Protein AF-A0A3N5UVP4-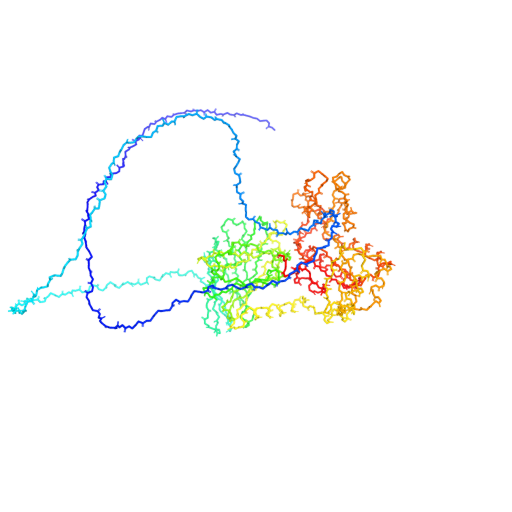F1 (afdb_monomer_lite)

Foldseek 3Di:
DDYDDDDDDDDDDDDDDDDDDDDDDDDDDDDDDDDDDDDDDDDDDDDDDDDDDDDDDDDDDDDDDDDDDDDDDDDDDDDDDDDDDDDDDDDDDDDDDDDDDDDDDDDDDDDDDDDDDDDDDDDDDDDDDDDDDDDDDDDDDDPPPPPPDPPPQADWAWDDAQAKIWTARQQQRKIWMQGPVARDIWTFDRPFRWGWAPWDQDPFWIWTWIGGDPFPWGKIWIWGDPHRAQKIKIKIDTFWFGQFKDWDDGWTDDDQLKWKWAQQQVTDTGGFQPPVDAWDKFAQFFNNGRQAQKMWMDSQFWIKMKGWPPRLQKIKIFHDDPNTTIITMIGHDWLRTSPDITMMMMHIGRTRPPNVVVVVSVVVCVVVVLDDDLVNLCVQFVCLVLVVLADEDDDDDDCLLVVLVVCVVVPRQRYEDADDDFLVSLVSQVVSHSYQFEYEAEQWFEADVVCQVPWAPHDDPRGPHVPPPVFFFADSVRHFDFADWDQTPVRDTDTTGTGQLQCSQVSCVVPVVVPCVRHVHQAYEYERLRHPGQDFGPRPVDTDTSVRSLVSSLVNLQCVCNVVNHAYEYERHHSSNSVRHSYYPQSVPD

Radius of gyration: 37.49 Å; chains: 1; bounding box: 88×103×117 Å

Sequence (590 aa):
TTTITSAPTMLFDVFISVLLSEFQNVHTLCAERFMVPHVVSQAGFAACFVLQCAAENNSYTNCIGKHTQVQERSQVFFVHYRYGLVHLHFGGDFCCLGLEMRLTLCCPMTYCLRWSRVAIKGGPDPMQITSRGCRPITLVAILICLTAVPCVRGDSLVRENSAISVSLDAADGTMTILDKRTGERWVQKAVVRGTMAETTIGAHGITGLWRVSGFSVDTSMQIELDGDKPEFTVTLSAQRDMTSPLRYPLPFVTQAGTCLVIPMNEGISYPVDDASVGTQRLIAYGGHGICMPFWGATDGQRGYMAILETPDDAAILIARHDGKLCIMPEWDPQKGQFGYARKVRYVFLDKGGHVAMCKRYRSYARQTGLLKTLTDKRAVNPNVDLLIGAVNVWYRGKEPLGMVRDMKSRGIDRILWSNRASPEIIQAMNDLGGVLTSRYDIYQDLMDPNVVKEQLRSVHPDWTQAAWPADIMLDQRGDRRKGWEVRGKDGKMYPCAVLCDKQAVKYAAERVPAELKTHPYRCRFIDTTTAAPWRECYHPDHPMTRGESRRWKMELLRYMSQDVRLVTGSETGHDAAVPFVHYFEGMLSL

Secondary structure (DSSP, 8-state):
----------------------------------------------------------------------------------PPP-------------------------------------------------PPP-------------------EEEE-SSEEEEE-TTT--EEEEETTT--EEEB---S-EEEEEEEE-SSEEEEEEEETT----EEEEEEE-TTSSEEEEEEE-SSB--S-B--SPPBPP-TT-EEEE-BTT-EEEETT-TT---EEEESSSTTSBSSSEEEEESSSSEEEEEESSGGGEEEEEEEETTEEEEEEEE--BTTB--SPEEEEEEEESSSHHHHHHHHHHHHHHHTT----HHHHHHH-GGGGGGTTPEEE---SS-HHHHHHHHHHTT---EEE-S---HHHHHHHHHTSSEEE--EE-SSEE--HHHHHHT-S---TTS-GGGTTTTBPB-TTSPBPEEEEEE-TTS-EEEEEEBPHHHHHHHHHHHHHHHTTT---SEEEETTTTTSPP--B--TTS-B-HHHHHHHHHHHHHIIIIIS--EEEEES--GGGTTT-SEEESTT--

pLDDT: mean 77.85, std 31.28, range [20.02, 98.94]

Structure (mmCIF, N/CA/C/O backbone):
data_AF-A0A3N5UVP4-F1
#
_entry.id   AF-A0A3N5UVP4-F1
#
loop_
_atom_site.group_PDB
_atom_site.id
_atom_site.type_symbol
_atom_site.label_atom_id
_atom_site.label_alt_id
_atom_site.label_comp_id
_atom_site.label_asym_id
_atom_site.label_entity_id
_atom_site.label_seq_id
_atom_site.pdbx_PDB_ins_code
_atom_site.Cartn_x
_atom_site.Cartn_y
_atom_site.Cartn_z
_atom_site.occupancy
_atom_site.B_iso_or_equiv
_atom_site.auth_seq_id
_atom_site.auth_comp_id
_atom_site.auth_asym_id
_atom_site.auth_atom_id
_atom_site.pdbx_PDB_model_num
ATOM 1 N N . THR A 1 1 ? 7.541 55.954 15.272 1.00 35.09 1 THR A N 1
ATOM 2 C CA . THR A 1 1 ? 7.548 56.906 16.401 1.00 35.09 1 THR A CA 1
ATOM 3 C C . THR A 1 1 ? 8.307 56.298 17.567 1.00 35.09 1 THR A C 1
ATOM 5 O O . THR A 1 1 ? 7.804 55.459 18.294 1.00 35.09 1 THR A O 1
ATOM 8 N N . THR A 1 2 ? 9.580 56.669 17.602 1.00 28.00 2 THR A N 1
ATOM 9 C CA . THR A 1 2 ? 10.616 56.627 18.649 1.00 28.00 2 THR A CA 1
ATOM 10 C C . THR A 1 2 ? 10.193 56.463 20.136 1.00 28.00 2 THR A C 1
ATOM 12 O O . THR A 1 2 ? 9.480 57.320 20.635 1.00 28.00 2 THR A O 1
ATOM 15 N N . THR A 1 3 ? 10.772 55.448 20.824 1.00 27.89 3 THR A N 1
ATOM 16 C CA . THR A 1 3 ? 11.601 55.511 22.084 1.00 27.89 3 THR A CA 1
ATOM 17 C C . THR A 1 3 ? 11.038 56.106 23.409 1.00 27.89 3 THR A C 1
ATOM 19 O O . THR A 1 3 ? 10.125 56.909 23.345 1.00 27.89 3 THR A O 1
ATOM 22 N N . ILE A 1 4 ? 11.552 55.907 24.650 1.00 28.61 4 ILE A N 1
ATOM 23 C CA . ILE A 1 4 ? 12.473 54.982 25.402 1.00 28.61 4 ILE A CA 1
ATOM 24 C C . ILE A 1 4 ? 12.294 55.302 26.933 1.00 28.61 4 ILE A C 1
ATOM 26 O O . ILE A 1 4 ? 11.810 56.387 27.245 1.00 28.61 4 ILE A O 1
ATOM 30 N N . THR A 1 5 ? 12.758 54.444 27.874 1.00 27.39 5 THR A N 1
ATOM 31 C CA . THR A 1 5 ? 12.926 54.688 29.357 1.00 27.39 5 THR A CA 1
ATOM 32 C C . THR A 1 5 ? 11.659 54.930 30.215 1.00 27.39 5 THR A C 1
ATOM 34 O O . THR A 1 5 ? 10.607 55.228 29.670 1.00 27.39 5 THR A O 1
ATOM 37 N N . SER A 1 6 ? 11.644 54.796 31.560 1.00 25.98 6 SER A N 1
ATOM 38 C CA . SER A 1 6 ? 12.614 54.300 32.585 1.00 25.98 6 SER A CA 1
ATOM 39 C C . SER A 1 6 ? 11.882 53.852 33.875 1.00 25.98 6 SER A C 1
ATOM 41 O O . SER A 1 6 ? 10.721 54.194 34.072 1.00 25.98 6 SER A O 1
ATOM 43 N N . ALA A 1 7 ? 12.571 53.133 34.774 1.00 25.50 7 ALA A N 1
ATOM 44 C CA . ALA A 1 7 ? 12.097 52.790 36.129 1.00 25.50 7 ALA A CA 1
ATOM 45 C C . ALA A 1 7 ? 12.212 53.961 37.141 1.00 25.50 7 ALA A C 1
ATOM 47 O O . ALA A 1 7 ? 12.836 54.980 36.834 1.00 25.50 7 ALA A O 1
ATOM 48 N N . PRO A 1 8 ? 11.646 53.806 38.357 1.00 34.56 8 PRO A N 1
ATOM 49 C CA . PRO A 1 8 ? 12.492 53.878 39.563 1.00 34.56 8 PRO A CA 1
ATOM 50 C C . PRO A 1 8 ? 12.261 52.709 40.561 1.00 34.56 8 PRO A C 1
ATOM 52 O O . PRO A 1 8 ? 11.706 51.674 40.196 1.00 34.56 8 PRO A O 1
ATOM 55 N N . THR A 1 9 ? 12.760 52.842 41.798 1.00 26.48 9 THR A N 1
ATOM 56 C CA . THR A 1 9 ? 13.225 51.728 42.662 1.00 26.48 9 THR A CA 1
ATOM 57 C C . THR A 1 9 ? 12.833 51.908 44.148 1.00 26.48 9 THR A C 1
ATOM 59 O O . THR A 1 9 ? 12.462 53.013 44.530 1.00 26.48 9 THR A O 1
ATOM 62 N N . MET A 1 10 ? 13.073 50.874 44.985 1.00 25.39 10 MET A N 1
ATOM 63 C CA . MET A 1 10 ? 13.116 50.878 46.476 1.00 25.39 10 MET A CA 1
ATOM 64 C C . MET A 1 10 ? 11.766 50.972 47.229 1.00 25.39 10 MET A C 1
ATOM 66 O O . MET A 1 10 ? 10.812 51.526 46.700 1.00 25.39 10 MET A O 1
ATOM 70 N N . LEU A 1 11 ? 11.609 50.524 48.490 1.00 24.52 11 LEU A N 1
ATOM 71 C CA . LEU A 1 11 ? 12.211 49.451 49.334 1.00 24.52 11 LEU A CA 1
ATOM 72 C C . LEU A 1 11 ? 11.350 49.336 50.618 1.00 24.52 11 LEU A C 1
ATOM 74 O O . LEU A 1 11 ? 10.845 50.367 51.051 1.00 24.52 11 LEU A O 1
ATOM 78 N N . PHE A 1 12 ? 11.253 48.157 51.255 1.00 23.33 12 PHE A N 1
ATOM 79 C CA . PHE A 1 12 ? 11.336 47.963 52.726 1.00 23.33 12 PHE A CA 1
ATOM 80 C C . PHE A 1 12 ? 11.231 46.468 53.113 1.00 23.33 12 PHE A C 1
ATOM 82 O O . PHE A 1 12 ? 10.523 45.703 52.461 1.00 23.33 12 PHE A O 1
ATOM 89 N N . ASP A 1 13 ? 11.939 46.066 54.173 1.00 24.56 13 ASP A N 1
ATOM 90 C CA . ASP A 1 13 ? 12.097 44.679 54.652 1.00 24.56 13 ASP A CA 1
ATOM 91 C C . ASP A 1 13 ? 11.188 44.308 55.847 1.00 24.56 13 ASP A C 1
ATOM 93 O O . ASP A 1 13 ? 10.622 45.195 56.485 1.00 24.56 13 ASP A O 1
ATOM 97 N N . VAL A 1 14 ? 11.133 43.007 56.207 1.00 24.94 14 VAL A N 1
ATOM 98 C CA . VAL A 1 14 ? 11.577 42.439 57.519 1.00 24.94 14 VAL A CA 1
ATOM 99 C C . VAL A 1 14 ? 11.057 40.991 57.745 1.00 24.94 14 VAL A C 1
ATOM 101 O O . VAL A 1 14 ? 9.860 40.761 57.669 1.00 24.94 14 VAL A O 1
ATOM 104 N N . PHE A 1 15 ? 11.990 40.059 58.040 1.00 23.97 15 PHE A N 1
ATOM 105 C CA . PHE A 1 15 ? 11.958 38.790 58.838 1.00 23.97 15 PHE A CA 1
ATOM 106 C C . PHE A 1 15 ? 10.626 38.013 59.082 1.00 23.97 15 PHE A C 1
ATOM 108 O O . PHE A 1 15 ? 9.582 38.590 59.341 1.00 23.97 15 PHE A O 1
ATOM 115 N N . ILE A 1 16 ? 10.592 36.666 59.123 1.00 23.70 16 ILE A N 1
ATOM 116 C CA . ILE A 1 16 ? 11.279 35.735 60.067 1.00 23.70 16 ILE A CA 1
ATOM 117 C C . ILE A 1 16 ? 11.520 34.336 59.427 1.00 23.70 16 ILE A C 1
ATOM 119 O O . ILE A 1 16 ? 10.891 33.993 58.428 1.00 23.70 16 ILE A O 1
ATOM 123 N N . SER A 1 17 ? 12.403 33.512 60.022 1.00 23.55 17 SER A N 1
ATOM 124 C CA . SER A 1 17 ? 12.876 32.215 59.492 1.00 23.55 17 SER A CA 1
ATOM 125 C C . SER A 1 17 ? 12.822 31.023 60.479 1.00 23.55 17 SER A C 1
ATOM 127 O O . SER A 1 17 ? 13.172 31.189 61.643 1.00 23.55 17 SER A O 1
ATOM 129 N N . VAL A 1 18 ? 12.609 29.809 59.930 1.00 23.69 18 VAL A N 1
ATOM 130 C CA . VAL A 1 18 ? 13.159 28.488 60.373 1.00 23.69 18 VAL A CA 1
ATOM 131 C C . VAL A 1 18 ? 12.552 27.787 61.622 1.00 23.69 18 VAL A C 1
ATOM 133 O O . VAL A 1 18 ? 11.864 28.396 62.431 1.00 23.69 18 VAL A O 1
ATOM 136 N N . LEU A 1 19 ? 12.862 26.475 61.740 1.00 23.09 19 LEU A N 1
ATOM 137 C CA . LEU A 1 19 ? 12.476 25.437 62.731 1.00 23.09 19 LEU A CA 1
ATOM 138 C C . LEU A 1 19 ? 11.149 24.697 62.412 1.00 23.09 19 LEU A C 1
ATOM 140 O O . LEU A 1 19 ? 10.175 25.327 62.025 1.00 23.09 19 LEU A O 1
ATOM 144 N N . LEU A 1 20 ? 11.029 23.364 62.551 1.00 24.80 20 LEU A N 1
ATOM 145 C CA . LEU A 1 20 ? 12.025 22.309 62.843 1.00 24.80 20 LEU A CA 1
ATOM 146 C C . LEU A 1 20 ? 11.573 20.937 62.278 1.00 24.80 20 LEU A C 1
ATOM 148 O O . LEU A 1 20 ? 10.443 20.788 61.818 1.00 24.80 20 LEU A O 1
ATOM 152 N N . SER A 1 21 ? 12.454 19.936 62.334 1.00 23.97 21 SER A N 1
ATOM 153 C CA . SER A 1 21 ? 12.251 18.556 61.870 1.00 23.97 21 SER A CA 1
ATOM 154 C C . SER A 1 21 ? 12.404 17.524 62.997 1.00 23.97 21 SER A C 1
ATOM 156 O O . SER A 1 21 ? 13.079 17.798 63.982 1.00 23.97 21 SER A O 1
ATOM 158 N N . GLU A 1 22 ? 11.873 16.319 62.754 1.00 25.70 22 GLU A N 1
ATOM 159 C CA . GLU A 1 22 ? 12.069 15.061 63.508 1.00 25.70 22 GLU A CA 1
ATOM 160 C C . GLU A 1 22 ? 11.538 14.958 64.953 1.00 25.70 22 GLU A C 1
ATOM 162 O O . GLU A 1 22 ? 11.803 15.794 65.806 1.00 25.70 22 GLU A O 1
ATOM 167 N N . PHE A 1 23 ? 10.912 13.812 65.264 1.00 25.25 23 PHE A N 1
ATOM 168 C CA . PHE A 1 23 ? 11.401 12.944 66.345 1.00 25.25 23 PHE A CA 1
ATOM 169 C C . PHE A 1 23 ? 11.012 11.470 66.114 1.00 25.25 23 PHE A C 1
ATOM 171 O O . PHE A 1 23 ? 10.071 11.166 65.381 1.00 25.25 23 PHE A O 1
ATOM 178 N N . GLN A 1 24 ? 11.786 10.564 66.715 1.00 26.09 24 GLN A N 1
ATOM 179 C CA . GLN A 1 24 ? 11.780 9.102 66.525 1.00 26.09 24 GLN A CA 1
ATOM 180 C C . GLN A 1 24 ? 11.908 8.403 67.919 1.00 26.09 24 GLN A C 1
ATOM 182 O O . GLN A 1 24 ? 11.982 9.112 68.918 1.00 26.09 24 GLN A O 1
ATOM 187 N N . ASN A 1 25 ? 11.976 7.080 68.146 1.00 27.64 25 ASN A N 1
ATOM 188 C CA . ASN A 1 25 ? 11.996 5.849 67.329 1.00 27.64 25 ASN A CA 1
ATOM 189 C C . ASN A 1 25 ? 11.666 4.627 68.255 1.00 27.64 25 ASN A C 1
ATOM 191 O O . ASN A 1 25 ? 11.569 4.823 69.463 1.00 27.64 25 ASN A O 1
ATOM 195 N N . VAL A 1 26 ? 11.709 3.382 67.730 1.00 27.17 26 VAL A N 1
ATOM 196 C CA . VAL A 1 26 ? 12.180 2.147 68.441 1.00 27.17 26 VAL A CA 1
ATOM 197 C C . VAL A 1 26 ? 11.234 1.539 69.522 1.00 27.17 26 VAL A C 1
ATOM 199 O O . VAL A 1 26 ? 10.505 2.262 70.184 1.00 27.17 26 VAL A O 1
ATOM 202 N N . HIS A 1 27 ? 11.109 0.216 69.765 1.00 26.45 27 HIS A N 1
ATOM 203 C CA . HIS A 1 27 ? 11.820 -1.040 69.381 1.00 26.45 27 HIS A CA 1
ATOM 204 C C . HIS A 1 27 ? 10.774 -2.196 69.143 1.00 26.45 27 HIS A C 1
ATOM 206 O O . HIS A 1 27 ? 9.591 -1.878 69.100 1.00 26.45 27 HIS A O 1
ATOM 212 N N . THR A 1 28 ? 10.997 -3.517 68.944 1.00 23.97 28 THR A N 1
ATOM 213 C CA . THR A 1 28 ? 12.131 -4.493 68.992 1.00 23.97 28 THR A CA 1
ATOM 214 C C . THR A 1 28 ? 11.868 -5.652 67.979 1.00 23.97 28 THR A C 1
ATOM 216 O O . THR A 1 28 ? 10.891 -5.604 67.236 1.00 23.97 28 THR A O 1
ATOM 219 N N . LEU A 1 29 ? 12.681 -6.727 67.962 1.00 22.91 29 LEU A N 1
ATOM 220 C CA . LEU A 1 29 ? 12.394 -8.032 67.314 1.00 22.91 29 LEU A CA 1
ATOM 221 C C . LEU A 1 29 ? 12.183 -9.157 68.356 1.00 22.91 29 LEU A C 1
ATOM 223 O O . LEU A 1 29 ? 12.720 -9.039 69.456 1.00 22.91 29 LEU A O 1
ATOM 227 N N . CYS A 1 30 ? 11.522 -10.273 67.985 1.00 22.06 30 CYS A N 1
ATOM 228 C CA . CYS A 1 30 ? 12.132 -11.632 67.919 1.00 22.06 30 CYS A CA 1
ATOM 229 C C . CYS A 1 30 ? 11.129 -12.797 67.709 1.00 22.06 30 CYS A C 1
ATOM 231 O O . CYS A 1 30 ? 10.035 -12.759 68.256 1.00 22.06 30 CYS A O 1
ATOM 233 N N . ALA A 1 31 ? 11.608 -13.864 67.036 1.00 23.06 31 ALA A N 1
ATOM 234 C CA . ALA A 1 31 ? 11.102 -15.260 67.035 1.00 23.06 31 ALA A CA 1
ATOM 235 C C . ALA A 1 31 ? 9.658 -15.514 66.488 1.00 23.06 31 ALA A C 1
ATOM 237 O O . ALA A 1 31 ? 8.848 -14.602 66.407 1.00 23.06 31 ALA A O 1
ATOM 238 N N . GLU A 1 32 ? 9.246 -16.706 66.022 1.00 22.75 32 GLU A N 1
ATOM 239 C CA . GLU A 1 32 ? 9.946 -17.979 65.742 1.00 22.75 32 GLU A CA 1
ATOM 240 C C . GLU A 1 32 ? 9.224 -18.772 64.616 1.00 22.75 32 GLU A C 1
ATOM 242 O O . GLU A 1 32 ? 8.130 -18.403 64.190 1.00 22.75 32 GLU A O 1
ATOM 247 N N . ARG A 1 33 ? 9.808 -19.877 64.118 1.00 23.52 33 ARG A N 1
ATOM 248 C CA . ARG A 1 33 ? 9.148 -20.836 63.196 1.00 23.52 33 ARG A CA 1
ATOM 249 C C . ARG A 1 33 ? 8.767 -22.117 63.942 1.00 23.52 33 ARG A C 1
ATOM 251 O O . ARG A 1 33 ? 9.638 -22.647 64.613 1.00 23.52 33 ARG A O 1
ATOM 258 N N . PHE A 1 34 ? 7.601 -22.710 63.654 1.00 21.30 34 PHE A N 1
ATOM 259 C CA . PHE A 1 34 ? 7.458 -24.157 63.367 1.00 21.30 34 PHE A CA 1
ATOM 260 C C . PHE A 1 34 ? 6.105 -24.478 62.683 1.00 21.30 34 PHE A C 1
ATOM 262 O O . PHE A 1 34 ? 5.346 -23.565 62.370 1.00 21.30 34 PHE A O 1
ATOM 269 N N . MET A 1 35 ? 5.863 -25.747 62.321 1.00 22.75 35 MET A N 1
ATOM 270 C CA . MET A 1 35 ? 4.802 -26.207 61.399 1.00 22.75 35 MET A CA 1
ATOM 271 C C . MET A 1 35 ? 4.449 -27.699 61.654 1.00 22.75 35 MET A C 1
ATOM 273 O O . MET A 1 35 ? 5.072 -28.300 62.526 1.00 22.75 35 MET A O 1
ATOM 277 N N . VAL A 1 36 ? 3.552 -28.295 60.837 1.00 24.75 36 VAL A N 1
ATOM 278 C CA . VAL A 1 36 ? 3.113 -29.727 60.799 1.00 24.75 36 VAL A CA 1
ATOM 279 C C . VAL A 1 36 ? 2.451 -30.269 62.092 1.00 24.75 36 VAL A C 1
ATOM 281 O O . VAL A 1 36 ? 2.473 -29.560 63.097 1.00 24.75 36 VAL A O 1
ATOM 284 N N . PRO A 1 37 ? 1.814 -31.474 62.123 1.00 42.62 37 PRO A N 1
ATOM 285 C CA . PRO A 1 37 ? 1.616 -32.531 61.099 1.00 42.62 37 PRO A CA 1
ATOM 286 C C . PRO A 1 37 ? 0.121 -32.759 60.728 1.00 42.62 37 PRO A C 1
ATOM 288 O O . PRO A 1 37 ? -0.742 -32.040 61.215 1.00 42.62 37 PRO A O 1
ATOM 291 N N . HIS A 1 38 ? -0.320 -33.678 59.854 1.00 25.77 38 HIS A N 1
ATOM 292 C CA . HIS A 1 38 ? 0.232 -34.896 59.206 1.00 25.77 38 HIS A CA 1
ATOM 293 C C . HIS A 1 38 ? 0.110 -34.781 57.643 1.00 25.77 38 HIS A C 1
ATOM 295 O O . HIS A 1 38 ? 0.022 -33.655 57.168 1.00 25.77 38 HIS A O 1
ATOM 301 N N . VAL A 1 39 ? 0.172 -35.781 56.735 1.00 24.41 39 VAL A N 1
ATOM 302 C CA . VAL A 1 39 ? 0.023 -37.259 56.779 1.00 24.41 39 VAL A CA 1
ATOM 303 C C . VAL A 1 39 ? 0.893 -37.982 55.719 1.00 24.41 39 VAL A C 1
ATOM 305 O O . VAL A 1 39 ? 1.377 -37.393 54.760 1.00 24.41 39 VAL A O 1
ATOM 308 N N . VAL A 1 40 ? 1.072 -39.286 55.944 1.00 24.75 40 VAL A N 1
ATOM 309 C CA . VAL A 1 40 ? 1.587 -40.380 55.081 1.00 24.75 40 VAL A CA 1
ATOM 310 C C . VAL A 1 40 ? 0.697 -40.550 53.815 1.00 24.75 40 VAL A C 1
ATOM 312 O O . VAL A 1 40 ? -0.479 -40.215 53.885 1.00 24.75 40 VAL A O 1
ATOM 315 N N . SER A 1 41 ? 1.097 -41.078 52.643 1.00 25.33 41 SER A N 1
ATOM 316 C CA . SER A 1 41 ? 2.189 -41.994 52.226 1.00 25.33 41 SER A CA 1
ATOM 317 C C . SER A 1 41 ? 2.439 -41.889 50.687 1.00 25.33 41 SER A C 1
ATOM 319 O O . SER A 1 41 ? 1.724 -41.133 50.039 1.00 25.33 41 SER A O 1
ATOM 321 N N . GLN A 1 42 ? 3.372 -42.575 49.998 1.00 25.77 42 GLN A N 1
ATOM 322 C CA . GLN A 1 42 ? 4.390 -43.575 50.386 1.00 25.77 42 GLN A CA 1
ATOM 323 C C . GLN A 1 42 ? 5.712 -43.379 49.578 1.00 25.77 42 GLN A C 1
ATOM 325 O O . GLN A 1 42 ? 6.305 -42.312 49.697 1.00 25.77 42 GLN A O 1
ATOM 330 N N . ALA A 1 43 ? 6.211 -44.362 48.798 1.00 25.61 43 ALA A N 1
ATOM 331 C CA . ALA A 1 43 ? 7.454 -44.264 48.005 1.00 25.61 43 ALA A CA 1
ATOM 332 C C . ALA A 1 43 ? 7.514 -45.234 46.796 1.00 25.61 43 ALA A C 1
ATOM 334 O O . ALA A 1 43 ? 6.908 -46.302 46.829 1.00 25.61 43 ALA A O 1
ATOM 335 N N . GLY A 1 44 ? 8.316 -44.895 45.775 1.00 23.27 44 GLY A N 1
ATOM 336 C CA . GLY A 1 44 ? 8.674 -45.763 44.640 1.00 23.27 44 GLY A CA 1
ATOM 337 C C . GLY A 1 44 ? 9.810 -45.154 43.801 1.00 23.27 44 GLY A C 1
ATOM 338 O O . GLY A 1 44 ? 9.705 -44.010 43.371 1.00 23.27 44 GLY A O 1
ATOM 339 N N . PHE A 1 45 ? 10.914 -45.885 43.610 1.00 22.91 45 PHE A N 1
ATOM 340 C CA . PHE A 1 45 ? 12.153 -45.393 42.978 1.00 22.91 45 PHE A CA 1
ATOM 341 C C . PHE A 1 45 ? 12.290 -45.860 41.520 1.00 22.91 45 PHE A C 1
ATOM 343 O O . PHE A 1 45 ? 12.207 -47.058 41.262 1.00 22.91 45 PHE A O 1
ATOM 350 N N . ALA A 1 46 ? 12.640 -44.948 40.608 1.00 22.69 46 ALA A N 1
ATOM 351 C CA . ALA A 1 46 ? 13.415 -45.238 39.395 1.00 22.69 46 ALA A CA 1
ATOM 352 C C . ALA A 1 46 ? 14.017 -43.936 38.836 1.00 22.69 46 ALA A C 1
ATOM 354 O O . ALA A 1 46 ? 13.350 -42.904 38.824 1.00 22.69 46 ALA A O 1
ATOM 355 N N . ALA A 1 47 ? 15.261 -43.979 38.356 1.00 23.20 47 ALA A N 1
ATOM 356 C CA . ALA A 1 47 ? 15.910 -42.861 37.674 1.00 23.20 47 ALA A CA 1
ATOM 357 C C . ALA A 1 47 ? 16.741 -43.381 36.495 1.00 23.20 47 ALA A C 1
ATOM 359 O O . ALA A 1 47 ? 17.491 -44.344 36.650 1.00 23.20 47 ALA A O 1
ATOM 360 N N . CYS A 1 48 ? 16.643 -42.719 35.340 1.00 20.62 48 CYS A N 1
ATOM 361 C CA . CYS A 1 48 ? 17.464 -43.001 34.165 1.00 20.62 48 CYS A CA 1
ATOM 362 C C . CYS A 1 48 ? 18.121 -41.715 33.658 1.00 20.62 48 CYS A C 1
ATOM 364 O O . CYS A 1 48 ? 17.446 -40.816 33.164 1.00 20.62 48 CYS A O 1
ATOM 366 N N . PHE A 1 49 ? 19.450 -41.667 33.737 1.00 21.03 49 PHE A N 1
ATOM 367 C CA . PHE A 1 49 ? 20.264 -40.832 32.858 1.00 21.03 49 PHE A CA 1
ATOM 368 C C . PHE A 1 49 ? 20.526 -41.602 31.560 1.00 21.03 49 PHE A C 1
ATOM 370 O O . PHE A 1 49 ? 20.838 -42.791 31.610 1.00 21.03 49 PHE A O 1
ATOM 377 N N . VAL A 1 50 ? 20.490 -40.914 30.419 1.00 21.88 50 VAL A N 1
ATOM 378 C CA . VAL A 1 50 ? 21.142 -41.367 29.184 1.00 21.88 50 VAL A CA 1
ATOM 379 C C . VAL A 1 50 ? 21.929 -40.190 28.624 1.00 21.88 50 VAL A C 1
ATOM 381 O O . VAL A 1 50 ? 21.380 -39.117 28.393 1.00 21.88 50 VAL A O 1
ATOM 384 N N . LEU A 1 51 ? 23.231 -40.393 28.444 1.00 20.83 51 LEU A N 1
ATOM 385 C CA . LEU A 1 51 ? 24.160 -39.426 27.871 1.00 20.83 51 LEU A CA 1
ATOM 386 C C . LEU A 1 51 ? 25.234 -40.252 27.162 1.00 20.83 51 LEU A C 1
ATOM 388 O O . LEU A 1 51 ? 25.982 -40.972 27.822 1.00 20.83 51 LEU A O 1
ATOM 392 N N . GLN A 1 52 ? 25.278 -40.213 25.830 1.00 21.22 52 GLN A N 1
ATOM 393 C CA . GLN A 1 52 ? 26.229 -41.018 25.069 1.00 21.22 52 GLN A CA 1
ATOM 394 C C . GLN A 1 52 ? 26.691 -40.289 23.809 1.00 21.22 52 GLN A C 1
ATOM 396 O O . GLN A 1 52 ? 25.911 -40.035 22.895 1.00 21.22 52 GLN A O 1
ATOM 401 N N . CYS A 1 53 ? 27.988 -39.993 23.766 1.00 21.36 53 CYS A N 1
ATOM 402 C CA . CYS A 1 53 ? 28.695 -39.670 22.535 1.00 21.36 53 CYS A CA 1
ATOM 403 C C . CYS A 1 53 ? 29.299 -40.955 21.961 1.00 21.36 53 CYS A C 1
ATOM 405 O O . CYS A 1 53 ? 29.853 -41.764 22.705 1.00 21.36 53 CYS A O 1
ATOM 407 N N . ALA A 1 54 ? 29.274 -41.089 20.641 1.00 22.53 54 ALA A N 1
ATOM 408 C CA . ALA A 1 54 ? 30.180 -41.950 19.894 1.00 22.53 54 ALA A CA 1
ATOM 409 C C . ALA A 1 54 ? 30.469 -41.270 18.551 1.00 22.53 54 ALA A C 1
ATOM 411 O O . ALA A 1 54 ? 29.577 -40.664 17.958 1.00 22.53 54 ALA A O 1
ATOM 412 N N . ALA A 1 55 ? 31.714 -41.346 18.097 1.00 23.45 55 ALA A N 1
ATOM 413 C CA . ALA A 1 55 ? 32.135 -40.868 16.790 1.00 23.45 55 ALA A CA 1
ATOM 414 C C . ALA A 1 55 ? 32.997 -41.954 16.152 1.00 23.45 55 ALA A C 1
ATOM 416 O O . ALA A 1 55 ? 33.903 -42.473 16.804 1.00 23.45 55 ALA A O 1
ATOM 417 N N . GLU A 1 56 ? 32.737 -42.269 14.887 1.00 23.16 56 GLU A N 1
ATOM 418 C CA . GLU A 1 56 ? 33.574 -43.170 14.100 1.00 23.16 56 GLU A CA 1
ATOM 419 C C . GLU A 1 56 ? 34.005 -42.482 12.808 1.00 23.16 56 GLU A C 1
ATOM 421 O O . GLU A 1 56 ? 33.245 -41.746 12.177 1.00 23.16 56 GLU A O 1
ATOM 426 N N . ASN A 1 57 ? 35.265 -42.704 12.439 1.00 24.94 57 ASN A N 1
ATOM 427 C CA . ASN A 1 57 ? 35.837 -42.199 11.201 1.00 24.94 57 ASN A CA 1
ATOM 428 C C . ASN A 1 57 ? 35.526 -43.160 10.054 1.00 24.94 57 ASN A C 1
ATOM 430 O O . ASN A 1 57 ? 35.560 -44.375 10.233 1.00 24.94 57 ASN A O 1
ATOM 434 N N . ASN A 1 58 ? 35.423 -42.625 8.841 1.00 24.66 58 ASN A N 1
ATOM 435 C CA . ASN A 1 58 ? 35.916 -43.352 7.679 1.00 24.66 58 ASN A CA 1
ATOM 436 C C . ASN A 1 58 ? 36.580 -42.377 6.704 1.00 24.66 58 ASN A C 1
ATOM 438 O O . ASN A 1 58 ? 36.100 -41.265 6.490 1.00 24.66 58 ASN A O 1
ATOM 442 N N . SER A 1 59 ? 37.725 -42.776 6.165 1.00 24.88 59 SER A N 1
ATOM 443 C CA . SER A 1 59 ? 38.592 -41.956 5.318 1.00 24.88 59 SER A CA 1
ATOM 444 C C . SER A 1 59 ? 38.781 -42.633 3.965 1.00 24.88 59 SER A C 1
ATOM 446 O O . SER A 1 59 ? 38.723 -43.852 3.907 1.00 24.88 59 SER A O 1
ATOM 448 N N . TYR A 1 60 ? 39.050 -41.872 2.895 1.00 23.03 60 TYR A N 1
ATOM 449 C CA . TYR A 1 60 ? 39.988 -42.299 1.844 1.00 23.03 60 TYR A CA 1
ATOM 450 C C . TYR A 1 60 ? 40.413 -41.147 0.906 1.00 23.03 60 TYR A C 1
ATOM 452 O O . TYR A 1 60 ? 39.597 -40.511 0.252 1.00 23.03 60 TYR A O 1
ATOM 460 N N . THR A 1 61 ? 41.733 -40.938 0.847 1.00 25.05 61 THR A N 1
ATOM 461 C CA . THR A 1 61 ? 42.560 -40.397 -0.261 1.00 25.05 61 THR A CA 1
ATOM 462 C C . THR A 1 61 ? 42.183 -39.128 -1.050 1.00 25.05 61 THR A C 1
ATOM 464 O O . THR A 1 61 ? 41.311 -39.109 -1.911 1.00 25.05 61 THR A O 1
ATOM 467 N N . ASN A 1 62 ? 43.073 -38.143 -0.886 1.00 24.70 62 ASN A N 1
ATOM 468 C CA . ASN A 1 62 ? 43.486 -37.084 -1.819 1.00 24.70 62 ASN A CA 1
ATOM 469 C C . ASN A 1 62 ? 43.396 -37.378 -3.334 1.00 24.70 62 ASN A C 1
ATOM 471 O O . ASN A 1 62 ? 43.782 -38.450 -3.796 1.00 24.70 62 ASN A O 1
ATOM 475 N N . CYS A 1 63 ? 43.210 -36.300 -4.105 1.00 22.91 63 CYS A N 1
ATOM 476 C CA . CYS A 1 63 ? 44.005 -36.015 -5.309 1.00 22.91 63 CYS A CA 1
ATOM 477 C C . CYS A 1 63 ? 44.378 -34.520 -5.333 1.00 22.91 63 CYS A C 1
ATOM 479 O O . CYS A 1 63 ? 43.539 -33.674 -5.036 1.00 22.91 63 CYS A O 1
ATOM 481 N N . ILE A 1 64 ? 45.632 -34.185 -5.662 1.00 25.22 64 ILE A N 1
ATOM 482 C CA . ILE A 1 64 ? 46.146 -32.801 -5.668 1.00 25.22 64 ILE A CA 1
ATOM 483 C C . ILE A 1 64 ? 46.377 -32.338 -7.113 1.00 25.22 64 ILE A C 1
ATOM 485 O O . ILE A 1 64 ? 47.179 -32.931 -7.832 1.00 25.22 64 ILE A O 1
ATOM 489 N N . GLY A 1 65 ? 45.721 -31.244 -7.511 1.00 23.34 65 GLY A N 1
ATOM 490 C CA . GLY A 1 65 ? 45.941 -30.526 -8.774 1.00 23.34 65 GLY A CA 1
ATOM 491 C C . GLY A 1 65 ? 46.328 -29.067 -8.506 1.00 23.34 65 GLY A C 1
ATOM 492 O O . GLY A 1 65 ? 45.791 -28.444 -7.593 1.00 23.34 65 GLY A O 1
ATOM 493 N N . LYS A 1 66 ? 47.305 -28.526 -9.245 1.00 23.86 66 LYS A N 1
ATOM 494 C CA . LYS A 1 66 ? 47.941 -27.234 -8.923 1.00 23.86 66 LYS A CA 1
ATOM 495 C C . LYS A 1 66 ? 47.160 -26.008 -9.418 1.00 23.86 66 LYS A C 1
ATOM 497 O O . LYS A 1 66 ? 46.668 -25.994 -10.535 1.00 23.86 66 LYS A O 1
ATOM 502 N N . HIS A 1 67 ? 47.188 -24.971 -8.576 1.00 24.38 67 HIS A N 1
ATOM 503 C CA . HIS A 1 67 ? 47.121 -23.526 -8.852 1.00 24.38 67 HIS A CA 1
ATOM 504 C C . HIS A 1 67 ? 46.587 -23.013 -10.204 1.00 24.38 67 HIS A C 1
ATOM 506 O O . HIS A 1 67 ? 47.259 -23.147 -11.221 1.00 24.38 67 HIS A O 1
ATOM 512 N N . THR A 1 68 ? 45.603 -22.111 -10.107 1.00 23.97 68 THR A N 1
ATOM 513 C CA . THR A 1 68 ? 45.726 -20.764 -10.701 1.00 23.97 68 THR A CA 1
ATOM 514 C C . THR A 1 68 ? 45.205 -19.737 -9.693 1.00 23.97 68 THR A C 1
ATOM 516 O O . THR A 1 68 ? 44.086 -19.878 -9.207 1.00 23.97 68 THR A O 1
ATOM 519 N N . GLN A 1 69 ? 45.986 -18.703 -9.358 1.00 24.09 69 GLN A N 1
ATOM 520 C CA . GLN A 1 69 ? 45.458 -17.540 -8.631 1.00 24.09 69 GLN A CA 1
ATOM 521 C C . GLN A 1 69 ? 44.788 -16.579 -9.617 1.00 24.09 69 GLN A C 1
ATOM 523 O O . GLN A 1 69 ? 45.421 -16.133 -10.571 1.00 24.09 69 GLN A O 1
ATOM 528 N N . VAL A 1 70 ? 43.545 -16.190 -9.335 1.00 23.94 70 VAL A N 1
ATOM 529 C CA . VAL A 1 70 ? 42.903 -15.000 -9.909 1.00 23.94 70 VAL A CA 1
ATOM 530 C C . VAL A 1 70 ? 42.295 -14.217 -8.749 1.00 23.94 70 VAL A C 1
ATOM 532 O O . VAL A 1 70 ? 41.690 -14.805 -7.858 1.00 23.94 70 VAL A O 1
ATOM 535 N N . GLN A 1 71 ? 42.497 -12.899 -8.719 1.00 23.36 71 GLN A N 1
ATOM 536 C CA . GLN A 1 71 ? 42.007 -12.055 -7.628 1.00 23.36 71 GLN A CA 1
ATOM 537 C C . GLN A 1 71 ? 40.482 -11.922 -7.673 1.00 23.36 71 GLN A C 1
ATOM 539 O O . GLN A 1 71 ? 39.932 -11.332 -8.604 1.00 23.36 71 GLN A O 1
ATOM 544 N N . GLU A 1 72 ? 39.800 -12.391 -6.631 1.00 22.84 72 GLU A N 1
ATOM 545 C CA . GLU A 1 72 ? 38.382 -12.102 -6.443 1.00 22.84 72 GLU A CA 1
ATOM 546 C C . GLU A 1 72 ? 38.171 -10.630 -6.053 1.00 22.84 72 GLU A C 1
ATOM 548 O O . GLU A 1 72 ? 38.743 -10.120 -5.088 1.00 22.84 72 GLU A O 1
ATOM 553 N N . ARG A 1 73 ? 37.295 -9.941 -6.790 1.00 26.30 73 ARG A N 1
ATOM 554 C CA . ARG A 1 73 ? 36.711 -8.647 -6.400 1.00 26.30 73 ARG A CA 1
ATOM 555 C C . ARG A 1 73 ? 35.199 -8.679 -6.603 1.00 26.30 73 ARG A C 1
ATOM 557 O O . ARG A 1 73 ? 34.647 -7.976 -7.445 1.00 26.30 73 ARG A O 1
ATOM 564 N N . SER A 1 74 ? 34.543 -9.503 -5.794 1.00 24.23 74 SER A N 1
ATOM 565 C CA . SER A 1 74 ? 33.093 -9.704 -5.804 1.00 24.23 74 SER A CA 1
ATOM 566 C C . SER A 1 74 ? 32.461 -9.051 -4.574 1.00 24.23 74 SER A C 1
ATOM 568 O O . SER A 1 74 ? 32.426 -9.643 -3.500 1.00 24.23 74 SER A O 1
ATOM 570 N N . GLN A 1 75 ? 31.960 -7.819 -4.709 1.00 23.95 75 GLN A N 1
ATOM 571 C CA . GLN A 1 75 ? 31.156 -7.197 -3.650 1.00 23.95 75 GLN A CA 1
ATOM 572 C C . GLN A 1 75 ? 29.724 -7.743 -3.683 1.00 23.95 75 GLN A C 1
ATOM 574 O O . GLN A 1 75 ? 28.881 -7.261 -4.438 1.00 23.95 75 GLN A O 1
ATOM 579 N N . VAL A 1 76 ? 29.460 -8.744 -2.843 1.00 23.05 76 VAL A N 1
ATOM 580 C CA . VAL A 1 76 ? 28.106 -9.176 -2.478 1.00 23.05 76 VAL A CA 1
ATOM 581 C C . VAL A 1 76 ? 27.733 -8.482 -1.170 1.00 23.05 76 VAL A C 1
ATOM 583 O O . VAL A 1 76 ? 28.388 -8.684 -0.149 1.00 23.05 76 VAL A O 1
ATOM 586 N N . PHE A 1 77 ? 26.702 -7.640 -1.199 1.00 24.59 77 PHE A N 1
ATOM 587 C CA . PHE A 1 77 ? 26.221 -6.934 -0.013 1.00 24.59 77 PHE A CA 1
ATOM 588 C C . PHE A 1 77 ? 25.212 -7.802 0.746 1.00 24.59 77 PHE A C 1
ATOM 590 O O . PHE A 1 77 ? 24.055 -7.901 0.350 1.00 24.59 77 PHE A O 1
ATOM 597 N N . PHE A 1 78 ? 25.651 -8.406 1.850 1.00 22.72 78 PHE A N 1
ATOM 598 C CA . PHE A 1 78 ? 24.752 -8.976 2.854 1.00 22.72 78 PHE A CA 1
ATOM 599 C C . PHE A 1 78 ? 24.327 -7.892 3.851 1.00 22.72 78 PHE A C 1
ATOM 601 O O . PHE A 1 78 ? 25.175 -7.201 4.421 1.00 22.72 78 PHE A O 1
ATOM 608 N N . VAL A 1 79 ? 23.022 -7.771 4.102 1.00 23.64 79 VAL A N 1
ATOM 609 C CA . VAL A 1 79 ? 22.486 -6.898 5.156 1.00 23.64 79 VAL A CA 1
ATOM 610 C C . VAL A 1 79 ? 22.659 -7.592 6.508 1.00 23.64 79 VAL A C 1
ATOM 612 O O . VAL A 1 79 ? 21.814 -8.368 6.947 1.00 23.64 79 VAL A O 1
ATOM 615 N N . HIS A 1 80 ? 23.777 -7.322 7.182 1.00 22.59 80 HIS A N 1
ATOM 616 C CA . HIS A 1 80 ? 23.973 -7.728 8.572 1.00 22.59 80 HIS A CA 1
ATOM 617 C C . HIS A 1 80 ? 23.544 -6.616 9.531 1.00 22.59 80 HIS A C 1
ATOM 619 O O . HIS A 1 80 ? 24.319 -5.710 9.837 1.00 22.59 80 HIS A O 1
ATOM 625 N N . TYR A 1 81 ? 22.348 -6.753 10.103 1.00 23.42 81 TYR A N 1
ATOM 626 C CA . TYR A 1 81 ? 22.062 -6.130 11.392 1.00 23.42 81 TYR A CA 1
ATOM 627 C C . TYR A 1 81 ? 22.928 -6.798 12.469 1.00 23.42 81 TYR A C 1
ATOM 629 O O . TYR A 1 81 ? 22.777 -7.984 12.765 1.00 23.42 81 TYR A O 1
ATOM 637 N N . ARG A 1 82 ? 23.839 -6.032 13.076 1.00 23.70 82 ARG A N 1
ATOM 638 C CA . ARG A 1 82 ? 24.474 -6.377 14.353 1.00 23.70 82 ARG A CA 1
ATOM 639 C C . ARG A 1 82 ? 24.371 -5.202 15.312 1.00 23.70 82 ARG A C 1
ATOM 641 O O . ARG A 1 82 ? 24.614 -4.059 14.937 1.00 23.70 82 ARG A O 1
ATOM 648 N N . TYR A 1 83 ? 24.024 -5.520 16.554 1.00 25.89 83 TYR A N 1
ATOM 649 C CA . TYR A 1 83 ? 24.014 -4.582 17.669 1.00 25.89 83 TYR A CA 1
ATOM 650 C C . TYR A 1 83 ? 25.421 -4.011 17.894 1.00 25.89 83 TYR A C 1
ATOM 652 O O . TYR A 1 83 ? 26.417 -4.722 17.749 1.00 25.89 83 TYR A O 1
ATOM 660 N N . GLY A 1 84 ? 25.500 -2.722 18.225 1.00 23.31 84 GLY A N 1
ATOM 661 C CA . GLY A 1 84 ? 26.775 -2.027 18.381 1.00 23.31 84 GLY A CA 1
ATOM 662 C C . GLY A 1 84 ? 27.562 -2.500 19.604 1.00 23.31 84 GLY A C 1
ATOM 663 O O . GLY A 1 84 ? 27.028 -2.532 20.711 1.00 23.31 84 GLY A O 1
ATOM 664 N N . LEU A 1 85 ? 28.850 -2.797 19.412 1.00 21.97 85 LEU A N 1
ATOM 665 C CA . LEU A 1 85 ? 29.827 -2.803 20.502 1.00 21.97 85 LEU A CA 1
ATOM 666 C C . LEU A 1 85 ? 30.404 -1.395 20.666 1.00 21.97 85 LEU A C 1
ATOM 668 O O . LEU A 1 85 ? 30.862 -0.789 19.696 1.00 21.97 85 LEU A O 1
ATOM 672 N N . VAL A 1 86 ? 30.441 -0.901 21.902 1.00 23.22 86 VAL A N 1
ATOM 673 C CA . VAL A 1 86 ? 31.180 0.318 22.249 1.00 23.22 86 VAL A CA 1
ATOM 674 C C . VAL A 1 86 ? 32.658 -0.037 22.395 1.00 23.22 86 VAL A C 1
ATOM 676 O O . VAL A 1 86 ? 33.042 -0.711 23.348 1.00 23.22 86 VAL A O 1
ATOM 679 N N . HIS A 1 87 ? 33.495 0.439 21.474 1.00 22.62 87 HIS A N 1
ATOM 680 C CA . HIS A 1 87 ? 34.946 0.442 21.657 1.00 22.62 87 HIS A CA 1
ATOM 681 C C . HIS A 1 87 ? 35.385 1.760 22.298 1.00 22.62 87 HIS A C 1
ATOM 683 O O . HIS A 1 87 ? 35.301 2.820 21.681 1.00 22.62 87 HIS A O 1
ATOM 689 N N . LEU A 1 88 ? 35.878 1.685 23.535 1.00 22.92 88 LEU A N 1
ATOM 690 C CA . LEU A 1 88 ? 36.616 2.777 24.166 1.00 22.92 88 LEU A CA 1
ATOM 691 C C . LEU A 1 88 ? 38.055 2.793 23.635 1.00 22.92 88 LEU A C 1
ATOM 693 O O . LEU A 1 88 ? 38.721 1.758 23.605 1.00 22.92 88 LEU A O 1
ATOM 697 N N . HIS A 1 89 ? 38.537 3.971 23.242 1.00 21.62 89 HIS A N 1
ATOM 698 C CA . HIS A 1 89 ? 39.951 4.181 22.943 1.00 21.62 89 HIS A CA 1
ATOM 699 C C . HIS A 1 89 ? 40.764 4.249 24.240 1.00 21.62 89 HIS A C 1
ATOM 701 O O . HIS A 1 89 ? 40.444 5.035 25.128 1.00 21.62 89 HIS A O 1
ATOM 707 N N . PHE A 1 90 ? 41.871 3.509 24.287 1.00 23.08 90 PHE A N 1
ATOM 708 C CA . PHE A 1 90 ? 42.993 3.779 25.182 1.00 23.08 90 PHE A CA 1
ATOM 709 C C . PHE A 1 90 ? 44.260 3.953 24.340 1.00 23.08 90 PHE A C 1
ATOM 711 O O . PHE A 1 90 ? 44.567 3.113 23.494 1.00 23.08 90 PHE A O 1
ATOM 718 N N . GLY A 1 91 ? 44.963 5.064 24.560 1.00 22.25 91 GLY A N 1
ATOM 719 C CA . GLY A 1 91 ? 46.355 5.260 24.151 1.00 22.25 91 GLY A CA 1
ATOM 720 C C . GLY A 1 91 ? 47.286 5.087 25.355 1.00 22.25 91 GLY A C 1
ATOM 721 O O . GLY A 1 91 ? 46.810 4.975 26.485 1.00 22.25 91 GLY A O 1
ATOM 722 N N . GLY A 1 92 ? 48.596 5.050 25.106 1.00 22.19 92 GLY A N 1
ATOM 723 C CA . GLY A 1 92 ? 49.620 4.951 26.150 1.00 22.19 92 GLY A CA 1
ATOM 724 C C . GLY A 1 92 ? 49.795 6.229 27.001 1.00 22.19 92 GLY A C 1
ATOM 725 O O . GLY A 1 92 ? 49.042 7.188 26.858 1.00 22.19 92 GLY A O 1
ATOM 726 N N . ASP A 1 93 ? 50.791 6.302 27.890 1.00 23.14 93 ASP A N 1
ATOM 727 C CA . ASP A 1 93 ? 51.990 5.450 27.910 1.00 23.14 93 ASP A CA 1
ATOM 728 C C . ASP A 1 93 ? 52.724 5.367 29.274 1.00 23.14 93 ASP A C 1
ATOM 730 O O . ASP A 1 93 ? 52.637 6.266 30.103 1.00 23.14 93 ASP A O 1
ATOM 734 N N . PHE A 1 94 ? 53.514 4.291 29.415 1.00 22.31 94 PHE A N 1
ATOM 735 C CA . PHE A 1 94 ? 54.728 4.098 30.243 1.00 22.31 94 PHE A CA 1
ATOM 736 C C . PHE A 1 94 ? 54.755 4.114 31.804 1.00 22.31 94 PHE A C 1
ATOM 738 O O . PHE A 1 94 ? 54.594 5.123 32.476 1.00 22.31 94 PHE A O 1
ATOM 745 N N . CYS A 1 95 ? 55.248 2.970 32.316 1.00 21.31 95 CYS A N 1
ATOM 746 C CA . CYS A 1 95 ? 56.241 2.758 33.396 1.00 21.31 95 CYS A CA 1
ATOM 747 C C . CYS A 1 95 ? 55.959 2.945 34.914 1.00 21.31 95 CYS A C 1
ATOM 749 O O . CYS A 1 95 ? 56.055 4.026 35.477 1.00 21.31 95 CYS A O 1
ATOM 751 N N . CYS A 1 96 ? 55.911 1.783 35.588 1.00 21.27 96 CYS A N 1
ATOM 752 C CA . CYS A 1 96 ? 56.814 1.350 36.679 1.00 21.27 96 CYS A CA 1
ATOM 753 C C . CYS A 1 96 ? 57.019 2.212 37.947 1.00 21.27 96 CYS A C 1
ATOM 755 O O . CYS A 1 96 ? 57.857 3.108 37.946 1.00 21.27 96 CYS A O 1
ATOM 757 N N . LEU A 1 97 ? 56.511 1.728 39.096 1.00 21.88 97 LEU A N 1
ATOM 758 C CA . LEU A 1 97 ? 57.312 1.089 40.174 1.00 21.88 97 LEU A CA 1
ATOM 759 C C . LEU A 1 97 ? 56.441 0.680 41.386 1.00 21.88 97 LEU A C 1
ATOM 761 O O . LEU A 1 97 ? 55.329 1.168 41.542 1.00 21.88 97 LEU A O 1
ATOM 765 N N . GLY A 1 98 ? 56.986 -0.179 42.263 1.00 21.08 98 GLY A N 1
ATOM 766 C CA . GLY A 1 98 ? 56.491 -0.382 43.636 1.00 21.08 98 GLY A CA 1
ATOM 767 C C . GLY A 1 98 ? 55.732 -1.689 43.908 1.00 21.08 98 GLY A C 1
ATOM 768 O O . GLY A 1 98 ? 54.561 -1.824 43.570 1.00 21.08 98 GLY A O 1
ATOM 769 N N . LEU A 1 99 ? 56.375 -2.621 44.623 1.00 21.16 99 LEU A N 1
ATOM 770 C CA . LEU A 1 99 ? 55.648 -3.544 45.500 1.00 21.16 99 LEU A CA 1
ATOM 771 C C . LEU A 1 99 ? 55.350 -2.811 46.811 1.00 21.16 99 LEU A C 1
ATOM 773 O O . LEU A 1 99 ? 56.293 -2.360 47.453 1.00 21.16 99 LEU A O 1
ATOM 777 N N . GLU A 1 100 ? 54.109 -2.863 47.290 1.00 20.88 100 GLU A N 1
ATOM 778 C CA . GLU A 1 100 ? 53.882 -3.162 48.706 1.00 20.88 100 GLU A CA 1
ATOM 779 C C . GLU A 1 100 ? 52.511 -3.818 48.926 1.00 20.88 100 GLU A C 1
ATOM 781 O O . GLU A 1 100 ? 51.494 -3.378 48.397 1.00 20.88 100 GLU A O 1
ATOM 786 N N . MET A 1 101 ? 52.489 -4.922 49.678 1.00 22.22 101 MET A N 1
ATOM 787 C CA . MET A 1 101 ? 51.273 -5.672 50.006 1.00 22.22 101 MET A CA 1
ATOM 788 C C . MET A 1 101 ? 51.423 -6.275 51.407 1.00 22.22 101 MET A C 1
ATOM 790 O O . MET A 1 101 ? 52.100 -7.290 51.585 1.00 22.22 101 MET A O 1
ATOM 794 N N . ARG A 1 102 ? 50.813 -5.638 52.413 1.00 20.78 102 ARG A N 1
ATOM 795 C CA . ARG A 1 102 ? 50.808 -6.077 53.820 1.00 20.78 102 ARG A CA 1
ATOM 796 C C . ARG A 1 102 ? 49.438 -5.764 54.452 1.00 20.78 102 ARG A C 1
ATOM 798 O O . ARG A 1 102 ? 48.939 -4.665 54.268 1.00 20.78 102 ARG A O 1
ATOM 805 N N . LEU A 1 103 ? 48.706 -6.785 54.931 1.00 20.86 103 LEU A N 1
ATOM 806 C CA . LEU A 1 103 ? 48.639 -7.288 56.331 1.00 20.86 103 LEU A CA 1
ATOM 807 C C . LEU A 1 103 ? 47.728 -6.415 57.231 1.00 20.86 103 LEU A C 1
ATOM 809 O O . LEU A 1 103 ? 47.882 -5.204 57.226 1.00 20.86 103 LEU A O 1
ATOM 813 N N . THR A 1 104 ? 46.799 -6.917 58.065 1.00 22.41 104 THR A N 1
ATOM 814 C CA . THR A 1 104 ? 46.256 -8.285 58.332 1.00 22.41 104 THR A CA 1
ATOM 815 C C . THR A 1 104 ? 44.799 -8.136 58.868 1.00 22.41 104 THR A C 1
ATOM 817 O O . THR A 1 104 ? 44.372 -7.010 59.092 1.00 22.41 104 THR A O 1
ATOM 820 N N . LEU A 1 105 ? 43.950 -9.161 59.062 1.00 20.97 105 LEU A N 1
ATOM 821 C CA . LEU A 1 105 ? 44.010 -10.165 60.148 1.00 20.97 105 LEU A CA 1
ATOM 822 C C . LEU A 1 105 ? 43.090 -11.392 59.907 1.00 20.97 105 LEU A C 1
ATOM 824 O O . LEU A 1 105 ? 41.951 -11.255 59.482 1.00 20.97 105 LEU A O 1
ATOM 828 N N . CYS A 1 106 ? 43.607 -12.566 60.287 1.00 20.20 106 CYS A N 1
ATOM 829 C CA . CYS A 1 106 ? 42.939 -13.788 60.779 1.00 20.20 106 CYS A CA 1
ATOM 830 C C . CYS A 1 106 ? 41.699 -14.410 60.082 1.00 20.20 106 CYS A C 1
ATOM 832 O O . CYS A 1 106 ? 40.547 -14.120 60.390 1.00 20.20 106 CYS A O 1
ATOM 834 N N . CYS A 1 107 ? 41.985 -15.480 59.328 1.00 21.19 107 CYS A N 1
ATOM 835 C CA . CYS A 1 107 ? 41.288 -16.788 59.398 1.00 21.19 107 CYS A CA 1
ATOM 836 C C . CYS A 1 107 ? 41.778 -17.556 60.691 1.00 21.19 107 CYS A C 1
ATOM 838 O O . CYS A 1 107 ? 42.456 -16.890 61.479 1.00 21.19 107 CYS A O 1
ATOM 840 N N . PRO A 1 108 ? 41.571 -18.881 60.973 1.00 40.88 108 PRO A N 1
ATOM 841 C CA . PRO A 1 108 ? 41.045 -19.966 60.126 1.00 40.88 108 PRO A CA 1
ATOM 842 C C . PRO A 1 108 ? 40.146 -21.074 60.769 1.00 40.88 108 PRO A C 1
ATOM 844 O O . PRO A 1 108 ? 40.083 -21.271 61.975 1.00 40.88 108 PRO A O 1
ATOM 847 N N . MET A 1 109 ? 39.535 -21.859 59.871 1.00 22.81 109 MET A N 1
ATOM 848 C CA . MET A 1 109 ? 39.326 -23.330 59.851 1.00 22.81 109 MET A CA 1
ATOM 849 C C . MET A 1 109 ? 39.008 -24.188 61.107 1.00 22.81 109 MET A C 1
ATOM 851 O O . MET A 1 109 ? 39.844 -24.418 61.971 1.00 22.81 109 MET A O 1
ATOM 855 N N . THR A 1 110 ? 37.857 -24.871 61.001 1.00 22.75 110 THR A N 1
ATOM 856 C CA . THR A 1 110 ? 37.699 -26.347 60.861 1.00 22.75 110 THR A CA 1
ATOM 857 C C . THR A 1 110 ? 38.321 -27.320 61.878 1.00 22.75 110 THR A C 1
ATOM 859 O O . THR A 1 110 ? 39.535 -27.430 61.995 1.00 22.75 110 THR A O 1
ATOM 862 N N . TYR A 1 111 ? 37.481 -28.231 62.393 1.00 22.20 111 TYR A N 1
ATOM 863 C CA . TYR A 1 111 ? 37.869 -29.613 62.726 1.00 22.20 111 TYR A CA 1
ATOM 864 C C . TYR A 1 111 ? 36.805 -30.621 62.252 1.00 22.20 111 TYR A C 1
ATOM 866 O O . TYR A 1 111 ? 35.673 -30.253 61.947 1.00 22.20 111 TYR A O 1
ATOM 874 N N . CYS A 1 112 ? 37.181 -31.898 62.165 1.00 21.31 112 CYS A N 1
ATOM 875 C CA . CYS A 1 112 ? 36.357 -33.011 61.679 1.00 21.31 112 CYS A CA 1
ATOM 876 C C . CYS A 1 112 ? 36.639 -34.263 62.527 1.00 21.31 112 CYS A C 1
ATOM 878 O O . CYS A 1 112 ? 37.801 -34.444 62.883 1.00 21.31 112 CYS A O 1
ATOM 880 N N . LEU A 1 113 ? 35.629 -35.110 62.819 1.00 21.34 113 LEU A N 1
ATOM 881 C CA . LEU A 1 113 ? 35.724 -36.592 62.880 1.00 21.34 113 LEU A CA 1
ATOM 882 C C . LEU A 1 113 ? 34.465 -37.304 63.445 1.00 21.34 113 LEU A C 1
ATOM 884 O O . LEU A 1 113 ? 33.944 -36.938 64.490 1.00 21.34 113 LEU A O 1
ATOM 888 N N . ARG A 1 114 ? 34.153 -38.451 62.814 1.00 20.02 114 ARG A N 1
ATOM 889 C CA . ARG A 1 114 ? 33.540 -39.701 63.344 1.00 20.02 114 ARG A CA 1
ATOM 890 C C . ARG A 1 114 ? 32.070 -39.782 63.806 1.00 20.02 114 ARG A C 1
ATOM 892 O O . ARG A 1 114 ? 31.460 -38.872 64.342 1.00 20.02 114 ARG A O 1
ATOM 899 N N . TRP A 1 115 ? 31.541 -40.993 63.590 1.00 21.47 115 TRP A N 1
ATOM 900 C CA . TRP A 1 115 ? 30.242 -41.517 64.028 1.00 21.47 115 TRP A CA 1
ATOM 901 C C . TRP A 1 115 ? 30.311 -42.133 65.436 1.00 21.47 115 TRP A C 1
ATOM 903 O O . TRP A 1 115 ? 31.349 -42.690 65.797 1.00 21.47 115 TRP A O 1
ATOM 913 N N . SER A 1 116 ? 29.160 -42.249 66.114 1.00 21.14 116 SER A N 1
ATOM 914 C CA . SER A 1 116 ? 28.673 -43.523 66.696 1.00 21.14 116 SER A CA 1
ATOM 915 C C . SER A 1 116 ? 27.196 -43.444 67.115 1.00 21.14 116 SER A C 1
ATOM 917 O O . SER A 1 116 ? 26.667 -42.361 67.343 1.00 21.14 116 SER A O 1
ATOM 919 N N . ARG A 1 117 ? 26.518 -44.599 67.195 1.00 24.31 117 ARG A N 1
ATOM 920 C CA . ARG A 1 117 ? 25.122 -44.717 67.661 1.00 24.31 117 ARG A CA 1
ATOM 921 C C . ARG A 1 117 ? 25.059 -44.825 69.188 1.00 24.31 117 ARG A C 1
ATOM 923 O O . ARG A 1 117 ? 25.766 -45.657 69.745 1.00 24.31 117 ARG A O 1
ATOM 930 N N . VAL A 1 118 ? 24.088 -44.160 69.813 1.00 24.11 118 VAL A N 1
ATOM 931 C CA . VAL A 1 118 ? 23.417 -44.640 71.038 1.00 24.11 118 VAL A CA 1
ATOM 932 C C . VAL A 1 118 ? 21.924 -44.332 70.901 1.00 24.11 118 VAL A C 1
ATOM 934 O O . VAL A 1 118 ? 21.557 -43.272 70.406 1.00 24.11 118 VAL A O 1
ATOM 937 N N . ALA A 1 119 ? 21.066 -45.256 71.325 1.00 25.17 119 ALA A N 1
ATOM 938 C CA . ALA A 1 119 ? 19.625 -45.048 71.449 1.00 25.17 119 ALA A CA 1
ATOM 939 C C . ALA A 1 119 ? 19.177 -45.547 72.825 1.00 25.17 119 ALA A C 1
ATOM 941 O O . ALA A 1 119 ? 19.681 -46.580 73.261 1.00 25.17 119 ALA A O 1
ATOM 942 N N . ILE A 1 120 ? 18.221 -44.872 73.479 1.00 25.70 120 ILE A N 1
ATOM 943 C CA . ILE A 1 120 ? 17.435 -45.445 74.584 1.00 25.70 120 ILE A CA 1
ATOM 944 C C . ILE A 1 120 ? 16.123 -44.664 74.811 1.00 25.70 120 ILE A C 1
ATOM 946 O O . ILE A 1 120 ? 16.118 -43.449 74.944 1.00 25.70 120 ILE A O 1
ATOM 950 N N . LYS A 1 121 ? 15.030 -45.438 74.817 1.00 25.11 121 LYS A N 1
ATOM 951 C CA . LYS A 1 121 ? 13.728 -45.307 75.507 1.00 25.11 121 LYS A CA 1
ATOM 952 C C . LYS A 1 121 ? 13.222 -43.921 75.961 1.00 25.11 121 LYS A C 1
ATOM 954 O O . LYS A 1 121 ? 13.772 -43.322 76.877 1.00 25.11 121 LYS A O 1
ATOM 959 N N . GLY A 1 122 ? 12.006 -43.593 75.515 1.00 24.08 122 GLY A N 1
ATOM 960 C CA . GLY A 1 122 ? 10.976 -42.958 76.349 1.00 24.08 122 GLY A CA 1
ATOM 961 C C . GLY A 1 122 ? 9.825 -43.950 76.578 1.00 24.08 122 GLY A C 1
ATOM 962 O O . GLY A 1 122 ? 9.389 -44.588 75.622 1.00 24.08 122 GLY A O 1
ATOM 963 N N . GLY A 1 123 ? 9.394 -44.132 77.831 1.00 26.55 123 GLY A N 1
ATOM 964 C CA . GLY A 1 123 ? 8.211 -44.924 78.214 1.00 26.55 123 GLY A CA 1
ATOM 965 C C . GLY A 1 123 ? 6.986 -44.034 78.495 1.00 26.55 123 GLY A C 1
ATOM 966 O O . GLY A 1 123 ? 7.149 -42.813 78.506 1.00 26.55 123 GLY A O 1
ATOM 967 N N . PRO A 1 124 ? 5.778 -44.603 78.678 1.00 43.88 124 PRO A N 1
ATOM 968 C CA . PRO A 1 124 ? 4.540 -43.869 78.407 1.00 43.88 124 PRO A CA 1
ATOM 969 C C . PRO A 1 124 ? 3.703 -43.466 79.641 1.00 43.88 124 PRO A C 1
ATOM 971 O O . PRO A 1 124 ? 4.009 -43.813 80.779 1.00 43.88 124 PRO A O 1
ATOM 974 N N . ASP A 1 125 ? 2.577 -42.833 79.300 1.00 30.56 125 ASP A N 1
ATOM 975 C CA . ASP A 1 125 ? 1.275 -42.800 79.983 1.00 30.56 125 ASP A CA 1
ATOM 976 C C . ASP A 1 125 ? 0.949 -41.709 81.030 1.00 30.56 125 ASP A C 1
ATOM 978 O O . ASP A 1 125 ? 1.845 -41.110 81.628 1.00 30.56 125 ASP A O 1
ATOM 982 N N . PRO A 1 126 ? -0.352 -41.333 81.154 1.00 39.50 126 PRO A N 1
ATOM 983 C CA . PRO A 1 126 ? -0.751 -39.974 81.526 1.00 39.50 126 PRO A CA 1
ATOM 984 C C . PRO A 1 126 ? -1.641 -39.905 82.782 1.00 39.50 126 PRO A C 1
ATOM 986 O O . PRO A 1 126 ? -2.031 -40.920 83.356 1.00 39.50 126 PRO A O 1
ATOM 989 N N . MET A 1 127 ? -2.072 -38.694 83.158 1.00 25.48 127 MET A N 1
ATOM 990 C CA . MET A 1 127 ? -3.139 -38.513 84.149 1.00 25.48 127 MET A CA 1
ATOM 991 C C . MET A 1 127 ? -4.138 -37.422 83.737 1.00 25.48 127 MET A C 1
ATOM 993 O O . MET A 1 127 ? -3.752 -36.329 83.328 1.00 25.48 127 MET A O 1
ATOM 997 N N . GLN A 1 128 ? -5.433 -37.724 83.857 1.00 28.89 128 GLN A N 1
ATOM 998 C CA . GLN A 1 128 ? -6.524 -36.758 83.690 1.00 28.89 128 GLN A CA 1
ATOM 999 C C . GLN A 1 128 ? -6.716 -35.930 84.968 1.00 28.89 128 GLN A C 1
ATOM 1001 O O . GLN A 1 128 ? -6.659 -36.482 86.065 1.00 28.89 128 GLN A O 1
ATOM 1006 N N . ILE A 1 129 ? -7.076 -34.649 84.832 1.00 28.62 129 ILE A N 1
ATOM 1007 C CA . ILE A 1 129 ? -7.773 -33.871 85.874 1.00 28.62 129 ILE A CA 1
ATOM 1008 C C . ILE A 1 129 ? -8.926 -33.104 85.208 1.00 28.62 129 ILE A C 1
ATOM 1010 O O . ILE A 1 129 ? -8.850 -32.750 84.032 1.00 28.62 129 ILE A O 1
ATOM 1014 N N . THR A 1 130 ? -10.028 -32.906 85.935 1.00 27.62 130 THR A N 1
ATOM 1015 C CA . THR A 1 130 ? -11.319 -32.476 85.384 1.00 27.62 130 THR A CA 1
ATOM 1016 C C . THR A 1 130 ? -11.851 -31.164 85.977 1.00 27.62 130 THR A C 1
ATOM 1018 O O . THR A 1 130 ? -11.569 -30.805 87.119 1.00 27.62 130 THR A O 1
ATOM 1021 N N . SER A 1 131 ? -12.799 -30.575 85.234 1.00 26.39 131 SER A N 1
ATOM 1022 C CA . SER A 1 131 ? -14.021 -29.913 85.734 1.00 26.39 131 SER A CA 1
ATOM 1023 C C . SER A 1 131 ? -14.080 -28.381 85.921 1.00 26.39 131 SER A C 1
ATOM 1025 O O . SER A 1 131 ? -13.088 -27.699 86.139 1.00 26.39 131 SER A O 1
ATOM 1027 N N . ARG A 1 132 ? -15.344 -27.911 85.911 1.00 28.47 132 ARG A N 1
ATOM 1028 C CA . ARG A 1 132 ? -15.897 -26.642 86.443 1.00 28.47 132 ARG A CA 1
ATOM 1029 C C . ARG A 1 132 ? -15.621 -25.360 85.649 1.00 28.47 132 ARG A C 1
ATOM 1031 O O . ARG A 1 132 ? -14.738 -24.570 85.953 1.00 28.47 132 ARG A O 1
ATOM 1038 N N . GLY A 1 133 ? -16.505 -25.147 84.671 1.00 28.84 133 GLY A N 1
ATOM 1039 C CA . GLY A 1 133 ? -16.624 -23.925 83.881 1.00 28.84 133 GLY A CA 1
ATOM 1040 C C . GLY A 1 133 ? -17.246 -22.717 84.594 1.00 28.84 133 GLY A C 1
ATOM 1041 O O . GLY A 1 133 ? -17.442 -22.696 85.808 1.00 28.84 133 GLY A O 1
ATOM 1042 N N . CYS A 1 134 ? -17.587 -21.705 83.792 1.00 28.02 134 CYS A N 1
ATOM 1043 C CA . CYS A 1 134 ? -18.263 -20.481 84.223 1.00 28.02 134 CYS A CA 1
ATOM 1044 C C . CYS A 1 134 ? -19.248 -19.981 83.139 1.00 28.02 134 CYS A C 1
ATOM 1046 O O . CYS A 1 134 ? -19.462 -20.653 82.131 1.00 28.02 134 CYS A O 1
ATOM 1048 N N . ARG A 1 135 ? -19.914 -18.847 83.386 1.00 29.09 135 ARG A N 1
ATOM 1049 C CA . ARG A 1 135 ? -21.119 -18.383 82.664 1.00 29.09 135 ARG A CA 1
ATOM 1050 C C . ARG A 1 135 ? -20.848 -17.883 81.228 1.00 29.09 135 ARG A C 1
ATOM 1052 O O . ARG A 1 135 ? -19.778 -17.329 80.985 1.00 29.09 135 ARG A O 1
ATOM 1059 N N . PRO A 1 136 ? -21.825 -17.990 80.302 1.00 34.53 136 PRO A N 1
ATOM 1060 C CA . PRO A 1 136 ? -21.724 -17.393 78.971 1.00 34.53 136 PRO A CA 1
ATOM 1061 C C . PRO A 1 136 ? -21.848 -15.862 79.022 1.00 34.53 136 PRO A C 1
ATOM 1063 O O . PRO A 1 136 ? -22.648 -15.319 79.785 1.00 34.53 136 PRO A O 1
ATOM 1066 N N . ILE A 1 137 ? -21.093 -15.177 78.161 1.00 32.53 137 ILE A N 1
ATOM 1067 C CA . ILE A 1 137 ? -21.230 -13.741 77.883 1.00 32.53 137 ILE A CA 1
ATOM 1068 C C . ILE A 1 137 ? -21.932 -13.593 76.531 1.00 32.53 137 ILE A C 1
ATOM 1070 O O . ILE A 1 137 ? -21.486 -14.160 75.534 1.00 32.53 137 ILE A O 1
ATOM 1074 N N . THR A 1 138 ? -23.023 -12.830 76.488 1.00 29.67 138 THR A N 1
ATOM 1075 C CA . THR A 1 138 ? -23.774 -12.568 75.253 1.00 29.67 138 THR A CA 1
ATOM 1076 C C . THR A 1 138 ? -22.981 -11.635 74.337 1.00 29.67 138 THR A C 1
ATOM 1078 O O . THR A 1 138 ? -22.885 -10.438 74.608 1.00 29.67 138 THR A O 1
ATOM 1081 N N . LEU A 1 139 ? -22.431 -12.159 73.238 1.00 28.25 139 LEU A N 1
ATOM 1082 C CA . LEU A 1 139 ? -21.812 -11.328 72.203 1.00 28.25 139 LEU A CA 1
ATOM 1083 C C . LEU A 1 139 ? -22.896 -10.624 71.372 1.00 28.25 139 LEU A C 1
ATOM 1085 O O . LEU A 1 139 ? -23.665 -11.275 70.667 1.00 28.25 139 LEU A O 1
ATOM 1089 N N . VAL A 1 140 ? -22.928 -9.291 71.413 1.00 29.92 140 VAL A N 1
ATOM 1090 C CA . VAL A 1 140 ? -23.737 -8.484 70.490 1.00 29.92 140 VAL A CA 1
ATOM 1091 C C . VAL A 1 140 ? -22.938 -8.275 69.204 1.00 29.92 140 VAL A C 1
ATOM 1093 O O . VAL A 1 140 ? -21.991 -7.492 69.170 1.00 29.92 140 VAL A O 1
ATOM 1096 N N . ALA A 1 141 ? -23.311 -8.985 68.140 1.00 28.56 141 ALA A N 1
ATOM 1097 C CA . ALA A 1 141 ? -22.710 -8.807 66.823 1.00 28.56 141 ALA A CA 1
ATOM 1098 C C . ALA A 1 141 ? -23.273 -7.546 66.143 1.00 28.56 141 ALA A C 1
ATOM 1100 O O . ALA A 1 141 ? -24.415 -7.536 65.685 1.00 28.56 141 ALA A O 1
ATOM 1101 N N . ILE A 1 142 ? -22.469 -6.482 66.062 1.00 30.25 142 ILE A N 1
ATOM 1102 C CA . ILE A 1 142 ? -22.815 -5.285 65.284 1.00 30.25 142 ILE A CA 1
ATOM 1103 C C . ILE A 1 142 ? -22.624 -5.606 63.800 1.00 30.25 142 ILE A C 1
ATOM 1105 O O . ILE A 1 142 ? -21.499 -5.672 63.302 1.00 30.25 142 ILE A O 1
ATOM 1109 N N . LEU A 1 143 ? -23.732 -5.811 63.089 1.00 27.88 143 LEU A N 1
ATOM 1110 C CA . LEU A 1 143 ? -23.720 -6.048 61.650 1.00 27.88 143 LEU A CA 1
ATOM 1111 C C . LEU A 1 143 ? -23.504 -4.716 60.912 1.00 27.88 143 LEU A C 1
ATOM 1113 O O . LEU A 1 143 ? -24.445 -3.956 60.687 1.00 27.88 143 LEU A O 1
ATOM 1117 N N . ILE A 1 144 ? -22.256 -4.415 60.543 1.00 31.73 144 ILE A N 1
ATOM 1118 C CA . ILE A 1 144 ? -21.948 -3.246 59.708 1.00 31.73 144 ILE A CA 1
ATOM 1119 C C . ILE A 1 144 ? -22.398 -3.547 58.276 1.00 31.73 144 ILE A C 1
ATOM 1121 O O . ILE A 1 144 ? -21.662 -4.127 57.477 1.00 31.73 144 ILE A O 1
ATOM 1125 N N . CYS A 1 145 ? -23.625 -3.144 57.949 1.00 28.22 145 CYS A N 1
ATOM 1126 C CA . CYS A 1 145 ? -24.114 -3.123 56.577 1.00 28.22 145 CYS A CA 1
ATOM 1127 C C . CYS A 1 145 ? -23.315 -2.097 55.764 1.00 28.22 145 CYS A C 1
ATOM 1129 O O . CYS A 1 145 ? -23.651 -0.914 55.741 1.00 28.22 145 CYS A O 1
ATOM 1131 N N . LEU A 1 146 ? -22.274 -2.566 55.071 1.00 31.73 146 LEU A N 1
ATOM 1132 C CA . LEU A 1 146 ? -21.633 -1.838 53.979 1.00 31.73 146 LEU A CA 1
ATOM 1133 C C . LEU A 1 146 ? -22.643 -1.671 52.838 1.00 31.73 146 LEU A C 1
ATOM 1135 O O . LEU A 1 146 ? -22.714 -2.482 51.915 1.00 31.73 146 LEU A O 1
ATOM 1139 N N . THR A 1 147 ? -23.445 -0.610 52.912 1.00 35.06 147 THR A N 1
ATOM 1140 C CA . THR A 1 147 ? -24.236 -0.139 51.782 1.00 35.06 147 THR A CA 1
ATOM 1141 C C . THR A 1 147 ? -23.274 0.265 50.674 1.00 35.06 147 THR A C 1
ATOM 1143 O O . THR A 1 147 ? -22.537 1.244 50.784 1.00 35.06 147 THR A O 1
ATOM 1146 N N . ALA A 1 148 ? -23.259 -0.516 49.594 1.00 35.69 148 ALA A N 1
ATOM 1147 C CA . ALA A 1 148 ? -22.520 -0.162 48.396 1.00 35.69 148 ALA A CA 1
ATOM 1148 C C . ALA A 1 148 ? -23.116 1.133 47.828 1.00 35.69 148 ALA A C 1
ATOM 1150 O O . ALA A 1 148 ? -24.165 1.111 47.183 1.00 35.69 148 ALA A O 1
ATOM 1151 N N . VAL A 1 149 ? -22.454 2.263 48.098 1.00 31.56 149 VAL A N 1
ATOM 1152 C CA . VAL A 1 149 ? -22.753 3.539 47.446 1.00 31.56 149 VAL A CA 1
ATOM 1153 C C . VAL A 1 149 ? -22.704 3.283 45.940 1.00 31.56 149 VAL A C 1
ATOM 1155 O O . VAL A 1 149 ? -21.674 2.797 45.461 1.00 31.56 149 VAL A O 1
ATOM 1158 N N . PRO A 1 150 ? -23.777 3.570 45.179 1.00 36.19 150 PRO A N 1
ATOM 1159 C CA . PRO A 1 150 ? -23.731 3.445 43.736 1.00 36.19 150 PRO A CA 1
ATOM 1160 C C . PRO A 1 150 ? -22.651 4.387 43.214 1.00 36.19 150 PRO A C 1
ATOM 1162 O O . PRO A 1 150 ? -22.812 5.607 43.235 1.00 36.19 150 PRO A O 1
ATOM 1165 N N . CYS A 1 151 ? -21.527 3.825 42.770 1.00 31.78 151 CYS A N 1
ATOM 1166 C CA . CYS A 1 151 ? -20.568 4.583 41.988 1.00 31.78 151 CYS A CA 1
ATOM 1167 C C . CYS A 1 151 ? -21.316 5.052 40.739 1.00 31.78 151 CYS A C 1
ATOM 1169 O O . CYS A 1 151 ? -21.771 4.220 39.948 1.00 31.78 151 CYS A O 1
ATOM 1171 N N . VAL A 1 152 ? -21.502 6.368 40.618 1.00 34.34 152 VAL A N 1
ATOM 1172 C CA . VAL A 1 152 ? -22.169 6.989 39.474 1.00 34.34 152 VAL A CA 1
ATOM 1173 C C . VAL A 1 152 ? -21.277 6.753 38.263 1.00 34.34 152 VAL A C 1
ATOM 1175 O O . VAL A 1 152 ? -20.328 7.493 38.016 1.00 34.34 152 VAL A O 1
ATOM 1178 N N . ARG A 1 153 ? -21.548 5.660 37.544 1.00 45.41 153 ARG A N 1
ATOM 1179 C CA . ARG A 1 153 ? -20.973 5.421 36.223 1.00 45.41 153 ARG A CA 1
ATOM 1180 C C . ARG A 1 153 ? -21.386 6.591 35.340 1.00 45.41 153 ARG A C 1
ATOM 1182 O O . ARG A 1 153 ? -22.563 6.946 35.339 1.00 45.41 153 ARG A O 1
ATOM 1189 N N . GLY A 1 154 ? -20.428 7.163 34.614 1.00 52.44 154 GLY A N 1
ATOM 1190 C CA . GLY A 1 154 ? -20.734 8.144 33.578 1.00 52.44 154 GLY A CA 1
ATOM 1191 C C . GLY A 1 154 ? -21.716 7.556 32.566 1.00 52.44 154 GLY A C 1
ATOM 1192 O O . GLY A 1 154 ? -21.777 6.333 32.393 1.00 52.44 154 GLY A O 1
ATOM 1193 N N . ASP A 1 155 ? -22.502 8.420 31.928 1.00 67.06 155 ASP A N 1
ATOM 1194 C CA . ASP A 1 155 ? -23.556 8.018 30.997 1.00 67.06 155 ASP A CA 1
ATOM 1195 C C . ASP A 1 155 ? -22.967 7.290 29.781 1.00 67.06 155 ASP A C 1
ATOM 1197 O O . ASP A 1 155 ? -22.585 7.902 28.783 1.00 67.06 155 ASP A O 1
ATOM 1201 N N . SER A 1 156 ? -22.870 5.960 29.866 1.00 83.19 156 SER A N 1
ATOM 1202 C CA . SER A 1 156 ? -22.356 5.159 28.762 1.00 83.19 156 SER A CA 1
ATOM 1203 C C . SER A 1 156 ? -23.388 5.094 27.642 1.00 83.19 156 SER A C 1
ATOM 1205 O O . SER A 1 156 ? -24.524 4.648 27.814 1.00 83.19 156 SER A O 1
ATOM 1207 N N . LEU A 1 157 ? -22.962 5.541 26.468 1.00 94.38 157 LEU A N 1
ATOM 1208 C CA . LEU A 1 157 ? -23.791 5.704 25.287 1.00 94.38 157 LEU A CA 1
ATOM 1209 C C . LEU A 1 157 ? -23.822 4.361 24.554 1.00 94.38 157 LEU A C 1
ATOM 1211 O O . LEU A 1 157 ? -22.782 3.883 24.102 1.00 94.38 157 LEU A O 1
ATOM 1215 N N . VAL A 1 158 ? -24.997 3.734 24.453 1.00 95.75 158 VAL A N 1
ATOM 1216 C CA . VAL A 1 158 ? -25.132 2.375 23.896 1.00 95.75 158 VAL A CA 1
ATOM 1217 C C . VAL A 1 158 ? -25.915 2.371 22.583 1.00 95.75 158 VAL A C 1
ATOM 1219 O O . VAL A 1 158 ? -27.020 2.922 22.483 1.00 95.75 158 VAL A O 1
ATOM 1222 N N . ARG A 1 159 ? -25.366 1.689 21.572 1.00 95.50 159 ARG A N 1
ATOM 1223 C CA . ARG A 1 159 ? -26.062 1.323 20.332 1.00 95.50 159 ARG A CA 1
ATOM 1224 C C . ARG A 1 159 ? -25.813 -0.125 19.965 1.00 95.50 159 ARG A C 1
ATOM 1226 O O . ARG A 1 159 ? -24.712 -0.636 20.120 1.00 95.50 159 ARG A O 1
ATOM 1233 N N . GLU A 1 160 ? -26.843 -0.782 19.453 1.00 96.25 160 GLU A N 1
ATOM 1234 C CA . GLU A 1 160 ? -26.792 -2.209 19.167 1.00 96.25 160 GLU A CA 1
ATOM 1235 C C . GLU A 1 160 ? -27.678 -2.632 18.000 1.00 96.25 160 GLU A C 1
ATOM 1237 O O . GLU A 1 160 ? -28.634 -1.945 17.643 1.00 96.25 160 GLU A O 1
ATOM 1242 N N . ASN A 1 161 ? -27.339 -3.785 17.427 1.00 95.81 161 ASN A N 1
ATOM 1243 C CA . ASN A 1 161 ? -28.124 -4.503 16.428 1.00 95.81 161 ASN A CA 1
ATOM 1244 C C . ASN A 1 161 ? -28.375 -5.945 16.916 1.00 95.81 161 ASN A C 1
ATOM 1246 O O . ASN A 1 161 ? -28.244 -6.239 18.110 1.00 95.81 161 ASN A O 1
ATOM 1250 N N . SER A 1 162 ? -28.750 -6.860 16.021 1.00 96.38 162 SER A N 1
ATOM 1251 C CA . SER A 1 162 ? -28.945 -8.275 16.366 1.00 96.38 162 SER A CA 1
ATOM 1252 C C . SER A 1 162 ? -27.656 -9.021 16.761 1.00 96.38 162 SER A C 1
ATOM 1254 O O . SER A 1 162 ? -27.728 -9.978 17.532 1.00 96.38 162 SER A O 1
ATOM 1256 N N . ALA A 1 163 ? -26.481 -8.580 16.297 1.00 97.75 163 ALA A N 1
ATOM 1257 C CA . ALA A 1 163 ? -25.211 -9.298 16.439 1.00 97.75 163 ALA A CA 1
ATOM 1258 C C . ALA A 1 163 ? -24.259 -8.721 17.504 1.00 97.75 163 ALA A C 1
ATOM 1260 O O . ALA A 1 163 ? -23.565 -9.487 18.172 1.00 97.75 163 ALA A O 1
ATOM 1261 N N . ILE A 1 164 ? -24.209 -7.398 17.680 1.00 98.19 164 ILE A N 1
ATOM 1262 C CA . ILE A 1 164 ? -23.300 -6.706 18.608 1.00 98.19 164 ILE A CA 1
ATOM 1263 C C . ILE A 1 164 ? -24.006 -5.592 19.392 1.00 98.19 164 ILE A C 1
ATOM 1265 O O . ILE A 1 164 ? -25.017 -5.037 18.958 1.00 98.19 164 ILE A O 1
ATOM 1269 N N . SER A 1 165 ? -23.439 -5.247 20.547 1.00 97.88 165 SER A N 1
ATOM 1270 C CA . SER A 1 165 ? -23.763 -4.043 21.318 1.00 97.88 165 SER A CA 1
ATOM 1271 C C . SER A 1 165 ? -22.489 -3.233 21.549 1.00 97.88 165 SER A C 1
ATOM 1273 O O . SER A 1 165 ? -21.504 -3.771 22.055 1.00 97.88 165 SER A O 1
ATOM 1275 N N . VAL A 1 166 ? -22.489 -1.966 21.133 1.00 97.94 166 VAL A N 1
ATOM 1276 C CA . VAL A 1 166 ? -21.371 -1.019 21.218 1.00 97.94 166 VAL A CA 1
ATOM 1277 C C . VAL A 1 166 ? -21.708 0.021 22.283 1.00 97.94 166 VAL A C 1
ATOM 1279 O O . VAL A 1 166 ? -22.654 0.795 22.141 1.00 97.94 166 VAL A O 1
ATOM 1282 N N . SER A 1 167 ? -20.929 0.017 23.358 1.00 97.69 167 SER A N 1
ATOM 1283 C CA . SER A 1 167 ? -20.985 0.959 24.475 1.00 97.69 167 SER A CA 1
ATOM 1284 C C . SER A 1 167 ? -19.770 1.881 24.385 1.00 97.69 167 SER A C 1
ATOM 1286 O O . SER A 1 167 ? -18.652 1.399 24.229 1.00 97.69 167 SER A O 1
ATOM 1288 N N . LEU A 1 168 ? -19.989 3.193 24.452 1.00 97.75 168 LEU A N 1
ATOM 1289 C CA . LEU A 1 168 ? -18.954 4.225 24.546 1.00 97.75 168 LEU A CA 1
ATOM 1290 C C . LEU A 1 168 ? -18.999 4.826 25.956 1.00 97.75 168 LEU A C 1
ATOM 1292 O O . LEU A 1 168 ? -20.084 5.174 26.430 1.00 97.75 168 LEU A O 1
ATOM 1296 N N . ASP A 1 169 ? -17.860 4.948 26.633 1.00 96.62 169 ASP A N 1
ATOM 1297 C CA . ASP A 1 169 ? -17.752 5.740 27.861 1.00 96.62 169 ASP A CA 1
ATOM 1298 C C . ASP A 1 169 ? -17.391 7.189 27.503 1.00 96.62 169 ASP A C 1
ATOM 1300 O O . ASP A 1 169 ? -16.423 7.455 26.784 1.00 96.62 169 ASP A O 1
ATOM 1304 N N . ALA A 1 170 ? -18.190 8.144 27.979 1.00 95.31 170 ALA A N 1
ATOM 1305 C CA . ALA A 1 170 ? -17.952 9.554 27.706 1.00 95.31 170 ALA A CA 1
ATOM 1306 C C . ALA A 1 170 ? -16.766 10.131 28.509 1.00 95.31 170 ALA A C 1
ATOM 1308 O O . ALA A 1 170 ? -16.165 11.124 28.089 1.00 95.31 170 ALA A O 1
ATOM 1309 N N . ALA A 1 171 ? -16.407 9.510 29.638 1.00 94.94 171 ALA A N 1
ATOM 1310 C CA . ALA A 1 171 ? -15.379 10.004 30.550 1.00 94.94 171 ALA A CA 1
ATOM 1311 C C . ALA A 1 171 ? -13.945 9.811 30.028 1.00 94.94 171 ALA A C 1
ATOM 1313 O O . ALA A 1 171 ? -13.072 10.593 30.400 1.00 94.94 171 ALA A O 1
ATOM 1314 N N . ASP A 1 172 ? -13.696 8.807 29.179 1.00 95.06 172 ASP A N 1
ATOM 1315 C CA . ASP A 1 172 ? -12.364 8.529 28.613 1.00 95.06 172 ASP A CA 1
ATOM 1316 C C . ASP A 1 172 ? -12.344 8.161 27.114 1.00 95.06 172 ASP A C 1
ATOM 1318 O O . ASP A 1 172 ? -11.267 7.980 26.542 1.00 95.06 172 ASP A O 1
ATOM 1322 N N . GLY A 1 173 ? -13.508 8.070 26.457 1.00 95.50 173 GLY A N 1
ATOM 1323 C CA . GLY A 1 173 ? -13.628 7.704 25.042 1.00 95.50 173 GLY A CA 1
ATOM 1324 C C . GLY A 1 173 ? -13.370 6.225 24.736 1.00 95.50 173 GLY A C 1
ATOM 1325 O O . GLY A 1 173 ? -13.206 5.867 23.569 1.00 95.50 173 GLY A O 1
ATOM 1326 N N . THR A 1 174 ? -13.304 5.345 25.738 1.00 97.56 174 THR A N 1
ATOM 1327 C CA . THR A 1 174 ? -13.175 3.902 25.496 1.00 97.56 174 THR A CA 1
ATOM 1328 C C . THR A 1 174 ? -14.477 3.293 24.994 1.00 97.56 174 THR A C 1
ATOM 1330 O O . THR A 1 174 ? -15.575 3.640 25.432 1.00 97.56 174 THR A O 1
ATOM 1333 N N . MET A 1 175 ? -14.358 2.333 24.074 1.00 98.00 175 MET A N 1
ATOM 1334 C CA . MET A 1 175 ? -15.480 1.498 23.655 1.00 98.00 175 MET A CA 1
ATOM 1335 C C . MET A 1 175 ? -15.415 0.095 24.273 1.00 98.00 175 MET A C 1
ATOM 1337 O O . MET A 1 175 ? -14.368 -0.557 24.287 1.00 98.00 175 MET A O 1
ATOM 1341 N N . THR A 1 176 ? -16.566 -0.401 24.724 1.00 98.31 176 THR A N 1
ATOM 1342 C CA . THR A 1 176 ? -16.807 -1.799 25.095 1.00 98.31 176 THR A CA 1
ATOM 1343 C C . THR A 1 176 ? -17.802 -2.415 24.119 1.00 98.31 176 THR A C 1
ATOM 1345 O O . THR A 1 176 ? -18.929 -1.943 23.982 1.00 98.31 176 THR A O 1
ATOM 1348 N N . ILE A 1 177 ? -17.401 -3.493 23.451 1.00 98.38 177 ILE A N 1
ATOM 1349 C CA . ILE A 1 177 ? -18.216 -4.217 22.475 1.00 98.38 177 ILE A CA 1
ATOM 1350 C C . ILE A 1 177 ? -18.592 -5.567 23.083 1.00 98.38 177 ILE A C 1
ATOM 1352 O O . ILE A 1 177 ? -17.716 -6.337 23.472 1.00 98.38 177 ILE A O 1
ATOM 1356 N N . LEU A 1 178 ? -19.887 -5.870 23.132 1.00 98.44 178 LEU A N 1
ATOM 1357 C CA . LEU A 1 178 ? -20.414 -7.203 23.421 1.00 98.44 178 LEU A CA 1
ATOM 1358 C C . LEU A 1 178 ? -20.803 -7.881 22.104 1.00 98.44 178 LEU A C 1
ATOM 1360 O O . LEU A 1 178 ? -21.679 -7.380 21.397 1.00 98.44 178 LEU A O 1
ATOM 1364 N N . ASP A 1 179 ? -20.208 -9.033 21.802 1.00 97.94 179 ASP A N 1
ATOM 1365 C CA . ASP A 1 179 ? -20.689 -9.912 20.735 1.00 97.94 179 ASP A CA 1
ATOM 1366 C C . ASP A 1 179 ? -21.833 -10.779 21.273 1.00 97.94 179 ASP A C 1
ATOM 1368 O O . ASP A 1 179 ? -21.640 -11.659 22.117 1.00 97.94 179 ASP A O 1
ATOM 1372 N N . LYS A 1 180 ? -23.053 -10.523 20.793 1.00 98.06 180 LYS A N 1
ATOM 1373 C CA . LYS A 1 180 ? -24.273 -11.196 21.261 1.00 98.06 180 LYS A CA 1
ATOM 1374 C C . LYS A 1 180 ? -24.318 -12.674 20.860 1.00 98.06 180 LYS A C 1
ATOM 1376 O O . LYS A 1 180 ? -25.102 -13.429 21.428 1.00 98.06 180 LYS A O 1
ATOM 1381 N N . ARG A 1 181 ? -23.483 -13.097 19.903 1.00 96.75 181 ARG A N 1
ATOM 1382 C CA . ARG A 1 181 ? -23.427 -14.468 19.368 1.00 96.75 181 ARG A CA 1
ATOM 1383 C C . ARG A 1 181 ? -22.557 -15.389 20.224 1.00 96.75 181 ARG A C 1
ATOM 1385 O O . ARG A 1 181 ? -22.783 -16.595 20.236 1.00 96.75 181 ARG A O 1
ATOM 1392 N N . THR A 1 182 ? -21.559 -14.832 20.914 1.00 95.50 182 THR A N 1
ATOM 1393 C CA . THR A 1 182 ? -20.598 -15.578 21.750 1.00 95.50 182 THR A CA 1
ATOM 1394 C C . THR A 1 182 ? -20.659 -15.210 23.236 1.00 95.50 182 THR A C 1
ATOM 1396 O O . THR A 1 182 ? -20.126 -15.953 24.058 1.00 95.50 182 THR A O 1
ATOM 1399 N N . GLY A 1 183 ? -21.286 -14.079 23.588 1.00 95.75 183 GLY A N 1
ATOM 1400 C CA . GLY A 1 183 ? -21.257 -13.488 24.933 1.00 95.75 183 GLY A CA 1
ATOM 1401 C C . GLY A 1 183 ? -19.948 -12.757 25.264 1.00 95.75 183 GLY A C 1
ATOM 1402 O O . GLY A 1 183 ? -19.761 -12.301 26.391 1.00 95.75 183 GLY A O 1
ATOM 1403 N N . GLU A 1 184 ? -19.029 -12.659 24.303 1.00 95.19 184 GLU A N 1
ATOM 1404 C CA . GLU A 1 184 ? -17.672 -12.153 24.495 1.00 95.19 184 GLU A CA 1
ATOM 1405 C C . GLU A 1 184 ? -17.622 -10.623 24.548 1.00 95.19 184 GLU A C 1
ATOM 1407 O O . GLU A 1 184 ? -18.349 -9.936 23.827 1.00 95.19 184 GLU A O 1
ATOM 1412 N N . ARG A 1 185 ? -16.750 -10.081 25.407 1.00 96.88 185 ARG A N 1
ATOM 1413 C CA . ARG A 1 185 ? -16.592 -8.637 25.616 1.00 96.88 185 ARG A CA 1
ATOM 1414 C C . ARG A 1 185 ? -15.197 -8.166 25.231 1.00 96.88 185 ARG A C 1
ATOM 1416 O O . ARG A 1 185 ? -14.218 -8.508 25.890 1.00 96.88 185 ARG A O 1
ATOM 1423 N N . TRP A 1 186 ? -15.140 -7.313 24.218 1.00 97.31 186 TRP A N 1
ATOM 1424 C CA . TRP A 1 186 ? -13.937 -6.627 23.762 1.00 97.31 186 TRP A CA 1
ATOM 1425 C C . TRP A 1 186 ? -13.919 -5.229 24.378 1.00 97.31 186 TRP A C 1
ATOM 1427 O O . TRP A 1 186 ? -14.840 -4.446 24.156 1.00 97.31 186 TRP A O 1
ATOM 1437 N N . VAL A 1 187 ? -12.897 -4.917 25.174 1.00 97.50 187 VAL A N 1
ATOM 1438 C CA . VAL A 1 187 ? -12.810 -3.669 25.952 1.00 97.50 187 VAL A CA 1
ATOM 1439 C C . VAL A 1 187 ? -11.587 -2.875 25.502 1.00 97.50 187 VAL A C 1
ATOM 1441 O O . VAL A 1 187 ? -10.494 -3.436 25.395 1.00 97.50 187 VAL A O 1
ATOM 1444 N N . GLN A 1 188 ? -11.759 -1.586 25.213 1.00 97.75 188 GLN A N 1
ATOM 1445 C CA . GLN A 1 188 ? -10.647 -0.674 24.939 1.00 97.75 188 GLN A CA 1
ATOM 1446 C C . GLN A 1 188 ? -10.015 -0.131 26.222 1.00 97.75 188 GLN A C 1
ATOM 1448 O O . GLN A 1 188 ? -10.663 -0.069 27.263 1.00 97.75 188 GLN A O 1
ATOM 1453 N N . LYS A 1 189 ? -8.747 0.291 26.146 1.00 95.81 189 LYS A N 1
ATOM 1454 C CA . LYS A 1 189 ? -8.048 0.941 27.263 1.00 95.81 189 LYS A CA 1
ATOM 1455 C C . LYS A 1 189 ? -7.756 2.414 26.985 1.00 95.81 189 LYS A C 1
ATOM 1457 O O . LYS A 1 189 ? -7.218 2.755 25.933 1.00 95.81 189 LYS A O 1
ATOM 1462 N N . ALA A 1 190 ? -8.012 3.267 27.976 1.00 95.94 190 ALA A N 1
ATOM 1463 C CA . ALA A 1 190 ? -7.528 4.643 28.009 1.00 95.94 190 ALA A CA 1
ATOM 1464 C C . ALA A 1 190 ? -5.989 4.678 28.047 1.00 95.94 190 ALA A C 1
ATOM 1466 O O . ALA A 1 190 ? -5.358 4.426 29.075 1.00 95.94 190 ALA A O 1
ATOM 1467 N N . VAL A 1 191 ? -5.385 4.964 26.891 1.00 94.25 191 VAL A N 1
ATOM 1468 C CA . VAL A 1 191 ? -3.923 5.083 26.693 1.00 94.25 191 VAL A CA 1
ATOM 1469 C C . VAL A 1 191 ? -3.487 6.498 26.298 1.00 94.25 191 VAL A C 1
ATOM 1471 O O . VAL A 1 191 ? -2.297 6.805 26.282 1.00 94.25 191 VAL A O 1
ATOM 1474 N N . VAL A 1 192 ? -4.455 7.373 26.025 1.00 92.06 192 VAL A N 1
ATOM 1475 C CA . VAL A 1 192 ? -4.302 8.830 25.939 1.00 92.06 192 VAL A CA 1
ATOM 1476 C C . VAL A 1 192 ? -5.296 9.469 26.906 1.00 92.06 192 VAL A C 1
ATOM 1478 O O . VAL A 1 192 ? -6.290 8.847 27.273 1.00 92.06 192 VAL A O 1
ATOM 1481 N N . ARG A 1 193 ? -5.039 10.707 27.335 1.00 93.25 193 ARG A N 1
ATOM 1482 C CA . ARG A 1 193 ? -5.997 11.473 28.144 1.00 93.25 193 ARG A CA 1
ATOM 1483 C C . ARG A 1 193 ? -6.920 12.243 27.210 1.00 93.25 193 ARG A C 1
ATOM 1485 O O . ARG A 1 193 ? -6.453 13.155 26.534 1.00 93.25 193 ARG A O 1
ATOM 1492 N N . GLY A 1 194 ? -8.201 11.910 27.195 1.00 93.56 194 GLY A N 1
ATOM 1493 C CA . GLY A 1 194 ? -9.221 12.644 26.454 1.00 93.56 194 GLY A CA 1
ATOM 1494 C C . GLY A 1 194 ? -10.612 12.377 27.014 1.00 93.56 194 GLY A C 1
ATOM 1495 O O . GLY A 1 194 ? -10.762 11.524 27.882 1.00 93.56 194 GLY A O 1
ATOM 1496 N N . THR A 1 195 ? -11.603 13.125 26.541 1.00 94.94 195 THR A N 1
ATOM 1497 C CA . THR A 1 195 ? -13.014 12.977 26.918 1.00 94.94 195 THR A CA 1
ATOM 1498 C C . THR A 1 195 ? -13.906 13.117 25.687 1.00 94.94 195 THR A C 1
ATOM 1500 O O . THR A 1 195 ? -13.536 13.768 24.704 1.00 94.94 195 THR A O 1
ATOM 1503 N N . MET A 1 196 ? -15.099 12.525 25.738 1.00 95.19 196 MET A N 1
ATOM 1504 C CA . MET A 1 196 ? -16.157 12.823 24.776 1.00 95.19 196 MET A CA 1
ATOM 1505 C C . MET A 1 196 ? -17.034 13.958 25.305 1.00 95.19 196 MET A C 1
ATOM 1507 O O . MET A 1 196 ? -17.366 14.012 26.487 1.00 95.19 196 MET A O 1
ATOM 1511 N N . ALA A 1 197 ? -17.448 14.848 24.413 1.00 93.69 197 ALA A N 1
ATOM 1512 C CA . ALA A 1 197 ? -18.389 15.921 24.696 1.00 93.69 197 ALA A CA 1
ATOM 1513 C C . ALA A 1 197 ? -19.454 16.021 23.597 1.00 93.69 197 ALA A C 1
ATOM 1515 O O . ALA A 1 197 ? -19.298 15.443 22.522 1.00 93.69 197 ALA A O 1
ATOM 1516 N N . GLU A 1 198 ? -20.532 16.765 23.868 1.00 94.12 198 GLU A N 1
ATOM 1517 C CA . GLU A 1 198 ? -21.593 17.070 22.886 1.00 94.12 198 GLU A CA 1
ATOM 1518 C C . GLU A 1 198 ? -22.161 15.802 22.210 1.00 94.12 198 GLU A C 1
ATOM 1520 O O . GLU A 1 198 ? -22.503 15.770 21.028 1.00 94.12 198 GLU A O 1
ATOM 1525 N N . THR A 1 199 ? -22.227 14.719 22.987 1.00 93.56 199 THR A N 1
ATOM 1526 C CA . THR A 1 199 ? -22.563 13.381 22.509 1.00 93.56 199 THR A CA 1
ATOM 1527 C C . THR A 1 199 ? -24.057 13.211 22.268 1.00 93.56 199 THR A C 1
ATOM 1529 O O . THR A 1 199 ? -24.873 13.598 23.101 1.00 93.56 199 THR A O 1
ATOM 1532 N N . THR A 1 200 ? -24.424 12.568 21.162 1.00 94.00 200 THR A N 1
ATOM 1533 C CA . THR A 1 200 ? -25.816 12.287 20.781 1.00 94.00 200 THR A CA 1
ATOM 1534 C C . THR A 1 200 ? -25.944 10.854 20.271 1.00 94.00 200 THR A C 1
ATOM 1536 O O . THR A 1 200 ? -25.057 10.344 19.590 1.00 94.00 200 THR A O 1
ATOM 1539 N N . ILE A 1 201 ? -27.059 10.188 20.581 1.00 93.88 201 ILE A N 1
ATOM 1540 C CA . ILE A 1 201 ? -27.316 8.804 20.159 1.00 93.88 201 ILE A CA 1
ATOM 1541 C C . ILE A 1 201 ? -28.421 8.771 19.094 1.00 93.88 201 ILE A C 1
ATOM 1543 O O . ILE A 1 201 ? -29.611 8.767 19.406 1.00 93.88 201 ILE A O 1
ATOM 1547 N N . GLY A 1 202 ? -28.020 8.765 17.820 1.00 86.44 202 GLY A N 1
ATOM 1548 C CA . GLY A 1 202 ? -28.923 8.762 16.663 1.00 86.44 202 GLY A CA 1
ATOM 1549 C C . GLY A 1 202 ? -29.605 7.409 16.416 1.00 86.44 202 GLY A C 1
ATOM 1550 O O . GLY A 1 202 ? -29.511 6.489 17.228 1.00 86.44 202 GLY A O 1
ATOM 1551 N N . ALA A 1 203 ? -30.285 7.260 15.276 1.00 80.75 203 ALA A N 1
ATOM 1552 C CA . ALA A 1 203 ? -30.991 6.018 14.926 1.00 80.75 203 ALA A CA 1
ATOM 1553 C C . ALA A 1 203 ? -30.048 4.836 14.615 1.00 80.75 203 ALA A C 1
ATOM 1555 O O . ALA A 1 203 ? -30.369 3.695 14.934 1.00 80.75 203 ALA A O 1
ATOM 1556 N N . HIS A 1 204 ? -28.878 5.105 14.024 1.00 78.94 204 HIS A N 1
ATOM 1557 C CA . HIS A 1 204 ? -27.945 4.078 13.526 1.00 78.94 204 HIS A CA 1
ATOM 1558 C C . HIS A 1 204 ? -26.557 4.120 14.187 1.00 78.94 204 HIS A C 1
ATOM 1560 O O . HIS A 1 204 ? -25.659 3.371 13.799 1.00 78.94 204 HIS A O 1
ATOM 1566 N N . GLY A 1 205 ? -26.358 5.003 15.173 1.00 93.19 205 GLY A N 1
ATOM 1567 C CA . GLY A 1 205 ? -25.019 5.339 15.639 1.00 93.19 205 GLY A CA 1
ATOM 1568 C C . GLY A 1 205 ? -24.946 6.298 16.825 1.00 93.19 205 GLY A C 1
ATOM 1569 O O . GLY A 1 205 ? -25.968 6.724 17.368 1.00 93.19 205 GLY A O 1
ATOM 1570 N N . ILE A 1 206 ? -23.713 6.629 17.206 1.00 96.75 206 ILE A N 1
ATOM 1571 C CA . ILE A 1 206 ? -23.349 7.559 18.283 1.00 96.75 206 ILE A CA 1
ATOM 1572 C C . ILE A 1 206 ? -22.467 8.654 17.676 1.00 96.75 206 ILE A C 1
ATOM 1574 O O . ILE A 1 206 ? -21.488 8.341 17.001 1.00 96.75 206 ILE A O 1
ATOM 1578 N N . THR A 1 207 ? -22.780 9.921 17.921 1.00 96.88 207 THR A N 1
ATOM 1579 C CA . THR A 1 207 ? -21.945 11.066 17.532 1.00 96.88 207 THR A CA 1
ATOM 1580 C C . THR A 1 207 ? -21.434 11.815 18.761 1.00 96.88 207 THR A C 1
ATOM 1582 O O . THR A 1 207 ? -22.009 11.699 19.842 1.00 96.88 207 THR A O 1
ATOM 1585 N N . GLY A 1 208 ? -20.356 12.585 18.608 1.00 95.75 208 GLY A N 1
ATOM 1586 C CA . GLY A 1 208 ? -19.852 13.513 19.626 1.00 95.75 208 GLY A CA 1
ATOM 1587 C C . GLY A 1 208 ? -18.517 14.143 19.231 1.00 95.75 208 GLY A C 1
ATOM 1588 O O . GLY A 1 208 ? -17.934 13.781 18.210 1.00 95.75 208 GLY A O 1
ATOM 1589 N N . LEU A 1 209 ? -18.013 15.066 20.047 1.00 95.94 209 LEU A N 1
ATOM 1590 C CA . LEU A 1 209 ? -16.676 15.641 19.902 1.00 95.94 209 LEU A CA 1
ATOM 1591 C C . LEU A 1 209 ? -15.685 14.915 20.815 1.00 95.94 209 LEU A C 1
ATOM 1593 O O . LEU A 1 209 ? -15.855 14.887 22.032 1.00 95.94 209 LEU A O 1
ATOM 1597 N N . TRP A 1 210 ? -14.635 14.352 20.224 1.00 95.50 210 TRP A N 1
ATOM 1598 C CA . TRP A 1 210 ? -13.495 13.776 20.928 1.00 95.50 210 TRP A CA 1
ATOM 1599 C C . TRP A 1 210 ? -12.457 14.867 21.214 1.00 95.50 210 TRP A C 1
ATOM 1601 O O . TRP A 1 210 ? -11.945 15.507 20.288 1.00 95.50 210 TRP A O 1
ATOM 1611 N N . ARG A 1 211 ? -12.157 15.088 22.499 1.00 94.75 211 ARG A N 1
ATOM 1612 C CA . ARG A 1 211 ? -11.230 16.117 22.996 1.00 94.75 211 ARG A CA 1
ATOM 1613 C C . ARG A 1 211 ? -10.015 15.448 23.638 1.00 94.75 211 ARG A C 1
ATOM 1615 O O . ARG A 1 211 ? -10.155 14.810 24.676 1.00 94.75 211 ARG A O 1
ATOM 1622 N N . VAL A 1 212 ? -8.820 15.595 23.059 1.00 91.62 212 VAL A N 1
ATOM 1623 C CA . VAL A 1 212 ? -7.576 14.984 23.583 1.00 91.62 212 VAL A CA 1
ATOM 1624 C C . VAL A 1 212 ? -6.693 16.033 24.258 1.00 91.62 212 VAL A C 1
ATOM 1626 O O . VAL A 1 212 ? -6.383 17.078 23.692 1.00 91.62 212 VAL A O 1
ATOM 1629 N N . SER A 1 213 ? -6.234 15.741 25.473 1.00 86.81 213 SER A N 1
ATOM 1630 C CA . SER A 1 213 ? -5.336 16.605 26.240 1.00 86.81 213 SER A CA 1
ATOM 1631 C C . SER A 1 213 ? -3.992 16.770 25.521 1.00 86.81 213 SER A C 1
ATOM 1633 O O . SER A 1 213 ? -3.317 15.787 25.217 1.00 86.81 213 SER A O 1
ATOM 1635 N N . GLY A 1 214 ? -3.606 18.018 25.241 1.00 82.38 214 GLY A N 1
ATOM 1636 C CA . GLY A 1 214 ? -2.408 18.343 24.456 1.00 82.38 214 GLY A CA 1
ATOM 1637 C C . GLY A 1 214 ? -2.601 18.294 22.933 1.00 82.38 214 GLY A C 1
ATOM 1638 O O . GLY A 1 214 ? -1.637 18.512 22.203 1.00 82.38 214 GLY A O 1
ATOM 1639 N N . PHE A 1 215 ? -3.821 18.049 22.445 1.00 84.81 215 PHE A N 1
ATOM 1640 C CA . PHE A 1 215 ? -4.178 18.117 21.029 1.00 84.81 215 PHE A CA 1
ATOM 1641 C C . PHE A 1 215 ? -5.103 19.318 20.796 1.00 84.81 215 PHE A C 1
ATOM 1643 O O . PHE A 1 215 ? -6.121 19.461 21.465 1.00 84.81 215 PHE A O 1
ATOM 1650 N N . SER A 1 216 ? -4.762 20.205 19.862 1.00 77.56 216 SER A N 1
ATOM 1651 C CA . SER A 1 216 ? -5.458 21.490 19.670 1.00 77.56 216 SER A CA 1
ATOM 1652 C C . SER A 1 216 ? -6.739 21.410 18.827 1.00 77.56 216 SER A C 1
ATOM 1654 O O . SER A 1 216 ? -7.235 22.442 18.376 1.00 77.56 216 SER A O 1
ATOM 1656 N N . VAL A 1 217 ? -7.242 20.203 18.552 1.00 83.44 217 VAL A N 1
ATOM 1657 C CA . VAL A 1 217 ? -8.320 19.961 17.584 1.00 83.44 217 VAL A CA 1
ATOM 1658 C C . VAL A 1 217 ? -9.383 19.036 18.171 1.00 83.44 217 VAL A C 1
ATOM 1660 O O . VAL A 1 217 ? -9.232 17.812 18.180 1.00 83.44 217 VAL A O 1
ATOM 1663 N N . ASP A 1 218 ? -10.496 19.634 18.592 1.00 91.12 218 ASP A N 1
ATOM 1664 C CA . ASP A 1 218 ? -11.760 18.927 18.797 1.00 91.12 218 ASP A CA 1
ATOM 1665 C C . ASP A 1 218 ? -12.117 18.161 17.518 1.00 91.12 218 ASP A C 1
ATOM 1667 O O . ASP A 1 218 ? -12.271 18.749 16.443 1.00 91.12 218 ASP A O 1
ATOM 1671 N N . THR A 1 219 ? -12.221 16.839 17.626 1.00 94.88 219 THR A N 1
ATOM 1672 C CA . THR A 1 219 ? -12.459 15.960 16.479 1.00 94.88 219 THR A CA 1
ATOM 1673 C C . THR A 1 219 ? -13.878 15.413 16.543 1.00 94.88 219 THR A C 1
ATOM 1675 O O . THR A 1 219 ? -14.216 14.665 17.457 1.00 94.88 219 THR A O 1
ATOM 1678 N N . SER A 1 220 ? -14.714 15.754 15.563 1.00 96.75 220 SER A N 1
ATOM 1679 C CA . SER A 1 220 ? -16.050 15.171 15.427 1.00 96.75 220 SER A CA 1
ATOM 1680 C C . SER A 1 220 ? -15.935 13.683 15.105 1.00 96.75 220 SER A C 1
ATOM 1682 O O . SER A 1 220 ? -15.250 13.297 14.156 1.00 96.75 220 SER A O 1
ATOM 1684 N N . MET A 1 221 ? -16.591 12.856 15.913 1.00 97.12 221 MET A N 1
ATOM 1685 C CA . MET A 1 221 ? -16.573 11.401 15.866 1.00 97.12 221 MET A CA 1
ATOM 1686 C C . MET A 1 221 ? -17.990 10.870 15.622 1.00 97.12 221 MET A C 1
ATOM 1688 O O . MET A 1 221 ? -18.944 11.295 16.272 1.00 97.12 221 MET A O 1
ATOM 1692 N N . GLN A 1 222 ? -18.109 9.892 14.725 1.00 97.94 222 GLN A N 1
ATOM 1693 C CA . GLN A 1 222 ? -19.351 9.203 14.378 1.00 97.94 222 GLN A CA 1
ATOM 1694 C C . GLN A 1 222 ? -19.113 7.686 14.358 1.00 97.94 222 GLN A C 1
ATOM 1696 O O . GLN A 1 222 ? -18.332 7.190 13.548 1.00 97.94 222 GLN A O 1
ATOM 1701 N N . ILE A 1 223 ? -19.772 6.962 15.263 1.00 98.31 223 ILE A N 1
ATOM 1702 C CA . ILE A 1 223 ? -19.814 5.495 15.350 1.00 98.31 223 ILE A CA 1
ATOM 1703 C C . ILE A 1 223 ? -21.100 5.024 14.666 1.00 98.31 223 ILE A C 1
ATOM 1705 O O . ILE A 1 223 ? -22.170 5.490 15.046 1.00 98.31 223 ILE A O 1
ATOM 1709 N N . GLU A 1 224 ? -21.031 4.087 13.721 1.00 98.19 224 GLU A N 1
ATOM 1710 C CA . GLU A 1 224 ? -22.196 3.584 12.967 1.00 98.19 224 GLU A CA 1
ATOM 1711 C C . GLU A 1 224 ? -22.196 2.058 12.874 1.00 98.19 224 GLU A C 1
ATOM 1713 O O . GLU A 1 224 ? -21.163 1.465 12.564 1.00 98.19 224 GLU A O 1
ATOM 1718 N N . LEU A 1 225 ? -23.348 1.421 13.097 1.00 97.62 225 LEU A N 1
ATOM 1719 C CA . LEU A 1 225 ? -23.519 -0.030 12.943 1.00 97.62 225 LEU A CA 1
ATOM 1720 C C . LEU A 1 225 ? -23.818 -0.394 11.483 1.00 97.62 225 LEU A C 1
ATOM 1722 O O . LEU A 1 225 ? -24.686 0.211 10.854 1.00 97.62 225 LEU A O 1
ATOM 1726 N N . ASP A 1 226 ? -23.159 -1.424 10.946 1.00 95.62 226 ASP A N 1
ATOM 1727 C CA . ASP A 1 226 ? -23.403 -1.880 9.571 1.00 95.62 226 ASP A CA 1
ATOM 1728 C C . ASP A 1 226 ? -24.598 -2.852 9.496 1.00 95.62 226 ASP A C 1
ATOM 1730 O O . ASP A 1 226 ? -24.448 -4.068 9.322 1.00 95.62 226 ASP A O 1
ATOM 1734 N N . GLY A 1 227 ? -25.804 -2.299 9.659 1.00 94.00 227 GLY A N 1
ATOM 1735 C CA . GLY A 1 227 ? -27.059 -3.053 9.666 1.00 94.00 227 GLY A CA 1
ATOM 1736 C C . GLY A 1 227 ? -27.063 -4.097 10.782 1.00 94.00 227 GLY A C 1
ATOM 1737 O O . GLY A 1 227 ? -26.808 -3.760 11.934 1.00 94.00 227 GLY A O 1
ATOM 1738 N N . ASP A 1 228 ? -27.301 -5.361 10.433 1.00 94.69 228 ASP A N 1
ATOM 1739 C CA . ASP A 1 228 ? -27.269 -6.518 11.344 1.00 94.69 228 ASP A CA 1
ATOM 1740 C C . ASP A 1 228 ? -25.909 -7.243 11.418 1.00 94.69 228 ASP A C 1
ATOM 1742 O O . ASP A 1 228 ? -25.793 -8.305 12.032 1.00 94.69 228 ASP A O 1
ATOM 1746 N N . LYS A 1 229 ? -24.851 -6.717 10.787 1.00 96.94 229 LYS A N 1
ATOM 1747 C CA . LYS A 1 229 ? -23.527 -7.358 10.835 1.00 96.94 229 LYS A CA 1
ATOM 1748 C C . LYS A 1 229 ? -22.876 -7.200 12.222 1.00 96.94 229 LYS A C 1
ATOM 1750 O O . LYS A 1 229 ? -23.119 -6.199 12.898 1.00 96.94 229 LYS A O 1
ATOM 1755 N N . PRO A 1 230 ? -21.960 -8.103 12.627 1.00 98.00 230 PRO A N 1
ATOM 1756 C CA . PRO A 1 230 ? -21.065 -7.897 13.769 1.00 98.00 230 PRO A CA 1
ATOM 1757 C C . PRO A 1 230 ? -19.951 -6.888 13.416 1.00 98.00 230 PRO A C 1
ATOM 1759 O O . PRO A 1 230 ? -18.758 -7.183 13.510 1.00 98.00 230 PRO A O 1
ATOM 1762 N N . GLU A 1 231 ? -20.344 -5.712 12.923 1.00 98.25 231 GLU A N 1
ATOM 1763 C CA . GLU A 1 231 ? -19.469 -4.691 12.351 1.00 98.25 231 GLU A CA 1
ATOM 1764 C C . GLU A 1 231 ? -19.952 -3.281 12.685 1.00 98.25 231 GLU A C 1
ATOM 1766 O O . GLU A 1 231 ? -21.151 -2.992 12.646 1.00 98.25 231 GLU A O 1
ATOM 1771 N N . PHE A 1 232 ? -19.001 -2.382 12.926 1.00 98.56 232 PHE A N 1
ATOM 1772 C CA . PHE A 1 232 ? -19.262 -0.950 13.035 1.00 98.56 232 PHE A CA 1
ATOM 1773 C C . PHE A 1 232 ? -18.113 -0.139 12.436 1.00 98.56 232 PHE A C 1
ATOM 1775 O O . PHE A 1 232 ? -16.979 -0.616 12.358 1.00 98.56 232 PHE A O 1
ATOM 1782 N N . THR A 1 233 ? -18.381 1.096 12.023 1.00 98.75 233 THR A N 1
ATOM 1783 C CA . THR A 1 233 ? -17.344 2.046 11.600 1.00 98.75 233 THR A CA 1
ATOM 1784 C C . THR A 1 233 ? -17.235 3.214 12.561 1.00 98.75 233 THR A C 1
ATOM 1786 O O . THR A 1 233 ? -18.253 3.687 13.055 1.00 98.75 233 THR A O 1
ATOM 1789 N N . VAL A 1 234 ? -16.016 3.713 12.773 1.00 98.75 234 VAL A N 1
ATOM 1790 C CA . VAL A 1 234 ? -15.761 5.028 13.368 1.00 98.75 234 VAL A CA 1
ATOM 1791 C C . VAL A 1 234 ? -15.219 5.953 12.287 1.00 98.75 234 VAL A C 1
ATOM 1793 O O . VAL A 1 234 ? -14.199 5.652 11.666 1.00 98.75 234 VAL A O 1
ATOM 1796 N N . THR A 1 235 ? -15.898 7.076 12.087 1.00 98.75 235 THR A N 1
ATOM 1797 C CA . THR A 1 235 ? -15.490 8.174 11.207 1.00 98.75 235 THR A CA 1
ATOM 1798 C C . THR A 1 235 ? -15.089 9.372 12.067 1.00 98.75 235 THR A C 1
ATOM 1800 O O . THR A 1 235 ? -15.804 9.721 13.004 1.00 98.75 235 THR A O 1
ATOM 1803 N N . LEU A 1 236 ? -13.954 9.997 11.755 1.00 98.06 236 LEU A N 1
ATOM 1804 C CA . LEU A 1 236 ? -13.380 11.145 12.458 1.00 98.06 236 LEU A CA 1
ATOM 1805 C C . LEU A 1 236 ? -13.216 12.320 11.491 1.00 98.06 236 LEU A C 1
ATOM 1807 O O . LEU A 1 236 ? -12.737 12.140 10.371 1.00 98.06 236 LEU A O 1
ATOM 1811 N N . SER A 1 237 ? -13.575 13.531 11.909 1.00 97.12 237 SER A N 1
ATOM 1812 C CA . SER A 1 237 ? -13.506 14.729 11.067 1.00 97.12 237 SER A CA 1
ATOM 1813 C C . SER A 1 237 ? -13.212 15.996 11.871 1.00 97.12 237 SER A C 1
ATOM 1815 O O . SER A 1 237 ? -13.749 16.194 12.958 1.00 97.12 237 SER A O 1
ATOM 1817 N N . ALA A 1 238 ? -12.380 16.880 11.321 1.00 94.25 238 ALA A N 1
ATOM 1818 C CA . ALA A 1 238 ? -12.175 18.233 11.829 1.00 94.25 238 ALA A CA 1
ATOM 1819 C C . ALA A 1 238 ? -11.825 19.191 10.677 1.00 94.25 238 ALA A C 1
ATOM 1821 O O . ALA A 1 238 ? -11.341 18.762 9.630 1.00 94.25 238 ALA A O 1
ATOM 1822 N N . GLN A 1 239 ? -12.048 20.493 10.874 1.00 84.81 239 GLN A N 1
ATOM 1823 C CA . GLN A 1 239 ? -11.730 21.552 9.901 1.00 84.81 239 GLN A CA 1
ATOM 1824 C C . GLN A 1 239 ? -10.679 22.518 10.474 1.00 84.81 239 GLN A C 1
ATOM 1826 O O . GLN A 1 239 ? -10.934 23.710 10.673 1.00 84.81 239 GLN A O 1
ATOM 1831 N N . ARG A 1 240 ? -9.509 21.967 10.820 1.00 86.12 240 ARG A N 1
ATOM 1832 C CA . ARG A 1 240 ? -8.377 22.674 11.436 1.00 86.12 240 ARG A CA 1
ATOM 1833 C C . ARG A 1 240 ? -7.031 22.083 11.005 1.00 86.12 240 ARG A C 1
ATOM 1835 O O . ARG A 1 240 ? -6.942 20.906 10.641 1.00 86.12 240 ARG A O 1
ATOM 1842 N N . ASP A 1 241 ? -5.998 22.906 11.153 1.00 88.25 241 ASP A N 1
ATOM 1843 C CA . ASP A 1 241 ? -4.588 22.528 11.183 1.00 88.25 241 ASP A CA 1
ATOM 1844 C C . ASP A 1 241 ? -4.359 21.336 12.121 1.00 88.25 241 ASP A C 1
ATOM 1846 O O . ASP A 1 241 ? -4.874 21.302 13.239 1.00 88.25 241 ASP A O 1
ATOM 1850 N N . MET A 1 242 ? -3.552 20.372 11.683 1.00 91.75 242 MET A N 1
ATOM 1851 C CA . MET A 1 242 ? -3.157 19.207 12.470 1.00 91.75 242 MET A CA 1
ATOM 1852 C C . MET A 1 242 ? -1.635 19.080 12.392 1.00 91.75 242 MET A C 1
ATOM 1854 O O . MET A 1 242 ? -1.069 18.863 11.322 1.00 91.75 242 MET A O 1
ATOM 1858 N N . THR A 1 243 ? -0.957 19.269 13.523 1.00 85.62 243 THR A N 1
ATOM 1859 C CA . THR A 1 243 ? 0.515 19.360 13.599 1.00 85.62 243 THR A CA 1
ATOM 1860 C C . THR A 1 243 ? 1.175 18.104 14.171 1.00 85.62 243 THR A C 1
ATOM 1862 O O . THR A 1 243 ? 2.395 17.961 14.103 1.00 85.62 243 THR A O 1
ATOM 1865 N N . SER A 1 244 ? 0.381 17.170 14.697 1.00 91.62 244 SER A N 1
ATOM 1866 C CA . SER A 1 244 ? 0.804 15.875 15.236 1.00 91.62 244 SER A CA 1
ATOM 1867 C C . SER A 1 244 ? -0.223 14.781 14.893 1.00 91.62 244 SER A C 1
ATOM 1869 O O . SER A 1 244 ? -1.356 15.115 14.538 1.00 91.62 244 SER A O 1
ATOM 1871 N N . PRO A 1 245 ? 0.135 13.482 14.955 1.00 94.56 245 PRO A N 1
ATOM 1872 C CA . PRO A 1 245 ? -0.793 12.409 14.599 1.00 94.56 245 PRO A CA 1
ATOM 1873 C C . PRO A 1 245 ? -1.877 12.181 15.665 1.00 94.56 245 PRO A C 1
ATOM 1875 O O . PRO A 1 245 ? -1.578 12.119 16.860 1.00 94.56 245 PRO A O 1
ATOM 1878 N N . LEU A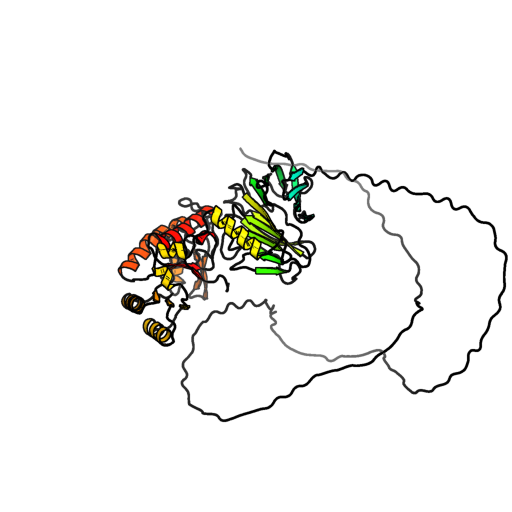 1 246 ? -3.128 11.981 15.239 1.00 95.38 246 LEU A N 1
ATOM 1879 C CA . LEU A 1 246 ? -4.247 11.663 16.135 1.00 95.38 246 LEU A CA 1
ATOM 1880 C C . LEU A 1 246 ? -4.291 10.159 16.455 1.00 95.38 246 LEU A C 1
ATOM 1882 O O . LEU A 1 246 ? -4.342 9.332 15.547 1.00 95.38 246 LEU A O 1
ATOM 1886 N N . ARG A 1 247 ? -4.344 9.807 17.746 1.00 95.44 247 ARG A N 1
ATOM 1887 C CA . ARG A 1 247 ? -4.464 8.425 18.254 1.00 95.44 247 ARG A CA 1
ATOM 1888 C C . ARG A 1 247 ? -5.888 8.116 18.710 1.00 95.44 247 ARG A C 1
ATOM 1890 O O . ARG A 1 247 ? -6.209 8.302 19.883 1.00 95.44 247 ARG A O 1
ATOM 1897 N N . TYR A 1 248 ? -6.745 7.691 17.785 1.00 96.56 248 TYR A N 1
ATOM 1898 C CA . TYR A 1 248 ? -8.117 7.270 18.089 1.00 96.56 248 TYR A CA 1
ATOM 1899 C C . TYR A 1 248 ? -8.731 6.467 16.921 1.00 96.56 248 TYR A C 1
ATOM 1901 O O . TYR A 1 248 ? -8.464 6.824 15.773 1.00 96.56 248 TYR A O 1
ATOM 1909 N N . PRO A 1 249 ? -9.586 5.446 17.138 1.00 97.75 249 PRO A N 1
ATOM 1910 C CA . PRO A 1 249 ? -10.017 4.883 18.421 1.00 97.75 249 PRO A CA 1
ATOM 1911 C C . PRO A 1 249 ? -8.904 4.234 19.245 1.00 97.75 249 PRO A C 1
ATOM 1913 O O . PRO A 1 249 ? -7.779 4.056 18.783 1.00 97.75 249 PRO A O 1
ATOM 1916 N N . LEU A 1 250 ? -9.229 3.909 20.491 1.00 97.88 250 LEU A N 1
ATOM 1917 C CA . LEU A 1 250 ? -8.289 3.375 21.471 1.00 97.88 250 LEU A CA 1
ATOM 1918 C C . LEU A 1 250 ? -8.002 1.874 21.229 1.00 97.88 250 LEU A C 1
ATOM 1920 O O . LEU A 1 250 ? -8.804 1.184 20.592 1.00 97.88 250 LEU A O 1
ATOM 1924 N N . PRO A 1 251 ? -6.862 1.330 21.698 1.00 97.69 251 PRO A N 1
ATOM 1925 C CA . PRO A 1 251 ? -6.546 -0.084 21.523 1.00 97.69 251 PRO A CA 1
ATOM 1926 C C . PRO A 1 251 ? -7.501 -0.966 22.334 1.00 97.69 251 PRO A C 1
ATOM 1928 O O . PRO A 1 251 ? -7.746 -0.707 23.514 1.00 97.69 251 PRO A O 1
ATOM 1931 N N . PHE A 1 252 ? -7.977 -2.053 21.724 1.00 97.69 252 PHE A N 1
ATOM 1932 C CA . PHE A 1 252 ? -8.601 -3.156 22.457 1.00 97.69 252 PHE A CA 1
ATOM 1933 C C . PHE A 1 252 ? -7.544 -3.924 23.258 1.00 97.69 252 PHE A C 1
ATOM 1935 O O . PHE A 1 252 ? -6.469 -4.228 22.736 1.00 97.69 252 PHE A O 1
ATOM 1942 N N . VAL A 1 253 ? -7.867 -4.255 24.510 1.00 95.19 253 VAL A N 1
ATOM 1943 C CA . VAL A 1 253 ? -7.011 -5.055 25.394 1.00 95.19 253 VAL A CA 1
ATOM 1944 C C . VAL A 1 253 ? -6.942 -6.491 24.878 1.00 95.19 253 VAL A C 1
ATOM 1946 O O . VAL A 1 253 ? -7.967 -7.149 24.698 1.00 95.19 253 VAL A O 1
ATOM 1949 N N . THR A 1 254 ? -5.727 -6.983 24.650 1.00 95.81 254 THR A N 1
ATOM 1950 C CA . THR A 1 254 ? -5.466 -8.369 24.247 1.00 95.81 254 THR A CA 1
ATOM 1951 C C . THR A 1 254 ? -5.234 -9.277 25.458 1.00 95.81 254 THR A C 1
ATOM 1953 O O . THR A 1 254 ? -4.904 -8.817 26.552 1.00 95.81 254 THR A O 1
ATOM 1956 N N . GLN A 1 255 ? -5.428 -10.587 25.283 1.00 93.00 255 GLN A N 1
ATOM 1957 C CA . GLN A 1 255 ? -5.363 -11.573 26.371 1.00 93.00 255 GLN A CA 1
ATOM 1958 C C . GLN A 1 255 ? -4.278 -12.629 26.121 1.00 93.00 255 GLN A C 1
ATOM 1960 O O . GLN A 1 255 ? -3.889 -12.876 24.979 1.00 93.00 255 GLN A O 1
ATOM 1965 N N . ALA A 1 256 ? -3.783 -13.265 27.186 1.00 94.56 256 ALA A N 1
ATOM 1966 C CA . ALA A 1 256 ? -2.833 -14.374 27.061 1.00 94.56 256 ALA A CA 1
ATOM 1967 C C . ALA A 1 256 ? -3.417 -15.491 26.175 1.00 94.56 256 ALA A C 1
ATOM 1969 O O . ALA A 1 256 ? -4.602 -15.800 26.276 1.00 94.56 256 ALA A O 1
ATOM 1970 N N . GLY A 1 257 ? -2.597 -16.071 25.296 1.00 95.56 257 GLY A N 1
ATOM 1971 C CA . GLY A 1 257 ? -3.056 -17.035 24.287 1.00 95.56 257 GLY A CA 1
ATOM 1972 C C . GLY A 1 257 ? -3.633 -16.413 23.007 1.00 95.56 257 GLY A C 1
ATOM 1973 O O . GLY A 1 257 ? -3.881 -17.146 22.055 1.00 95.56 257 GLY A O 1
ATOM 1974 N N . THR A 1 258 ? -3.792 -15.085 22.930 1.00 97.31 258 THR A N 1
ATOM 1975 C CA . THR A 1 258 ? -4.084 -14.406 21.655 1.00 97.31 258 THR A CA 1
ATOM 1976 C C . THR A 1 258 ? -2.808 -14.042 20.890 1.00 97.31 258 THR A C 1
ATOM 1978 O O . THR A 1 258 ? -1.743 -13.821 21.470 1.00 97.31 258 THR A O 1
ATOM 1981 N N . CYS A 1 259 ? -2.919 -13.956 19.567 1.00 98.31 259 CYS A N 1
ATOM 1982 C CA . CYS A 1 259 ? -1.905 -13.395 18.681 1.00 98.31 259 CYS A CA 1
ATOM 1983 C C . CYS A 1 259 ? -2.460 -12.172 17.942 1.00 98.31 259 CYS A C 1
ATOM 1985 O O . CYS A 1 259 ? -3.627 -12.158 17.543 1.00 98.31 259 CYS A O 1
ATOM 1987 N N . LEU A 1 260 ? -1.612 -11.168 17.714 1.00 98.56 260 LEU A N 1
ATOM 1988 C CA . LEU A 1 260 ? -1.868 -10.107 16.740 1.00 98.56 260 LEU A CA 1
ATOM 1989 C C . LEU A 1 260 ? -1.780 -10.670 15.319 1.00 98.56 260 LEU A C 1
ATOM 1991 O O . LEU A 1 260 ? -0.967 -11.550 15.065 1.00 98.56 260 LEU A O 1
ATOM 1995 N N . VAL A 1 261 ? -2.562 -10.118 14.393 1.00 98.44 261 VAL A N 1
ATOM 1996 C CA . VAL A 1 261 ? -2.524 -10.430 12.956 1.00 98.44 261 VAL A CA 1
ATOM 1997 C C . VAL A 1 261 ? -2.190 -9.144 12.210 1.00 98.44 261 VAL A C 1
ATOM 1999 O O . VAL A 1 261 ? -2.980 -8.196 12.234 1.00 98.44 261 VAL A O 1
ATOM 2002 N N . ILE A 1 262 ? -1.012 -9.094 11.584 1.00 97.88 262 ILE A N 1
ATOM 2003 C CA . ILE A 1 262 ? -0.449 -7.866 11.012 1.00 97.88 262 ILE A CA 1
ATOM 2004 C C . ILE A 1 262 ? 0.033 -8.139 9.580 1.00 97.88 262 ILE A C 1
ATOM 2006 O O . ILE A 1 262 ? 0.970 -8.915 9.401 1.00 97.88 262 ILE A O 1
ATOM 2010 N N . PRO A 1 263 ? -0.545 -7.506 8.544 1.00 96.19 263 PRO A N 1
ATOM 2011 C CA . PRO A 1 263 ? -0.120 -7.675 7.155 1.00 96.19 263 PRO A CA 1
ATOM 2012 C C . PRO A 1 263 ? 1.115 -6.812 6.835 1.00 96.19 263 PRO A C 1
ATOM 2014 O O . PRO A 1 263 ? 1.097 -5.996 5.915 1.00 96.19 263 PRO A O 1
ATOM 2017 N N . MET A 1 264 ? 2.174 -6.955 7.637 1.00 94.25 264 MET A N 1
ATOM 2018 C CA . MET A 1 264 ? 3.501 -6.410 7.345 1.00 94.25 264 MET A CA 1
ATOM 2019 C C . MET A 1 264 ? 4.209 -7.361 6.380 1.00 94.25 264 MET A C 1
ATOM 2021 O O . MET A 1 264 ? 4.319 -8.551 6.678 1.00 94.25 264 MET A O 1
ATOM 2025 N N . ASN A 1 265 ? 4.654 -6.848 5.229 1.00 91.06 265 ASN A N 1
ATOM 2026 C CA . ASN A 1 265 ? 5.015 -7.669 4.068 1.00 91.06 265 ASN A CA 1
ATOM 2027 C C . ASN A 1 265 ? 3.882 -8.677 3.731 1.00 91.06 265 ASN A C 1
ATOM 2029 O O . ASN A 1 265 ? 2.729 -8.263 3.613 1.00 91.06 265 ASN A O 1
ATOM 2033 N N . GLU A 1 266 ? 4.167 -9.974 3.547 1.00 93.06 266 GLU A N 1
ATOM 2034 C CA . GLU A 1 266 ? 3.132 -11.009 3.333 1.00 93.06 266 GLU A CA 1
ATOM 2035 C C . GLU A 1 266 ? 2.201 -11.177 4.549 1.00 93.06 266 GLU A C 1
ATOM 2037 O O . GLU A 1 266 ? 0.976 -11.182 4.394 1.00 93.06 266 GLU A O 1
ATOM 2042 N N . GLY A 1 267 ? 2.772 -11.207 5.754 1.00 94.56 267 GLY A N 1
ATOM 2043 C CA . GLY A 1 267 ? 2.046 -11.228 7.018 1.00 94.56 267 GLY A CA 1
ATOM 2044 C C . GLY A 1 267 ? 2.891 -11.743 8.182 1.00 94.56 267 GLY A C 1
ATOM 2045 O O . GLY A 1 267 ? 3.731 -12.624 8.026 1.00 94.56 267 GLY A O 1
ATOM 2046 N N . ILE A 1 268 ? 2.652 -11.209 9.382 1.00 95.12 268 ILE A N 1
ATOM 2047 C CA . ILE A 1 268 ? 3.251 -11.693 10.631 1.00 95.12 268 ILE A CA 1
ATOM 2048 C C . ILE A 1 268 ? 2.168 -11.827 11.707 1.00 95.12 268 ILE A C 1
ATOM 2050 O O . ILE A 1 268 ? 1.245 -11.012 11.811 1.00 95.12 268 ILE A O 1
ATOM 2054 N N . SER A 1 269 ? 2.298 -12.876 12.521 1.00 97.06 269 SER A N 1
ATOM 2055 C CA . SER A 1 269 ? 1.470 -13.126 13.697 1.00 97.06 269 SER A CA 1
ATOM 2056 C C . SER A 1 269 ? 2.342 -13.126 14.951 1.00 97.06 269 SER A C 1
ATOM 2058 O O . SER A 1 269 ? 3.226 -13.971 15.074 1.00 97.06 269 SER A O 1
ATOM 2060 N N . TYR A 1 270 ? 2.093 -12.203 15.882 1.00 97.44 270 TYR A N 1
ATOM 2061 C CA . TYR A 1 270 ? 2.858 -12.082 17.133 1.00 97.44 270 TYR A CA 1
ATOM 2062 C C . TYR A 1 270 ? 2.023 -12.553 18.331 1.00 97.44 270 TYR A C 1
ATOM 2064 O O . TYR A 1 270 ? 0.964 -11.962 18.566 1.00 97.44 270 TYR A O 1
ATOM 2072 N N . PRO A 1 271 ? 2.476 -13.539 19.130 1.00 98.12 271 PRO A N 1
ATOM 2073 C CA . PRO A 1 271 ? 1.898 -13.816 20.446 1.00 98.12 271 PRO A CA 1
ATOM 2074 C C . PRO A 1 271 ? 1.934 -12.549 21.300 1.00 98.12 271 PRO A C 1
ATOM 2076 O O . PRO A 1 271 ? 2.965 -11.878 21.366 1.00 98.12 271 PRO A O 1
ATOM 2079 N N . VAL A 1 272 ? 0.827 -12.182 21.950 1.00 98.19 272 VAL A N 1
ATOM 2080 C CA . VAL A 1 272 ? 0.739 -10.856 22.597 1.00 98.19 272 VAL A CA 1
ATOM 2081 C C . VAL A 1 272 ? 1.655 -10.701 23.817 1.00 98.19 272 VAL A C 1
ATOM 2083 O O . VAL A 1 272 ? 1.865 -9.589 24.291 1.00 98.19 272 VAL A O 1
ATOM 2086 N N . ASP A 1 273 ? 2.218 -11.796 24.320 1.00 97.12 273 ASP A N 1
ATOM 2087 C CA . ASP A 1 273 ? 3.214 -11.864 25.391 1.00 97.12 273 ASP A CA 1
ATOM 2088 C C . ASP A 1 273 ? 4.646 -12.156 24.914 1.00 97.12 273 ASP A C 1
ATOM 2090 O O . ASP A 1 273 ? 5.547 -12.174 25.753 1.00 97.12 273 ASP A O 1
ATOM 2094 N N . ASP A 1 274 ? 4.902 -12.298 23.605 1.00 96.75 274 ASP A N 1
ATOM 2095 C CA . ASP A 1 274 ? 6.271 -12.361 23.077 1.00 96.75 274 ASP A CA 1
ATOM 2096 C C . ASP A 1 274 ? 7.022 -11.101 23.517 1.00 96.75 274 ASP A C 1
ATOM 2098 O O . ASP A 1 274 ? 6.664 -9.993 23.117 1.00 96.75 274 ASP A O 1
ATOM 2102 N N . ALA A 1 275 ? 8.033 -11.259 24.374 1.00 95.25 275 ALA A N 1
ATOM 2103 C CA . ALA A 1 275 ? 8.779 -10.166 24.990 1.00 95.25 275 ALA A CA 1
ATOM 2104 C C . ALA A 1 275 ? 9.799 -9.498 24.046 1.00 95.25 275 ALA A C 1
ATOM 2106 O O . ALA A 1 275 ? 10.270 -8.402 24.349 1.00 95.25 275 ALA A O 1
ATOM 2107 N N . SER A 1 276 ? 10.127 -10.120 22.908 1.00 95.62 276 SER A N 1
ATOM 2108 C CA . SER A 1 276 ? 11.110 -9.598 21.946 1.00 95.62 276 SER A CA 1
ATOM 2109 C C . SER A 1 276 ? 10.575 -8.427 21.112 1.00 95.62 276 SER A C 1
ATOM 2111 O O . SER A 1 276 ? 11.336 -7.558 20.686 1.00 95.62 276 SER A O 1
ATOM 2113 N N . VAL A 1 277 ? 9.254 -8.368 20.916 1.00 95.94 277 VAL A N 1
ATOM 2114 C CA . VAL A 1 277 ? 8.586 -7.361 20.083 1.00 95.94 277 VAL A CA 1
ATOM 2115 C C . VAL A 1 277 ? 8.622 -5.986 20.764 1.00 95.94 277 VAL A C 1
ATOM 2117 O O . VAL A 1 277 ? 7.900 -5.723 21.729 1.00 95.94 277 VAL A O 1
ATOM 2120 N N . GLY A 1 278 ? 9.469 -5.082 20.274 1.00 95.25 278 GLY A N 1
ATOM 2121 C CA . GLY A 1 278 ? 9.464 -3.679 20.703 1.00 95.25 278 GLY A CA 1
ATOM 2122 C C . GLY A 1 278 ? 8.197 -2.930 20.268 1.00 95.25 278 GLY A C 1
ATOM 2123 O O . GLY A 1 278 ? 7.438 -3.407 19.425 1.00 95.25 278 GLY A O 1
ATOM 2124 N N . THR A 1 279 ? 7.987 -1.724 20.805 1.00 97.00 279 THR A N 1
ATOM 2125 C CA . THR A 1 279 ? 6.987 -0.784 20.269 1.00 97.00 279 THR A CA 1
ATOM 2126 C C . THR A 1 279 ? 7.326 -0.461 18.812 1.00 97.00 279 THR A C 1
ATOM 2128 O O . THR A 1 279 ? 8.460 -0.083 18.518 1.00 97.00 279 THR A O 1
ATOM 2131 N N . GLN A 1 280 ? 6.356 -0.585 17.907 1.00 96.81 280 GLN A N 1
ATOM 2132 C CA . GLN A 1 280 ? 6.547 -0.406 16.464 1.00 96.81 280 GLN A CA 1
ATOM 2133 C C . GLN A 1 280 ? 5.449 0.475 15.867 1.00 96.81 280 GLN A C 1
ATOM 2135 O O . GLN A 1 280 ? 4.288 0.393 16.265 1.00 96.81 280 GLN A O 1
ATOM 2140 N N . ARG A 1 281 ? 5.813 1.284 14.869 1.00 97.69 281 ARG A N 1
ATOM 2141 C CA . ARG A 1 281 ? 4.881 2.082 14.068 1.00 97.69 281 ARG A CA 1
ATOM 2142 C C . ARG A 1 281 ? 4.972 1.642 12.612 1.00 97.69 281 ARG A C 1
ATOM 2144 O O . ARG A 1 281 ? 6.028 1.805 12.007 1.00 97.69 281 ARG A O 1
ATOM 2151 N N . LEU A 1 282 ? 3.875 1.145 12.048 1.00 97.88 282 LEU A N 1
ATOM 2152 C CA . LEU A 1 282 ? 3.815 0.680 10.661 1.00 97.88 282 LEU A CA 1
ATOM 2153 C C . LEU A 1 282 ? 2.835 1.549 9.872 1.00 97.88 282 LEU A C 1
ATOM 2155 O O . LEU A 1 282 ? 1.666 1.655 10.234 1.00 97.88 282 LEU A O 1
ATOM 2159 N N . ILE A 1 283 ? 3.310 2.195 8.809 1.00 98.19 283 ILE A N 1
ATOM 2160 C CA . ILE A 1 283 ? 2.483 3.061 7.954 1.00 98.19 283 ILE A CA 1
ATOM 2161 C C . ILE A 1 283 ? 1.513 2.236 7.096 1.00 98.19 283 ILE A C 1
ATOM 2163 O O . ILE A 1 283 ? 1.836 1.121 6.707 1.00 98.19 283 ILE A O 1
ATOM 2167 N N . ALA A 1 284 ? 0.351 2.789 6.753 1.00 98.19 284 ALA A N 1
ATOM 2168 C CA . ALA A 1 284 ? -0.602 2.187 5.809 1.00 98.19 284 ALA A CA 1
ATOM 2169 C C . ALA A 1 284 ? -0.474 2.750 4.377 1.00 98.19 284 ALA A C 1
ATOM 2171 O O . ALA A 1 284 ? -1.300 2.458 3.515 1.00 98.19 284 ALA A O 1
ATOM 2172 N N . TYR A 1 285 ? 0.553 3.576 4.146 1.00 97.50 285 TYR A N 1
ATOM 2173 C CA . TYR A 1 285 ? 0.823 4.295 2.901 1.00 97.50 285 TYR A CA 1
ATOM 2174 C C . TYR A 1 285 ? 2.176 3.905 2.268 1.00 97.50 285 TYR A C 1
ATOM 2176 O O . TYR A 1 285 ? 2.891 4.754 1.742 1.00 97.50 285 TYR A O 1
ATOM 2184 N N . GLY A 1 286 ? 2.578 2.633 2.344 1.00 94.88 286 GLY A N 1
ATOM 2185 C CA . GLY A 1 286 ? 3.826 2.125 1.756 1.00 94.88 286 GLY A CA 1
ATOM 2186 C C . GLY A 1 286 ? 4.101 0.659 2.102 1.00 94.88 286 GLY A C 1
ATOM 2187 O O . GLY A 1 286 ? 3.779 0.216 3.202 1.00 94.88 286 GLY A O 1
ATOM 2188 N N . GLY A 1 287 ? 4.725 -0.088 1.183 1.00 93.19 287 GLY A N 1
ATOM 2189 C CA . GLY A 1 287 ? 4.912 -1.540 1.307 1.00 93.19 287 GLY A CA 1
ATOM 2190 C C . GLY A 1 287 ? 5.733 -1.982 2.523 1.00 93.19 287 GLY A C 1
ATOM 2191 O O . GLY A 1 287 ? 5.403 -2.986 3.141 1.00 93.19 287 GLY A O 1
ATOM 2192 N N . HIS A 1 288 ? 6.726 -1.195 2.950 1.00 91.81 288 HIS A N 1
ATOM 2193 C CA . HIS A 1 288 ? 7.483 -1.452 4.191 1.00 91.81 288 HIS A CA 1
ATOM 2194 C C . HIS A 1 288 ? 6.737 -1.070 5.491 1.00 91.81 288 HIS A C 1
ATOM 2196 O O . HIS A 1 288 ? 7.351 -0.894 6.543 1.00 91.81 288 HIS A O 1
ATOM 2202 N N . GLY A 1 289 ? 5.419 -0.883 5.424 1.00 94.94 289 GLY A N 1
ATOM 2203 C CA . GLY A 1 289 ? 4.526 -0.795 6.575 1.00 94.94 289 GLY A CA 1
ATOM 2204 C C . GLY A 1 289 ? 3.547 -1.968 6.574 1.00 94.94 289 GLY A C 1
ATOM 2205 O O . GLY A 1 289 ? 3.961 -3.122 6.489 1.00 94.94 289 GLY A O 1
ATOM 2206 N N . ILE A 1 290 ? 2.246 -1.685 6.650 1.00 97.19 290 ILE A N 1
ATOM 2207 C CA . ILE A 1 290 ? 1.205 -2.686 6.391 1.00 97.19 290 ILE A CA 1
ATOM 2208 C C . ILE A 1 290 ? 0.811 -2.678 4.904 1.00 97.19 290 ILE A C 1
ATOM 2210 O O . ILE A 1 290 ? 0.207 -1.733 4.404 1.00 97.19 290 ILE A O 1
ATOM 2214 N N . CYS A 1 291 ? 1.135 -3.765 4.198 1.00 96.19 291 CYS A N 1
ATOM 2215 C CA . CYS A 1 291 ? 0.865 -3.976 2.768 1.00 96.19 291 CYS A CA 1
ATOM 2216 C C . CYS A 1 291 ? -0.634 -4.088 2.432 1.00 96.19 291 CYS A C 1
ATOM 2218 O O . CYS A 1 291 ? -1.028 -3.982 1.267 1.00 96.19 291 CYS A O 1
ATOM 2220 N N . MET A 1 292 ? -1.471 -4.332 3.444 1.00 97.94 292 MET A N 1
ATOM 2221 C CA . MET A 1 292 ? -2.929 -4.268 3.374 1.00 97.94 292 MET A CA 1
ATOM 2222 C C . MET A 1 292 ? -3.433 -3.408 4.547 1.00 97.94 292 MET A C 1
ATOM 2224 O O . MET A 1 292 ? -2.943 -3.581 5.662 1.00 97.94 292 MET A O 1
A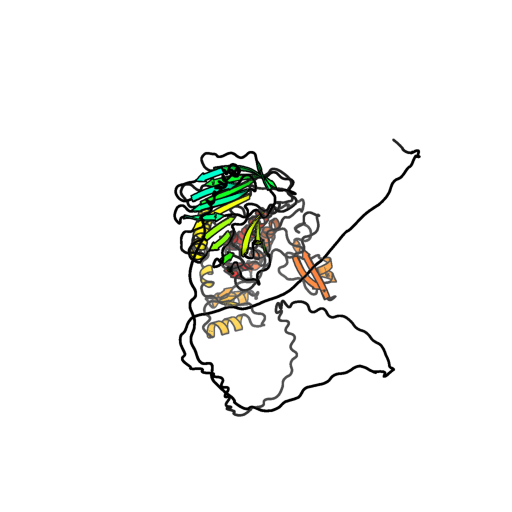TOM 2228 N N . PRO A 1 293 ? -4.417 -2.514 4.352 1.00 97.88 293 PRO A N 1
ATOM 2229 C CA . PRO A 1 293 ? -4.877 -1.560 5.364 1.00 97.88 293 PRO A CA 1
ATOM 2230 C C . PRO A 1 293 ? -5.792 -2.202 6.428 1.00 97.88 293 PRO A C 1
ATOM 2232 O O . PRO A 1 293 ? -6.926 -1.770 6.635 1.00 97.88 293 PRO A O 1
ATOM 2235 N N . PHE A 1 294 ? -5.326 -3.250 7.112 1.00 98.69 294 PHE A N 1
ATOM 2236 C CA . PHE A 1 294 ? -6.030 -3.870 8.238 1.00 98.69 294 PHE A CA 1
ATOM 2237 C C . PHE A 1 294 ? -5.074 -4.397 9.320 1.00 98.69 294 PHE A C 1
ATOM 2239 O O . PHE A 1 294 ? -3.884 -4.574 9.083 1.00 98.69 294 PHE A O 1
ATOM 2246 N N . TRP A 1 295 ? -5.609 -4.686 10.506 1.00 98.75 295 TRP A N 1
ATOM 2247 C CA . TRP A 1 295 ? -4.959 -5.493 11.547 1.00 98.75 295 TRP A CA 1
ATOM 2248 C C . TRP A 1 295 ? -6.007 -6.308 12.316 1.00 98.75 295 TRP A C 1
ATOM 2250 O O . TRP A 1 295 ? -7.207 -6.120 12.110 1.00 98.75 295 TRP A O 1
ATOM 2260 N N . GLY A 1 296 ? -5.591 -7.188 13.225 1.00 98.31 296 GLY A N 1
ATOM 2261 C CA . GLY A 1 296 ? -6.507 -7.847 14.160 1.00 98.31 296 GLY A CA 1
ATOM 2262 C C . GLY A 1 296 ? -5.814 -8.519 15.341 1.00 98.31 296 GLY A C 1
ATOM 2263 O O . GLY A 1 296 ? -4.592 -8.452 15.473 1.00 98.31 296 GLY A O 1
ATOM 2264 N N . ALA A 1 297 ? -6.603 -9.177 16.189 1.00 98.25 297 ALA A N 1
ATOM 2265 C CA . ALA A 1 297 ? -6.125 -10.070 17.245 1.00 98.25 297 ALA A CA 1
ATOM 2266 C C . ALA A 1 297 ? -7.068 -11.276 17.398 1.00 98.25 297 ALA A C 1
ATOM 2268 O O . ALA A 1 297 ? -8.286 -11.123 17.286 1.00 98.25 297 ALA A O 1
ATOM 2269 N N . THR A 1 298 ? -6.519 -12.472 17.630 1.00 98.00 298 THR A N 1
ATOM 2270 C CA . THR A 1 298 ? -7.275 -13.739 17.653 1.00 98.00 298 THR A CA 1
ATOM 2271 C C . THR A 1 298 ? -6.678 -14.774 18.607 1.00 98.00 298 THR A C 1
ATOM 2273 O O . THR A 1 298 ? -5.462 -14.833 18.758 1.00 98.00 298 THR A O 1
ATOM 2276 N N . ASP A 1 299 ? -7.515 -15.625 19.206 1.00 96.75 299 ASP A N 1
ATOM 2277 C CA . ASP A 1 299 ? -7.112 -16.843 19.944 1.00 96.75 299 ASP A CA 1
ATOM 2278 C C . ASP A 1 299 ? -6.874 -18.064 19.017 1.00 96.75 299 ASP A C 1
ATOM 2280 O O . ASP A 1 299 ? -6.645 -19.181 19.475 1.00 96.75 299 ASP A O 1
ATOM 2284 N N . GLY A 1 300 ? -6.959 -17.865 17.694 1.00 96.44 300 GLY A N 1
ATOM 2285 C CA . GLY A 1 300 ? -6.942 -18.916 16.671 1.00 96.44 300 GLY A CA 1
ATOM 2286 C C . GLY A 1 300 ? -8.335 -19.307 16.157 1.00 96.44 300 GLY A C 1
ATOM 2287 O O . GLY A 1 300 ? -8.439 -19.882 15.074 1.00 96.44 300 GLY A O 1
ATOM 2288 N N . GLN A 1 301 ? -9.404 -18.946 16.870 1.00 95.81 301 GLN A N 1
ATOM 2289 C CA . GLN A 1 301 ? -10.802 -19.125 16.471 1.00 95.81 301 GLN A CA 1
ATOM 2290 C C . GLN A 1 301 ? -11.550 -17.792 16.418 1.00 95.81 301 GLN A C 1
ATOM 2292 O O . GLN A 1 301 ? -11.987 -17.380 15.345 1.00 95.81 301 GLN A O 1
ATOM 2297 N N . ARG A 1 302 ? -11.697 -17.121 17.555 1.00 96.69 302 ARG A N 1
ATOM 2298 C CA . ARG A 1 302 ? -12.390 -15.843 17.719 1.00 96.69 302 ARG A CA 1
ATOM 2299 C C . ARG A 1 302 ? -11.425 -14.683 17.567 1.00 96.69 302 ARG A C 1
ATOM 2301 O O . ARG A 1 302 ? -10.206 -14.861 17.608 1.00 96.69 302 ARG A O 1
ATOM 2308 N N . GLY A 1 303 ? -11.950 -13.484 17.364 1.00 97.31 303 GLY A N 1
ATOM 2309 C CA . GLY A 1 303 ? -11.116 -12.294 17.273 1.00 97.31 303 GLY A CA 1
ATOM 2310 C C . GLY A 1 303 ? -11.864 -11.048 16.839 1.00 97.31 303 GLY A C 1
ATOM 2311 O O . GLY A 1 303 ? -13.017 -11.106 16.410 1.00 97.31 303 GLY A O 1
ATOM 2312 N N . TYR A 1 304 ? -11.151 -9.928 16.861 1.00 98.12 304 TYR A N 1
ATOM 2313 C CA . TYR A 1 304 ? -11.545 -8.724 16.141 1.00 98.12 304 TYR A CA 1
ATOM 2314 C C . TYR A 1 304 ? -10.521 -8.416 15.049 1.00 98.12 304 TYR A C 1
ATOM 2316 O O . TYR A 1 304 ? -9.330 -8.707 15.188 1.00 98.12 304 TYR A O 1
ATOM 2324 N N . MET A 1 305 ? -10.976 -7.778 13.978 1.00 98.62 305 MET A N 1
ATOM 2325 C CA . MET A 1 305 ? -10.107 -7.079 13.036 1.00 98.62 305 MET A CA 1
ATOM 2326 C C . MET A 1 305 ? -10.583 -5.642 12.845 1.00 98.62 305 MET A C 1
ATOM 2328 O O . MET A 1 305 ? -11.758 -5.336 13.054 1.00 98.62 305 MET A O 1
ATOM 2332 N N . ALA A 1 306 ? -9.675 -4.777 12.414 1.00 98.88 306 ALA A N 1
ATOM 2333 C CA . ALA A 1 306 ? -9.963 -3.410 12.023 1.00 98.88 306 ALA A CA 1
ATOM 2334 C C . ALA A 1 306 ? -9.430 -3.148 10.610 1.00 98.88 306 ALA A C 1
ATOM 2336 O O . ALA A 1 306 ? -8.303 -3.527 10.307 1.00 98.88 306 ALA A O 1
ATOM 2337 N N . ILE A 1 307 ? -10.228 -2.513 9.751 1.00 98.94 307 ILE A N 1
ATOM 2338 C CA . ILE A 1 307 ? -9.877 -2.122 8.378 1.00 98.94 307 ILE A CA 1
ATOM 2339 C C . ILE A 1 307 ? -9.863 -0.593 8.316 1.00 98.94 307 ILE A C 1
ATOM 2341 O O . ILE A 1 307 ? -10.865 0.043 8.641 1.00 98.94 307 ILE A O 1
ATOM 2345 N N . LEU A 1 308 ? -8.756 0.004 7.881 1.00 98.81 308 LEU A N 1
ATOM 2346 C CA . LEU A 1 308 ? -8.671 1.435 7.588 1.00 98.81 308 LEU A CA 1
ATOM 2347 C C . LEU A 1 308 ? -9.369 1.671 6.240 1.00 98.81 308 LEU A C 1
ATOM 2349 O O . LEU A 1 308 ? -8.822 1.340 5.190 1.00 98.81 308 LEU A O 1
ATOM 2353 N N . GLU A 1 309 ? -10.579 2.238 6.247 1.00 98.75 309 GLU A N 1
ATOM 2354 C CA . GLU A 1 309 ? -11.298 2.545 4.999 1.00 98.75 309 GLU A CA 1
ATOM 2355 C C . GLU A 1 309 ? -10.653 3.728 4.245 1.00 98.75 309 GLU A C 1
ATOM 2357 O O . GLU A 1 309 ? -10.890 3.906 3.052 1.00 98.75 309 GLU A O 1
ATOM 2362 N N . THR A 1 310 ? -9.796 4.512 4.915 1.00 98.50 310 THR A N 1
ATOM 2363 C CA . THR A 1 310 ? -9.121 5.697 4.352 1.00 98.50 310 THR A CA 1
ATOM 2364 C C . THR A 1 310 ? -7.622 5.779 4.738 1.00 98.50 310 THR A C 1
ATOM 2366 O O . THR A 1 310 ? -7.239 6.647 5.535 1.00 98.50 310 THR A O 1
ATOM 2369 N N . PRO A 1 311 ? -6.753 4.886 4.225 1.00 98.12 311 PRO A N 1
ATOM 2370 C CA . PRO A 1 311 ? -5.400 4.652 4.759 1.00 98.12 311 PRO A CA 1
ATOM 2371 C C . PRO A 1 311 ? -4.321 5.688 4.380 1.00 98.12 311 PRO A C 1
ATOM 2373 O O . PRO A 1 311 ? -3.208 5.614 4.893 1.00 98.12 311 PRO A O 1
ATOM 2376 N N . ASP A 1 312 ? -4.620 6.635 3.488 1.00 98.44 312 ASP A N 1
ATOM 2377 C CA . ASP A 1 312 ? -3.607 7.421 2.761 1.00 98.44 312 ASP A CA 1
ATOM 2378 C C . ASP A 1 312 ? -2.679 8.275 3.638 1.00 98.44 312 ASP A C 1
ATOM 2380 O O . ASP A 1 312 ? -1.511 8.426 3.291 1.00 98.44 312 ASP A O 1
ATOM 2384 N N . ASP A 1 313 ? -3.152 8.777 4.782 1.00 98.38 313 ASP A N 1
ATOM 2385 C CA . ASP A 1 313 ? -2.303 9.299 5.864 1.00 98.38 313 ASP A CA 1
ATOM 2386 C C . ASP A 1 313 ? -2.618 8.569 7.191 1.00 98.38 313 ASP A C 1
ATOM 2388 O O . ASP A 1 313 ? -3.009 9.172 8.188 1.00 98.38 313 ASP A O 1
ATOM 2392 N N . ALA A 1 314 ? -2.514 7.238 7.198 1.00 98.56 314 ALA A N 1
ATOM 2393 C CA . ALA A 1 314 ? -2.722 6.406 8.385 1.00 98.56 314 ALA A CA 1
ATOM 2394 C C . ALA A 1 314 ? -1.509 5.520 8.709 1.00 98.56 314 ALA A C 1
ATOM 2396 O O . ALA A 1 314 ? -0.707 5.167 7.843 1.00 98.56 314 ALA A O 1
ATOM 2397 N N . ALA A 1 315 ? -1.408 5.111 9.967 1.00 98.69 315 ALA A N 1
ATOM 2398 C CA . ALA A 1 315 ? -0.476 4.107 10.461 1.00 98.69 315 ALA A CA 1
ATOM 2399 C C . ALA A 1 315 ? -1.146 3.263 11.556 1.00 98.69 315 ALA A C 1
ATOM 2401 O O . ALA A 1 315 ? -2.214 3.609 12.062 1.00 98.69 315 ALA A O 1
ATOM 2402 N N . ILE A 1 316 ? -0.498 2.172 11.955 1.00 98.62 316 ILE A N 1
ATOM 2403 C CA . ILE A 1 316 ? -0.796 1.460 13.196 1.00 98.62 316 ILE A CA 1
ATOM 2404 C C . ILE A 1 316 ? 0.371 1.596 14.177 1.00 98.62 316 ILE A C 1
ATOM 2406 O O . ILE A 1 316 ? 1.541 1.529 13.791 1.00 98.62 316 ILE A O 1
ATOM 2410 N N . LEU A 1 317 ? 0.041 1.766 15.455 1.00 98.19 317 LEU A N 1
ATOM 2411 C CA . LEU A 1 317 ? 0.976 1.727 16.572 1.00 98.19 317 LEU A CA 1
ATOM 2412 C C . LEU A 1 317 ? 0.771 0.417 17.338 1.00 98.19 317 LEU A C 1
ATOM 2414 O O . LEU A 1 317 ? -0.269 0.210 17.967 1.00 98.19 317 LEU A O 1
ATOM 2418 N N . ILE A 1 318 ? 1.782 -0.447 17.282 1.00 98.06 318 ILE A N 1
ATOM 2419 C CA . ILE A 1 318 ? 1.903 -1.673 18.072 1.00 98.06 318 ILE A CA 1
ATOM 2420 C C . ILE A 1 318 ? 2.630 -1.290 19.364 1.00 98.06 318 ILE A C 1
ATOM 2422 O O . ILE A 1 318 ? 3.789 -0.872 19.322 1.00 98.06 318 ILE A O 1
ATOM 2426 N N . ALA A 1 319 ? 1.966 -1.413 20.511 1.00 97.00 319 ALA A N 1
ATOM 2427 C CA . ALA A 1 319 ? 2.511 -1.012 21.809 1.00 97.00 319 ALA A CA 1
ATOM 2428 C C . ALA A 1 319 ? 2.100 -1.992 22.915 1.00 97.00 319 ALA A C 1
ATOM 2430 O O . ALA A 1 319 ? 1.087 -2.683 22.800 1.00 97.00 319 ALA A O 1
ATOM 2431 N N . ARG A 1 320 ? 2.872 -2.050 24.009 1.00 96.06 320 ARG A N 1
ATOM 2432 C CA . ARG A 1 320 ? 2.488 -2.835 25.190 1.00 96.06 320 ARG A CA 1
ATOM 2433 C C . ARG A 1 320 ? 1.619 -2.028 26.139 1.00 96.06 320 ARG A C 1
ATOM 2435 O O . ARG A 1 320 ? 2.022 -0.958 26.595 1.00 96.06 320 ARG A O 1
ATOM 2442 N N . HIS A 1 321 ? 0.495 -2.614 26.524 1.00 94.00 321 HIS A N 1
ATOM 2443 C CA . HIS A 1 321 ? -0.323 -2.170 27.643 1.00 94.00 321 HIS A CA 1
ATOM 2444 C C . HIS A 1 321 ? -0.536 -3.373 28.566 1.00 94.00 321 HIS A C 1
ATOM 2446 O O . HIS A 1 321 ? -0.821 -4.474 28.107 1.00 94.00 321 HIS A O 1
ATOM 2452 N N . ASP A 1 322 ? -0.283 -3.188 29.862 1.00 90.38 322 ASP A N 1
ATOM 2453 C CA . ASP A 1 322 ? -0.342 -4.240 30.892 1.00 90.38 322 ASP A CA 1
ATOM 2454 C C . ASP A 1 322 ? 0.482 -5.501 30.531 1.00 90.38 322 ASP A C 1
ATOM 2456 O O . ASP A 1 322 ? 0.103 -6.641 30.788 1.00 90.38 322 ASP A O 1
ATOM 2460 N N . GLY A 1 323 ? 1.633 -5.278 29.883 1.00 92.94 323 GLY A N 1
ATOM 2461 C CA . GLY A 1 323 ? 2.558 -6.311 29.402 1.00 92.94 323 GLY A CA 1
ATOM 2462 C C . GLY A 1 323 ? 2.197 -6.938 28.047 1.00 92.94 323 GLY A C 1
ATOM 2463 O O . GLY A 1 323 ? 3.090 -7.470 27.382 1.00 92.94 323 GLY A O 1
ATOM 2464 N N . LYS A 1 324 ? 0.938 -6.835 27.599 1.00 97.12 324 LYS A N 1
ATOM 2465 C CA . LYS A 1 324 ? 0.455 -7.432 26.345 1.00 97.12 324 LYS A CA 1
ATOM 2466 C C . LYS A 1 324 ? 0.525 -6.457 25.167 1.00 97.12 324 LYS A C 1
ATOM 2468 O O . LYS A 1 324 ? 0.242 -5.268 25.309 1.00 97.12 324 LYS A O 1
ATOM 2473 N N . LEU A 1 325 ? 0.894 -6.960 23.990 1.00 98.19 325 LEU A N 1
ATOM 2474 C CA . LEU A 1 325 ? 0.898 -6.206 22.736 1.00 98.19 325 LEU A CA 1
ATOM 2475 C C . LEU A 1 325 ? -0.541 -5.911 22.289 1.00 98.19 325 LEU A C 1
ATOM 2477 O O . LEU A 1 325 ? -1.347 -6.825 22.118 1.00 98.19 325 LEU A O 1
ATOM 2481 N N . CYS A 1 326 ? -0.843 -4.639 22.059 1.00 97.69 326 CYS A N 1
ATOM 2482 C CA . CYS A 1 326 ? -2.105 -4.152 21.508 1.00 97.69 326 CYS A CA 1
ATOM 2483 C C . CYS A 1 326 ? -1.823 -3.267 20.281 1.00 97.69 326 CYS A C 1
ATOM 2485 O O . CYS A 1 326 ? -0.695 -2.807 20.088 1.00 97.69 326 CYS A O 1
ATOM 2487 N N . ILE A 1 327 ? -2.849 -3.002 19.465 1.00 98.19 327 ILE A N 1
ATOM 2488 C CA . ILE A 1 327 ? -2.741 -2.147 18.273 1.00 98.19 327 ILE A CA 1
ATOM 2489 C C . ILE A 1 327 ? -3.813 -1.052 18.310 1.00 98.19 327 ILE A C 1
ATOM 2491 O O . ILE A 1 327 ? -4.985 -1.339 18.560 1.00 98.19 327 ILE A O 1
ATOM 2495 N N . MET A 1 328 ? -3.412 0.186 18.010 1.00 97.12 328 MET A N 1
ATOM 2496 C CA . MET A 1 328 ? -4.305 1.322 17.739 1.00 97.12 328 MET A CA 1
ATOM 2497 C C . MET A 1 328 ? -3.935 1.995 16.404 1.00 97.12 328 MET A C 1
ATOM 2499 O O . MET A 1 328 ? -2.764 1.940 16.015 1.00 97.12 328 MET A O 1
ATOM 2503 N N . PRO A 1 329 ? -4.880 2.647 15.705 1.00 98.31 329 PRO A N 1
ATOM 2504 C CA . PRO A 1 329 ? -4.558 3.496 14.565 1.00 98.31 329 PRO A CA 1
ATOM 2505 C C . PRO A 1 329 ? -3.907 4.815 15.009 1.00 98.31 329 PRO A C 1
ATOM 2507 O O . PRO A 1 329 ? -4.234 5.377 16.057 1.00 98.31 329 PRO A O 1
ATOM 2510 N N . GLU A 1 330 ? -3.036 5.347 14.156 1.00 97.69 330 GLU A N 1
ATOM 2511 C CA . GLU A 1 330 ? -2.626 6.750 14.165 1.00 97.69 330 GLU A CA 1
ATOM 2512 C C . GLU A 1 330 ? -3.009 7.399 12.831 1.00 97.69 330 GLU A C 1
ATOM 2514 O O . GLU A 1 330 ? -2.808 6.802 11.771 1.00 97.69 330 GLU A O 1
ATOM 2519 N N . TRP A 1 331 ? -3.509 8.632 12.867 1.00 97.81 331 TRP A N 1
ATOM 2520 C CA . TRP A 1 331 ? -3.834 9.409 11.669 1.00 97.81 331 TRP A CA 1
ATOM 2521 C C . TRP A 1 331 ? -2.840 10.553 11.512 1.00 97.81 331 TRP A C 1
ATOM 2523 O O . TRP A 1 331 ? -2.810 11.470 12.334 1.00 97.81 331 TRP A O 1
ATOM 2533 N N . ASP A 1 332 ? -2.019 10.489 10.469 1.00 97.50 332 ASP A N 1
ATOM 2534 C CA . ASP A 1 332 ? -1.033 11.513 10.146 1.00 97.50 332 ASP A CA 1
ATOM 2535 C C . ASP A 1 332 ? -1.698 12.747 9.511 1.00 97.50 332 ASP A C 1
ATOM 2537 O O . ASP A 1 332 ? -2.712 12.637 8.814 1.00 97.50 332 ASP A O 1
ATOM 2541 N N . PRO A 1 333 ? -1.129 13.948 9.704 1.00 96.50 333 PRO A N 1
ATOM 2542 C CA . PRO A 1 333 ? -1.633 15.141 9.048 1.00 96.50 333 PRO A CA 1
ATOM 2543 C C . PRO A 1 333 ? -1.410 15.095 7.538 1.00 96.50 333 PRO A C 1
ATOM 2545 O O . PRO A 1 333 ? -0.342 14.706 7.049 1.00 96.50 333 PRO A O 1
ATOM 2548 N N . GLN A 1 334 ? -2.426 15.554 6.808 1.00 96.81 334 GLN A N 1
ATOM 2549 C CA . GLN A 1 334 ? -2.361 15.781 5.372 1.00 96.81 334 GLN A CA 1
ATOM 2550 C C . GLN A 1 334 ? -1.942 17.229 5.134 1.00 96.81 334 GLN A C 1
ATOM 2552 O O . GLN A 1 334 ? -2.709 18.154 5.383 1.00 96.81 334 GLN A O 1
ATOM 2557 N N . LYS A 1 335 ? -0.704 17.436 4.695 1.00 95.44 335 LYS A N 1
ATOM 2558 C CA . LYS A 1 335 ? -0.077 18.738 4.446 1.00 95.44 335 LYS A CA 1
ATOM 2559 C C . LYS A 1 335 ? -0.187 19.737 5.612 1.00 95.44 335 LYS A C 1
ATOM 2561 O O . LYS A 1 335 ? -0.278 20.940 5.387 1.00 95.44 335 LYS A O 1
ATOM 2566 N N . GLY A 1 336 ? -0.163 19.242 6.853 1.00 94.19 336 GLY A N 1
ATOM 2567 C CA . GLY A 1 336 ? -0.336 20.043 8.078 1.00 94.19 336 GLY A CA 1
ATOM 2568 C C . GLY A 1 336 ? -1.795 20.321 8.472 1.00 94.19 336 GLY A C 1
ATOM 2569 O O . GLY A 1 336 ? -2.047 21.132 9.357 1.00 94.19 336 GLY A O 1
ATOM 2570 N N . GLN A 1 337 ? -2.761 19.668 7.826 1.00 94.56 337 GLN A N 1
ATOM 2571 C CA . GLN A 1 337 ? -4.199 19.794 8.075 1.00 94.56 337 GLN A CA 1
ATOM 2572 C C . GLN A 1 337 ? -4.797 18.452 8.513 1.00 94.56 337 GLN A C 1
ATOM 2574 O O . GLN A 1 337 ? -4.246 17.385 8.217 1.00 94.56 337 GLN A O 1
ATOM 2579 N N . PHE A 1 338 ? -5.968 18.486 9.161 1.00 95.25 338 PHE A N 1
ATOM 2580 C CA . PHE A 1 338 ? -6.748 17.265 9.397 1.00 95.25 338 PHE A CA 1
ATOM 2581 C C . PHE A 1 338 ? -7.098 16.562 8.072 1.00 95.25 338 PHE A C 1
ATOM 2583 O O . PHE A 1 338 ? -7.045 15.335 7.993 1.00 95.25 338 PHE A O 1
ATOM 2590 N N . GLY A 1 339 ? -7.371 17.327 7.008 1.00 94.94 339 GLY A N 1
ATOM 2591 C CA . GLY A 1 339 ? -7.614 16.809 5.661 1.00 94.94 339 GLY A CA 1
ATOM 2592 C C . GLY A 1 339 ? -8.989 16.155 5.511 1.00 94.94 339 GLY A C 1
ATOM 2593 O O . GLY A 1 339 ? -10.006 16.733 5.890 1.00 94.94 339 GLY A O 1
ATOM 2594 N N . TYR A 1 340 ? -9.026 14.959 4.924 1.00 96.56 340 TYR A N 1
ATOM 2595 C CA . TYR A 1 340 ? -10.259 14.196 4.716 1.00 96.56 340 TYR A CA 1
ATOM 2596 C C . TYR A 1 340 ? -10.748 13.496 6.003 1.00 96.56 340 TYR A C 1
ATOM 2598 O O . TYR A 1 340 ? -9.990 13.300 6.953 1.00 96.56 340 TYR A O 1
ATOM 2606 N N . ALA A 1 341 ? -12.016 13.068 6.024 1.00 97.88 341 ALA A N 1
ATOM 2607 C CA . ALA A 1 341 ? -12.595 12.334 7.153 1.00 97.88 341 ALA A CA 1
ATOM 2608 C C . ALA A 1 341 ? -11.966 10.934 7.308 1.00 97.88 341 ALA A C 1
ATOM 2610 O O . ALA A 1 341 ? -12.051 10.100 6.406 1.00 97.88 341 ALA A O 1
ATOM 2611 N N . ARG A 1 342 ? -11.322 10.676 8.449 1.00 98.12 342 ARG A N 1
ATOM 2612 C CA . ARG A 1 342 ? -10.554 9.453 8.720 1.00 98.12 342 ARG A CA 1
ATOM 2613 C C . ARG A 1 342 ? -11.488 8.344 9.190 1.00 98.12 342 ARG A C 1
ATOM 2615 O O . ARG A 1 342 ? -12.219 8.550 10.154 1.00 98.12 342 ARG A O 1
ATOM 2622 N N . LYS A 1 343 ? -11.489 7.183 8.533 1.00 98.81 343 LYS A N 1
ATOM 2623 C CA . LYS A 1 343 ? -12.472 6.125 8.795 1.00 98.81 343 LYS A CA 1
ATOM 2624 C C . LYS A 1 343 ? -11.843 4.750 8.999 1.00 98.81 343 LYS A C 1
ATOM 2626 O O . LYS A 1 343 ? -11.012 4.301 8.208 1.00 98.81 343 LYS A O 1
ATOM 2631 N N . VAL A 1 344 ? -12.286 4.065 10.051 1.00 98.94 344 VAL A N 1
ATOM 2632 C CA . VAL A 1 344 ? -11.913 2.686 10.396 1.00 98.94 344 VAL A CA 1
ATOM 2633 C C . VAL A 1 344 ? -13.168 1.845 10.634 1.00 98.94 344 VAL A C 1
ATOM 2635 O O . VAL A 1 344 ? -14.138 2.316 11.220 1.00 98.94 344 VAL A O 1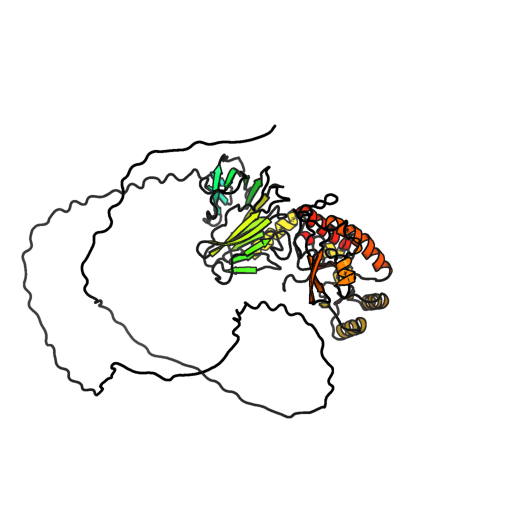
ATOM 2638 N N . ARG A 1 345 ? -13.155 0.593 10.182 1.00 98.88 345 ARG A N 1
ATOM 2639 C CA . ARG A 1 345 ? -14.203 -0.414 10.393 1.00 98.88 345 ARG A CA 1
ATOM 2640 C C . ARG A 1 345 ? -13.699 -1.494 11.333 1.00 98.88 345 ARG A C 1
ATOM 2642 O O . ARG A 1 345 ? -12.693 -2.114 11.013 1.00 98.88 345 ARG A O 1
ATOM 2649 N N . TYR A 1 346 ? -14.424 -1.792 12.403 1.00 98.88 346 TYR A N 1
ATOM 2650 C CA . TYR A 1 346 ? -14.193 -2.971 13.237 1.00 98.88 346 TYR A CA 1
ATOM 2651 C C . TYR A 1 346 ? -15.144 -4.106 12.842 1.00 98.88 346 TYR A C 1
ATOM 2653 O O . TYR A 1 346 ? -16.308 -3.866 12.519 1.00 98.88 346 TYR A O 1
ATOM 2661 N N . VAL A 1 347 ? -14.641 -5.341 12.868 1.00 98.75 347 VAL A N 1
ATOM 2662 C CA . VAL A 1 347 ? -15.379 -6.577 12.561 1.00 98.75 347 VAL A CA 1
ATOM 2663 C C . VAL A 1 347 ? -15.063 -7.620 13.629 1.00 98.75 347 VAL A C 1
ATOM 2665 O O . VAL A 1 347 ? -13.888 -7.851 13.920 1.00 98.75 347 VAL A O 1
ATOM 2668 N N . PHE A 1 348 ? -16.089 -8.284 14.161 1.00 98.50 348 PHE A N 1
ATOM 2669 C CA . PHE A 1 348 ? -15.959 -9.310 15.201 1.00 98.50 348 PHE A CA 1
ATOM 2670 C C . PHE A 1 348 ? -16.255 -10.703 14.635 1.00 98.50 348 PHE A C 1
ATOM 2672 O O . PHE A 1 348 ? -17.249 -10.923 13.935 1.00 98.50 348 PHE A O 1
ATOM 2679 N N . LEU A 1 349 ? -15.364 -11.656 14.907 1.00 98.12 349 LEU A N 1
ATOM 2680 C CA . LEU A 1 349 ? -15.357 -12.991 14.312 1.00 98.12 349 LEU A CA 1
ATOM 2681 C C . LEU A 1 349 ? -15.554 -14.052 15.400 1.00 98.12 349 LEU A C 1
ATOM 2683 O O . LEU A 1 349 ? -14.785 -14.123 16.353 1.00 98.12 349 LEU A O 1
ATOM 2687 N N . ASP A 1 350 ? -16.568 -14.900 15.222 1.00 97.06 350 ASP A N 1
ATOM 2688 C CA . ASP A 1 350 ? -16.958 -15.977 16.143 1.00 97.06 350 ASP A CA 1
ATOM 2689 C C . ASP A 1 350 ? -16.148 -17.275 15.960 1.00 97.06 350 ASP A C 1
ATOM 2691 O O . ASP A 1 350 ? -16.205 -18.159 16.817 1.00 97.06 350 ASP A O 1
ATOM 2695 N N . LYS A 1 351 ? -15.427 -17.412 14.835 1.00 97.12 351 LYS A N 1
ATOM 2696 C CA . LYS A 1 351 ? -14.646 -18.601 14.443 1.00 97.12 351 LYS A CA 1
ATOM 2697 C C . LYS A 1 351 ? -13.730 -18.340 13.240 1.00 97.12 351 LYS A C 1
ATOM 2699 O O . LYS A 1 351 ? -13.969 -17.427 12.448 1.00 97.12 351 LYS A O 1
ATOM 2704 N N . GLY A 1 352 ? -12.740 -19.216 13.046 1.00 96.56 352 GLY A N 1
ATOM 2705 C CA . GLY A 1 352 ? -11.869 -19.246 11.860 1.00 96.56 352 GLY A CA 1
ATOM 2706 C C . GLY A 1 352 ? -10.663 -18.293 11.870 1.00 96.56 352 GLY A C 1
ATOM 2707 O O . GLY A 1 352 ? -9.910 -18.273 10.893 1.00 96.56 352 GLY A O 1
ATOM 2708 N N . GLY A 1 353 ? -10.467 -17.525 12.945 1.00 96.88 353 GLY A N 1
ATOM 2709 C CA . GLY A 1 353 ? -9.241 -16.788 13.263 1.00 96.88 353 GLY A CA 1
ATOM 2710 C C . GLY A 1 353 ? -8.696 -15.900 12.139 1.00 96.88 353 GLY A C 1
ATOM 2711 O O . GLY A 1 353 ? -9.444 -15.258 11.398 1.00 96.88 353 GLY A O 1
ATOM 2712 N N . HIS A 1 354 ? -7.367 -15.879 11.990 1.00 97.62 354 HIS A N 1
ATOM 2713 C CA . HIS A 1 354 ? -6.679 -15.061 10.983 1.00 97.62 354 HIS A CA 1
ATOM 2714 C C . HIS A 1 354 ? -7.134 -15.375 9.543 1.00 97.62 354 HIS A C 1
ATOM 2716 O O . HIS A 1 354 ? -7.237 -14.470 8.715 1.00 97.62 354 HIS A O 1
ATOM 2722 N N . VAL A 1 355 ? -7.484 -16.633 9.235 1.00 98.25 355 VAL A N 1
ATOM 2723 C CA . VAL A 1 355 ? -7.991 -17.010 7.905 1.00 98.25 355 VAL A CA 1
ATOM 2724 C C . VAL A 1 355 ? -9.316 -16.303 7.628 1.00 98.25 355 VAL A C 1
ATOM 2726 O O . VAL A 1 355 ? -9.489 -15.741 6.544 1.00 98.25 355 VAL A O 1
ATOM 2729 N N . ALA A 1 356 ? -10.233 -16.281 8.600 1.00 98.50 356 ALA A N 1
ATOM 2730 C CA . ALA A 1 356 ? -11.509 -15.585 8.477 1.00 98.50 356 ALA A CA 1
ATOM 2731 C C . ALA A 1 356 ? -11.322 -14.065 8.309 1.00 98.50 356 ALA A C 1
ATOM 2733 O O . ALA A 1 356 ? -11.979 -13.474 7.448 1.00 98.50 356 ALA A O 1
ATOM 2734 N N . MET A 1 357 ? -10.358 -13.454 9.012 1.00 98.69 357 MET A N 1
ATOM 2735 C CA . MET A 1 357 ? -9.980 -12.044 8.813 1.00 98.69 357 MET A CA 1
ATOM 2736 C C . MET A 1 357 ? -9.505 -11.781 7.376 1.00 98.69 357 MET A C 1
ATOM 2738 O O . MET A 1 357 ? -10.033 -10.902 6.691 1.00 98.69 357 MET A O 1
ATOM 2742 N N . CYS A 1 358 ? -8.590 -12.604 6.856 1.00 98.50 358 CYS A N 1
ATOM 2743 C CA . CYS A 1 358 ? -8.101 -12.484 5.481 1.00 98.50 358 CYS A CA 1
ATOM 2744 C C . CYS A 1 358 ? -9.212 -12.709 4.434 1.00 98.50 358 CYS A C 1
ATOM 2746 O O . CYS A 1 358 ? -9.235 -12.034 3.401 1.00 98.50 358 CYS A O 1
ATOM 2748 N N . LYS A 1 359 ? -10.187 -13.603 4.682 1.00 98.69 359 LYS A N 1
ATOM 2749 C CA . LYS A 1 359 ? -11.377 -13.730 3.813 1.00 98.69 359 LYS A CA 1
ATOM 2750 C C . LYS A 1 359 ? -12.298 -12.505 3.917 1.00 98.69 359 LYS A C 1
ATOM 2752 O O . LYS A 1 359 ? -12.815 -12.068 2.887 1.00 98.69 359 LYS A O 1
ATOM 2757 N N . ARG A 1 360 ? -12.482 -11.917 5.107 1.00 98.50 360 ARG A N 1
ATOM 2758 C CA . ARG A 1 360 ? -13.292 -10.701 5.306 1.00 98.50 360 ARG A CA 1
ATOM 2759 C C . ARG A 1 360 ? -12.678 -9.488 4.613 1.00 98.50 360 ARG A C 1
ATOM 2761 O O . ARG A 1 360 ? -13.411 -8.771 3.926 1.00 98.50 360 ARG A O 1
ATOM 2768 N N . TYR A 1 361 ? -11.364 -9.294 4.734 1.00 98.81 361 TYR A N 1
ATOM 2769 C CA . TYR A 1 361 ? -10.634 -8.260 4.001 1.00 98.81 361 TYR A CA 1
ATOM 2770 C C . TYR A 1 361 ? -10.700 -8.498 2.483 1.00 98.81 361 TYR A C 1
ATOM 2772 O O . TYR A 1 361 ? -11.022 -7.582 1.734 1.00 98.81 361 TYR A O 1
ATOM 2780 N N . ARG A 1 362 ? -10.539 -9.743 2.004 1.00 98.75 362 ARG A N 1
ATOM 2781 C CA . ARG A 1 362 ? -10.744 -10.076 0.579 1.00 98.75 362 ARG A CA 1
ATOM 2782 C C . ARG A 1 362 ? -12.160 -9.745 0.084 1.00 98.75 362 ARG A C 1
ATOM 2784 O O . ARG A 1 362 ? -12.320 -9.385 -1.081 1.00 98.75 362 ARG A O 1
ATOM 2791 N N . SER A 1 363 ? -13.178 -9.864 0.938 1.00 98.50 363 SER A N 1
ATOM 2792 C CA . SER A 1 363 ? -14.548 -9.446 0.611 1.00 98.50 363 SER A CA 1
ATOM 2793 C C . SER A 1 363 ? -14.656 -7.922 0.477 1.00 98.50 363 SER A C 1
ATOM 2795 O O . SER A 1 363 ? -15.190 -7.441 -0.520 1.00 98.50 363 SER A O 1
ATOM 2797 N N . TYR A 1 364 ? -14.053 -7.169 1.406 1.00 98.50 364 TYR A N 1
ATOM 2798 C CA . TYR A 1 364 ? -13.935 -5.706 1.323 1.00 98.50 364 TYR A CA 1
ATOM 2799 C C . TYR A 1 364 ? -13.208 -5.267 0.042 1.00 98.50 364 TYR A C 1
ATOM 2801 O O . TYR A 1 364 ? -13.763 -4.510 -0.745 1.00 98.50 364 TYR A O 1
ATOM 2809 N N . ALA A 1 365 ? -12.036 -5.840 -0.250 1.00 98.38 365 ALA A N 1
ATOM 2810 C CA . ALA A 1 365 ? -11.261 -5.555 -1.460 1.00 98.38 365 ALA A CA 1
ATOM 2811 C C . ALA A 1 365 ? -12.004 -5.896 -2.770 1.00 98.38 365 ALA A C 1
ATOM 2813 O O . ALA A 1 365 ? -11.711 -5.321 -3.816 1.00 98.38 365 ALA A O 1
ATOM 2814 N N . ARG A 1 366 ? -12.982 -6.816 -2.747 1.00 98.44 366 ARG A N 1
ATOM 2815 C CA . ARG A 1 366 ? -13.906 -7.022 -3.876 1.00 98.44 366 ARG A CA 1
ATOM 2816 C C . ARG A 1 366 ? -14.946 -5.903 -3.958 1.00 98.44 366 ARG A C 1
ATOM 2818 O O . ARG A 1 366 ? -15.187 -5.395 -5.045 1.00 98.44 366 ARG A O 1
ATOM 2825 N N . GLN A 1 367 ? -15.552 -5.538 -2.830 1.00 97.50 367 GLN A N 1
ATOM 2826 C CA . GLN A 1 367 ? -16.574 -4.487 -2.738 1.00 97.50 367 GLN A CA 1
ATOM 2827 C C . GLN A 1 367 ? -16.029 -3.106 -3.148 1.00 97.50 367 GLN A C 1
ATOM 2829 O O . GLN A 1 367 ? -16.758 -2.328 -3.752 1.00 97.50 367 GLN A O 1
ATOM 2834 N N . THR A 1 368 ? -14.748 -2.828 -2.887 1.00 96.69 368 THR A N 1
ATOM 2835 C CA . THR A 1 368 ? -14.060 -1.576 -3.256 1.00 96.69 368 THR A CA 1
ATOM 2836 C C . THR A 1 368 ? -13.310 -1.628 -4.595 1.00 96.69 368 THR A C 1
ATOM 2838 O O . THR A 1 368 ? -12.626 -0.673 -4.949 1.00 96.69 368 THR A O 1
ATOM 2841 N N . GLY A 1 369 ? -13.416 -2.722 -5.361 1.00 96.12 369 GLY A N 1
ATOM 2842 C CA . GLY A 1 369 ? -12.820 -2.840 -6.702 1.00 96.12 369 GLY A CA 1
ATOM 2843 C C . GLY A 1 369 ? -11.304 -3.100 -6.759 1.00 96.12 369 GLY A C 1
ATOM 2844 O O . GLY A 1 369 ? -10.749 -3.186 -7.853 1.00 96.12 369 GLY A O 1
ATOM 2845 N N . LEU A 1 370 ? -10.628 -3.280 -5.619 1.00 96.69 370 LEU A N 1
ATOM 2846 C CA . LEU A 1 370 ? -9.196 -3.614 -5.546 1.00 96.69 370 LEU A CA 1
ATOM 2847 C C . LEU A 1 370 ? -8.879 -5.037 -6.052 1.00 96.69 370 LEU A C 1
ATOM 2849 O O . LEU A 1 370 ? -7.784 -5.306 -6.551 1.00 96.69 370 LEU A O 1
ATOM 2853 N N . LEU A 1 371 ? -9.819 -5.979 -5.922 1.00 97.69 371 LEU A N 1
ATOM 2854 C CA . LEU A 1 371 ? -9.603 -7.383 -6.276 1.00 97.69 371 LEU A CA 1
ATOM 2855 C C . LEU A 1 371 ? -9.683 -7.630 -7.795 1.00 97.69 371 LEU A C 1
ATOM 2857 O O . LEU A 1 371 ? -10.762 -7.876 -8.331 1.00 97.69 371 LEU A O 1
ATOM 2861 N N . LYS A 1 372 ? -8.520 -7.700 -8.453 1.00 97.56 372 LYS A N 1
ATOM 2862 C CA . LYS A 1 372 ? -8.361 -8.172 -9.842 1.00 97.56 372 LYS A CA 1
ATOM 2863 C C . LYS A 1 372 ? -7.459 -9.407 -9.897 1.00 97.56 372 LYS A C 1
ATOM 2865 O O . LYS A 1 372 ? -6.319 -9.372 -9.429 1.00 97.56 372 LYS A O 1
ATOM 2870 N N . THR A 1 373 ? -7.950 -10.512 -10.451 1.00 97.56 373 THR A N 1
ATOM 2871 C CA . THR A 1 373 ? -7.234 -11.798 -10.467 1.00 97.56 373 THR A CA 1
ATOM 2872 C C . THR A 1 373 ? -6.196 -11.882 -11.591 1.00 97.56 373 THR A C 1
ATOM 2874 O O . THR A 1 373 ? -6.203 -11.094 -12.537 1.00 97.56 373 THR A O 1
ATOM 2877 N N . LEU A 1 374 ? -5.295 -12.868 -11.509 1.00 97.00 374 LEU A N 1
ATOM 2878 C CA . LEU A 1 374 ? -4.387 -13.196 -12.615 1.00 97.00 374 LEU A CA 1
ATOM 2879 C C . LEU A 1 374 ? -5.142 -13.710 -13.851 1.00 97.00 374 LEU A C 1
ATOM 2881 O O . LEU A 1 374 ? -4.693 -13.461 -14.964 1.00 97.00 374 LEU A O 1
ATOM 2885 N N . THR A 1 375 ? -6.303 -14.352 -13.680 1.00 97.44 375 THR A N 1
ATOM 2886 C CA . THR A 1 375 ? -7.169 -14.778 -14.791 1.00 97.44 375 THR A CA 1
ATOM 2887 C C . THR A 1 375 ? -7.672 -13.572 -15.584 1.00 97.44 375 THR A C 1
ATOM 2889 O O . THR A 1 375 ? -7.510 -13.539 -16.802 1.00 97.44 375 THR A O 1
ATOM 2892 N N . ASP A 1 376 ? -8.187 -12.550 -14.892 1.00 97.38 376 ASP A N 1
ATOM 2893 C CA . ASP A 1 376 ? -8.701 -11.319 -15.515 1.00 97.38 376 ASP A CA 1
ATOM 2894 C C . ASP A 1 376 ? -7.584 -10.557 -16.245 1.00 97.38 376 ASP A C 1
ATOM 2896 O O . ASP A 1 376 ? -7.783 -10.015 -17.329 1.00 97.38 376 ASP A O 1
ATOM 2900 N N . LYS A 1 377 ? -6.375 -10.541 -15.667 1.00 97.69 377 LYS A N 1
ATOM 2901 C CA . LYS A 1 377 ? -5.189 -9.918 -16.276 1.00 97.69 377 LYS A CA 1
ATOM 2902 C C . LYS A 1 377 ? -4.698 -10.697 -17.499 1.00 97.69 377 LYS A C 1
ATOM 2904 O O . LYS A 1 377 ? -4.422 -10.084 -18.525 1.00 97.69 377 LYS A O 1
ATOM 2909 N N . ARG A 1 378 ? -4.652 -12.035 -17.433 1.00 97.19 378 ARG A N 1
ATOM 2910 C CA . ARG A 1 378 ? -4.252 -12.906 -18.554 1.00 97.19 378 ARG A CA 1
ATOM 2911 C C . ARG A 1 378 ? -5.218 -12.821 -19.739 1.00 97.19 378 ARG A C 1
ATOM 2913 O O . ARG A 1 378 ? -4.775 -12.933 -20.876 1.00 97.19 378 ARG A O 1
ATOM 2920 N N . ALA A 1 379 ? -6.505 -12.567 -19.490 1.00 96.31 379 ALA A N 1
ATOM 2921 C CA . ALA A 1 379 ? -7.487 -12.307 -20.545 1.00 96.31 379 ALA A CA 1
ATOM 2922 C C . ALA A 1 379 ? -7.223 -10.994 -21.317 1.00 96.31 379 ALA A C 1
ATOM 2924 O O . ALA A 1 379 ? -7.593 -10.892 -22.483 1.00 96.31 379 ALA A O 1
ATOM 2925 N N . VAL A 1 380 ? -6.560 -10.009 -20.695 1.00 95.75 380 VAL A N 1
ATOM 2926 C CA . VAL A 1 380 ? -6.148 -8.745 -21.341 1.00 95.75 380 VAL A CA 1
ATOM 2927 C C . VAL A 1 380 ? -4.742 -8.846 -21.947 1.00 95.75 380 VAL A C 1
ATOM 2929 O O . VAL A 1 380 ? -4.494 -8.303 -23.022 1.00 95.75 380 VAL A O 1
ATOM 2932 N N . ASN A 1 381 ? -3.821 -9.547 -21.280 1.00 97.69 381 ASN A N 1
ATOM 2933 C CA . ASN A 1 381 ? -2.443 -9.745 -21.725 1.00 97.69 381 ASN A CA 1
ATOM 2934 C C . ASN A 1 381 ? -2.031 -11.229 -21.610 1.00 97.69 381 ASN A C 1
ATOM 2936 O O . ASN A 1 381 ? -1.638 -11.674 -20.528 1.00 97.69 381 ASN A O 1
ATOM 2940 N N . PRO A 1 382 ? -2.048 -12.002 -22.712 1.00 97.00 382 PRO A N 1
ATOM 2941 C CA . PRO A 1 382 ? -1.673 -13.418 -22.695 1.00 97.00 382 PRO A CA 1
ATOM 2942 C C . PRO A 1 382 ? -0.246 -13.704 -22.200 1.00 97.00 382 PRO A C 1
ATOM 2944 O O . PRO A 1 382 ? -0.001 -14.788 -21.674 1.00 97.00 382 PRO A O 1
ATOM 2947 N N . ASN A 1 383 ? 0.684 -12.738 -22.275 1.00 98.06 383 ASN A N 1
ATOM 2948 C CA . ASN A 1 383 ? 2.050 -12.901 -21.751 1.00 98.06 383 ASN A CA 1
ATOM 2949 C C . ASN A 1 383 ? 2.088 -13.141 -20.231 1.00 98.06 383 ASN A C 1
ATOM 2951 O O . ASN A 1 383 ? 3.078 -13.660 -19.725 1.00 98.06 383 ASN A O 1
ATOM 2955 N N . VAL A 1 384 ? 1.010 -12.826 -19.503 1.00 98.19 384 VAL A N 1
ATOM 2956 C CA . VAL A 1 384 ? 0.854 -13.152 -18.075 1.00 98.19 384 VAL A CA 1
ATOM 2957 C C . VAL A 1 384 ? 0.889 -14.666 -17.830 1.00 98.19 384 VAL A C 1
ATOM 2959 O O . VAL A 1 384 ? 1.250 -15.088 -16.737 1.00 98.19 384 VAL A O 1
ATOM 2962 N N . ASP A 1 385 ? 0.598 -15.504 -18.833 1.00 97.44 385 ASP A N 1
ATOM 2963 C CA . ASP A 1 385 ? 0.804 -16.951 -18.714 1.00 97.44 385 ASP A CA 1
ATOM 2964 C C . ASP A 1 385 ? 2.284 -17.309 -18.509 1.00 97.44 385 ASP A C 1
ATOM 2966 O O . ASP A 1 385 ? 2.595 -18.187 -17.709 1.00 97.44 385 ASP A O 1
ATOM 2970 N N . LEU A 1 386 ? 3.211 -16.595 -19.164 1.00 97.81 386 LEU A N 1
ATOM 2971 C CA . LEU A 1 386 ? 4.659 -16.847 -19.088 1.00 97.81 386 LEU A CA 1
ATOM 2972 C C . LEU A 1 386 ? 5.236 -16.643 -17.677 1.00 97.81 386 LEU A C 1
ATOM 2974 O O . LEU A 1 386 ? 6.320 -17.139 -17.401 1.00 97.81 386 LEU A O 1
ATOM 2978 N N . LEU A 1 387 ? 4.508 -15.954 -16.793 1.00 97.12 387 LEU A N 1
ATOM 2979 C CA . LEU A 1 387 ? 4.841 -15.758 -15.380 1.00 97.12 387 LEU A CA 1
ATOM 2980 C C . LEU A 1 387 ? 4.459 -16.968 -14.502 1.00 97.12 387 LEU A C 1
ATOM 2982 O O . LEU A 1 387 ? 5.050 -17.181 -13.444 1.00 97.12 387 LEU A O 1
ATOM 2986 N N . ILE A 1 388 ? 3.460 -17.760 -14.904 1.00 94.12 388 ILE A N 1
ATOM 2987 C CA . ILE A 1 388 ? 2.907 -18.838 -14.074 1.00 94.12 388 ILE A CA 1
ATOM 2988 C C . ILE A 1 388 ? 3.896 -20.010 -14.038 1.00 94.12 388 ILE A C 1
ATOM 2990 O O . ILE A 1 388 ? 4.190 -20.623 -15.062 1.00 94.12 388 ILE A O 1
ATOM 2994 N N . GLY A 1 389 ? 4.411 -20.310 -12.841 1.00 95.31 389 GLY A N 1
ATOM 2995 C CA . GLY A 1 389 ? 5.451 -21.323 -12.632 1.00 95.31 389 GLY A CA 1
ATOM 2996 C C . GLY A 1 389 ? 6.858 -20.889 -13.065 1.00 95.31 389 GLY A C 1
ATOM 2997 O O . GLY A 1 389 ? 7.742 -21.735 -13.152 1.00 95.31 389 GLY A O 1
ATOM 2998 N N . ALA A 1 390 ? 7.077 -19.602 -13.356 1.00 98.06 390 ALA A N 1
ATOM 2999 C CA . ALA A 1 390 ? 8.374 -19.101 -13.792 1.00 98.06 390 ALA A CA 1
ATOM 3000 C C . ALA A 1 390 ? 9.342 -18.850 -12.629 1.00 98.06 390 ALA A C 1
ATOM 3002 O O . ALA A 1 390 ? 8.963 -18.282 -11.604 1.00 98.06 390 ALA A O 1
ATOM 3003 N N . VAL A 1 391 ? 10.620 -19.184 -12.825 1.00 97.12 391 VAL A N 1
ATOM 3004 C CA . VAL A 1 391 ? 11.698 -18.707 -11.942 1.00 97.12 391 VAL A CA 1
ATOM 3005 C C . VAL A 1 391 ? 12.069 -17.264 -12.294 1.00 97.12 391 VAL A C 1
ATOM 3007 O O . VAL A 1 391 ? 12.220 -16.940 -13.471 1.00 97.12 391 VAL A O 1
ATOM 3010 N N . ASN A 1 392 ? 12.221 -16.393 -11.294 1.00 96.38 392 ASN A N 1
ATOM 3011 C CA . ASN A 1 392 ? 12.713 -15.024 -11.484 1.00 96.38 392 ASN A CA 1
ATOM 3012 C C . ASN A 1 392 ? 14.247 -15.018 -11.468 1.00 96.38 392 ASN A C 1
ATOM 3014 O O . ASN A 1 392 ? 14.856 -15.480 -10.503 1.00 96.38 392 ASN A O 1
ATOM 3018 N N . VAL A 1 393 ? 14.871 -14.528 -12.540 1.00 97.25 393 VAL A N 1
ATOM 3019 C CA . VAL A 1 393 ? 16.318 -14.633 -12.760 1.00 97.25 393 VAL A CA 1
ATOM 3020 C C . VAL A 1 393 ? 16.952 -13.254 -12.896 1.00 97.25 393 VAL A C 1
ATOM 3022 O O . VAL A 1 393 ? 16.841 -12.594 -13.933 1.00 97.25 393 VAL A O 1
ATOM 3025 N N . TRP A 1 394 ? 17.714 -12.871 -11.872 1.00 95.81 394 TRP A N 1
ATOM 3026 C CA . TRP A 1 394 ? 18.683 -11.778 -11.920 1.00 95.81 394 TRP A CA 1
ATOM 3027 C C . TRP A 1 394 ? 20.084 -12.342 -12.179 1.00 95.81 394 TRP A C 1
ATOM 3029 O O . TRP A 1 394 ? 20.571 -13.194 -11.438 1.00 95.81 394 TRP A O 1
ATOM 3039 N N . TYR A 1 395 ? 20.744 -11.881 -13.239 1.00 95.50 395 TYR A N 1
ATOM 3040 C CA . TYR A 1 395 ? 21.982 -12.458 -13.757 1.00 95.50 395 TYR A CA 1
ATOM 3041 C C . TYR A 1 395 ? 23.003 -11.368 -14.084 1.00 95.50 395 TYR A C 1
ATOM 3043 O O . TYR A 1 395 ? 22.750 -10.470 -14.883 1.00 95.50 395 TYR A O 1
ATOM 3051 N N . ARG A 1 396 ? 24.187 -11.479 -13.471 1.00 89.75 396 ARG A N 1
ATOM 3052 C CA . ARG A 1 396 ? 25.310 -10.532 -13.615 1.00 89.75 396 ARG A CA 1
ATOM 3053 C C . ARG A 1 396 ? 26.477 -11.091 -14.445 1.00 89.75 396 ARG A C 1
ATOM 3055 O O . ARG A 1 396 ? 27.557 -10.507 -14.450 1.00 89.75 396 ARG A O 1
ATOM 3062 N N . GLY A 1 397 ? 26.289 -12.241 -15.097 1.00 91.44 397 GLY A N 1
ATOM 3063 C CA . GLY A 1 397 ? 27.292 -12.851 -15.974 1.00 91.44 397 GLY A CA 1
ATOM 3064 C C . GLY A 1 397 ? 27.239 -12.317 -17.410 1.00 91.44 397 GLY A C 1
ATOM 3065 O O . GLY A 1 397 ? 26.396 -11.493 -17.752 1.00 91.44 397 GLY A O 1
ATOM 3066 N N . LYS A 1 398 ? 28.162 -12.790 -18.255 1.00 92.12 398 LYS A N 1
ATOM 3067 C CA . LYS A 1 398 ? 28.396 -12.229 -19.600 1.00 92.12 398 LYS A CA 1
ATOM 3068 C C . LYS A 1 398 ? 27.548 -12.836 -20.721 1.00 92.12 398 LYS A C 1
ATOM 3070 O O . LYS A 1 398 ? 27.396 -12.187 -21.744 1.00 92.12 398 LYS A O 1
ATOM 3075 N N . GLU A 1 399 ? 26.971 -14.023 -20.518 1.00 95.38 399 GLU A N 1
ATOM 3076 C CA . GLU A 1 399 ? 26.282 -14.792 -21.571 1.00 95.38 399 GLU A CA 1
ATOM 3077 C C . GLU A 1 399 ? 24.787 -15.031 -21.264 1.00 95.38 399 GLU A C 1
ATOM 3079 O O . GLU A 1 399 ? 24.396 -16.158 -20.942 1.00 95.38 399 GLU A O 1
ATOM 3084 N N . PRO A 1 400 ? 23.915 -14.002 -21.357 1.00 96.38 400 PRO A N 1
ATOM 3085 C CA . PRO A 1 400 ? 22.483 -14.122 -21.069 1.00 96.38 400 PRO A CA 1
ATOM 3086 C C . PRO A 1 400 ? 21.787 -15.282 -21.797 1.00 96.38 400 PRO A C 1
ATOM 3088 O O . PRO A 1 400 ? 21.100 -16.092 -21.176 1.00 96.38 400 PRO A O 1
ATOM 3091 N N . LEU A 1 401 ? 21.978 -15.389 -23.117 1.00 97.38 401 LEU A N 1
ATOM 3092 C CA . LEU A 1 401 ? 21.308 -16.402 -23.939 1.00 97.38 401 LEU A CA 1
ATOM 3093 C C . LEU A 1 401 ? 21.871 -17.810 -23.697 1.00 97.38 401 LEU A C 1
ATOM 3095 O O . LEU A 1 401 ? 21.122 -18.783 -23.749 1.00 97.38 401 LEU A O 1
ATOM 3099 N N . GLY A 1 402 ? 23.170 -17.920 -23.396 1.00 97.81 402 GLY A N 1
ATOM 3100 C CA . GLY A 1 402 ? 23.795 -19.176 -22.976 1.00 97.81 402 GLY A CA 1
ATOM 3101 C C . GLY A 1 402 ? 23.214 -19.675 -21.653 1.00 97.81 402 GLY A C 1
ATOM 3102 O O . GLY A 1 402 ? 22.799 -20.827 -21.565 1.00 97.81 402 GLY A O 1
ATOM 3103 N N . MET A 1 403 ? 23.082 -18.784 -20.665 1.00 97.94 403 MET A N 1
ATOM 3104 C CA . MET A 1 403 ? 22.468 -19.089 -19.370 1.00 97.94 403 MET A CA 1
ATOM 3105 C C . MET A 1 403 ? 20.994 -19.505 -19.507 1.00 97.94 403 MET A C 1
ATOM 3107 O O . MET A 1 403 ? 20.589 -20.513 -18.940 1.00 97.94 403 MET A O 1
ATOM 3111 N N . VAL A 1 404 ? 20.190 -18.806 -20.320 1.00 98.25 404 VAL A N 1
ATOM 3112 C CA . VAL A 1 404 ? 18.794 -19.216 -20.583 1.00 98.25 404 VAL A CA 1
ATOM 3113 C C . VAL A 1 404 ? 18.709 -20.584 -21.272 1.00 98.25 404 VAL A C 1
ATOM 3115 O O . VAL A 1 404 ? 17.843 -21.384 -20.923 1.00 98.25 404 VAL A O 1
ATOM 3118 N N . ARG A 1 405 ? 19.617 -20.899 -22.205 1.00 98.31 405 ARG A N 1
ATOM 3119 C CA . ARG A 1 405 ? 19.669 -22.221 -22.857 1.00 98.31 405 ARG A CA 1
ATOM 3120 C C . ARG A 1 405 ? 20.081 -23.340 -21.895 1.00 98.31 405 ARG A C 1
ATOM 3122 O O . ARG A 1 405 ? 19.485 -24.409 -21.961 1.00 98.31 405 ARG A O 1
ATOM 3129 N N . ASP A 1 406 ? 21.035 -23.092 -20.999 1.00 98.06 406 ASP A N 1
ATOM 3130 C CA . ASP A 1 406 ? 21.460 -24.048 -19.965 1.00 98.06 406 ASP A CA 1
ATOM 3131 C C . ASP A 1 406 ? 20.370 -24.284 -18.901 1.00 98.06 406 ASP A C 1
ATOM 3133 O O . ASP A 1 406 ? 20.112 -25.419 -18.511 1.00 98.06 406 ASP A O 1
ATOM 3137 N N . MET A 1 407 ? 19.638 -23.239 -18.500 1.00 98.19 407 MET A N 1
ATOM 3138 C CA . MET A 1 407 ? 18.459 -23.395 -17.642 1.00 98.19 407 MET A CA 1
ATOM 3139 C C . MET A 1 407 ? 17.380 -24.257 -18.320 1.00 98.19 407 MET A C 1
ATOM 3141 O O . MET A 1 407 ? 16.887 -25.210 -17.712 1.00 98.19 407 MET A O 1
ATOM 3145 N N . LYS A 1 408 ? 17.052 -23.993 -19.594 1.00 98.12 408 LYS A N 1
ATOM 3146 C CA . LYS A 1 408 ? 16.062 -24.798 -20.334 1.00 98.12 408 LYS A CA 1
ATOM 3147 C C . LYS A 1 408 ? 16.523 -26.244 -20.568 1.00 98.12 408 LYS A C 1
ATOM 3149 O O . LYS A 1 408 ? 15.707 -27.148 -20.429 1.00 98.12 408 LYS A O 1
ATOM 3154 N N . SER A 1 409 ? 17.805 -26.501 -20.854 1.00 98.12 409 SER A N 1
ATOM 3155 C CA . SER A 1 409 ? 18.314 -27.877 -21.028 1.00 98.12 409 SER A CA 1
ATOM 3156 C C . SER A 1 409 ? 18.310 -28.699 -19.730 1.00 98.12 409 SER A C 1
ATOM 3158 O O . SER A 1 409 ? 18.307 -29.927 -19.786 1.00 98.12 409 SER A O 1
ATOM 3160 N N . ARG A 1 410 ? 18.242 -28.035 -18.568 1.00 98.19 410 ARG A N 1
ATOM 3161 C CA . ARG A 1 410 ? 18.044 -28.641 -17.238 1.00 98.19 410 ARG A CA 1
ATOM 3162 C C . ARG A 1 410 ? 16.569 -28.763 -16.823 1.00 98.19 410 ARG A C 1
ATOM 3164 O O . ARG A 1 410 ? 16.301 -29.136 -15.685 1.00 98.19 410 ARG A O 1
ATOM 3171 N N . GLY A 1 411 ? 15.619 -28.459 -17.713 1.00 97.44 411 GLY A N 1
ATOM 3172 C CA . GLY A 1 411 ? 14.177 -28.573 -17.455 1.00 97.44 411 GLY A CA 1
ATOM 3173 C C . GLY A 1 411 ? 13.516 -27.335 -16.835 1.00 97.44 411 GLY A C 1
ATOM 3174 O O . GLY A 1 411 ? 12.383 -27.420 -16.366 1.00 97.44 411 GLY A O 1
ATOM 3175 N N . ILE A 1 412 ? 14.180 -26.172 -16.820 1.00 98.12 412 ILE A N 1
ATOM 3176 C CA . ILE A 1 412 ? 13.559 -24.912 -16.381 1.00 98.12 412 ILE A CA 1
ATOM 3177 C C . ILE A 1 412 ? 12.782 -24.303 -17.557 1.00 98.12 412 ILE A C 1
ATOM 3179 O O . ILE A 1 412 ? 13.282 -23.455 -18.298 1.00 98.12 412 ILE A O 1
ATOM 3183 N N . ASP A 1 413 ? 11.544 -24.759 -17.753 1.00 96.56 413 ASP A N 1
ATOM 3184 C CA . ASP A 1 413 ? 10.736 -24.388 -18.922 1.00 96.56 413 ASP A CA 1
ATOM 3185 C C . ASP A 1 413 ? 10.237 -22.938 -18.923 1.00 96.56 413 ASP A C 1
ATOM 3187 O O . ASP A 1 413 ? 10.173 -22.319 -19.992 1.00 96.56 413 ASP A O 1
ATOM 3191 N N . ARG A 1 414 ? 9.883 -22.401 -17.747 1.00 98.31 414 ARG A N 1
ATOM 3192 C CA . ARG A 1 414 ? 9.320 -21.054 -17.557 1.00 98.31 414 ARG A CA 1
ATOM 3193 C C . ARG A 1 414 ? 10.324 -20.160 -16.821 1.00 98.31 414 ARG A C 1
ATOM 3195 O O . ARG A 1 414 ? 10.769 -20.495 -15.725 1.00 98.31 414 ARG A O 1
ATOM 3202 N N . ILE A 1 415 ? 10.681 -19.021 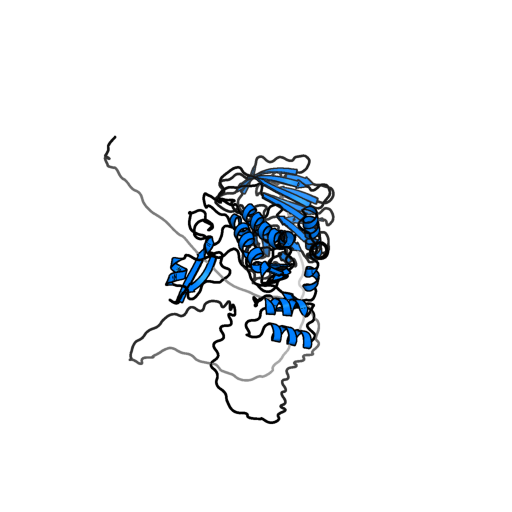-17.416 1.00 98.62 415 ILE A N 1
ATOM 3203 C CA . ILE A 1 415 ? 11.725 -18.112 -16.906 1.00 98.62 415 ILE A CA 1
ATOM 3204 C C . ILE A 1 415 ? 11.240 -16.663 -17.010 1.00 98.62 415 ILE A C 1
ATOM 3206 O O . ILE A 1 415 ? 10.982 -16.181 -18.110 1.00 98.62 415 ILE A O 1
ATOM 3210 N N . LEU A 1 416 ? 11.193 -15.942 -15.892 1.00 98.62 416 LEU A N 1
ATOM 3211 C CA . LEU A 1 416 ? 11.137 -14.482 -15.858 1.00 98.62 416 LEU A CA 1
ATOM 3212 C C . LEU A 1 416 ? 12.579 -13.963 -15.856 1.00 98.62 416 LEU A C 1
ATOM 3214 O O . LEU A 1 416 ? 13.313 -14.125 -14.883 1.00 98.62 416 LEU A O 1
ATOM 3218 N N . TRP A 1 417 ? 12.999 -13.364 -16.967 1.00 98.19 417 TRP A N 1
ATOM 3219 C CA . TRP A 1 417 ? 14.348 -12.831 -17.122 1.00 98.19 417 TRP A CA 1
ATOM 3220 C C . TRP A 1 417 ? 14.360 -11.338 -16.795 1.00 98.19 417 TRP A C 1
ATOM 3222 O O . TRP A 1 417 ? 13.892 -10.541 -17.603 1.00 98.19 417 TRP A O 1
ATOM 3232 N N . SER A 1 418 ? 14.899 -10.943 -15.641 1.00 96.44 418 SER A N 1
ATOM 3233 C CA . SER A 1 418 ? 14.763 -9.569 -15.114 1.00 96.44 418 SER A CA 1
ATOM 3234 C C . SER A 1 418 ? 15.888 -8.601 -15.513 1.00 96.44 418 SER A C 1
ATOM 3236 O O . SER A 1 418 ? 15.962 -7.477 -15.014 1.00 96.44 418 SER A O 1
ATOM 3238 N N . ASN A 1 419 ? 16.751 -8.990 -16.458 1.00 94.75 419 ASN A N 1
ATOM 3239 C CA . ASN A 1 419 ? 17.976 -8.257 -16.802 1.00 94.75 419 ASN A CA 1
ATOM 3240 C C . ASN A 1 419 ? 17.928 -7.645 -18.204 1.00 94.75 419 ASN A C 1
ATOM 3242 O O . ASN A 1 419 ? 17.502 -8.286 -19.164 1.00 94.75 419 ASN A O 1
ATOM 3246 N N . ARG A 1 420 ? 18.496 -6.440 -18.331 1.00 94.19 420 ARG A N 1
ATOM 3247 C CA . ARG A 1 420 ? 18.778 -5.799 -19.624 1.00 94.19 420 ARG A CA 1
ATOM 3248 C C . ARG A 1 420 ? 19.617 -6.721 -20.526 1.00 94.19 420 ARG A C 1
ATOM 3250 O O . ARG A 1 420 ? 20.557 -7.361 -20.057 1.00 94.19 420 ARG A O 1
ATOM 3257 N N . ALA A 1 421 ? 19.313 -6.733 -21.821 1.00 95.00 421 ALA A N 1
ATOM 3258 C CA . ALA A 1 421 ? 20.089 -7.403 -22.867 1.00 95.00 421 ALA A CA 1
ATOM 3259 C C . ALA A 1 421 ? 19.995 -6.614 -24.192 1.0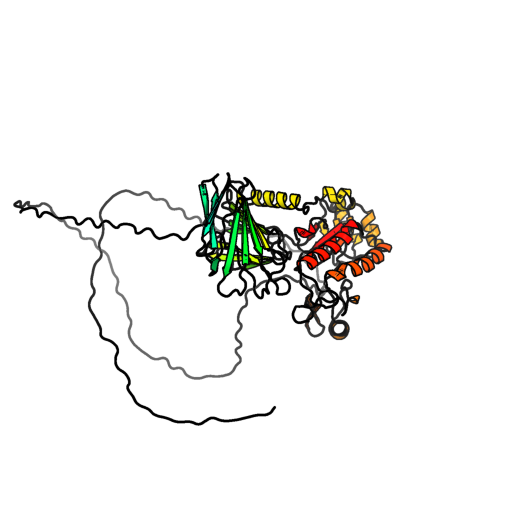0 95.00 421 ALA A C 1
ATOM 3261 O O . ALA A 1 421 ? 19.275 -5.617 -24.255 1.00 95.00 421 ALA A O 1
ATOM 3262 N N . SER A 1 422 ? 20.726 -7.028 -25.235 1.00 96.81 422 SER A N 1
ATOM 3263 C CA . SER A 1 422 ? 20.620 -6.412 -26.568 1.00 96.81 422 SER A CA 1
ATOM 3264 C C . SER A 1 422 ? 19.327 -6.836 -27.292 1.00 96.81 422 SER A C 1
ATOM 3266 O O . SER A 1 422 ? 18.774 -7.889 -26.955 1.00 96.81 422 SER A O 1
ATOM 3268 N N . PRO A 1 423 ? 18.844 -6.070 -28.292 1.00 98.19 423 PRO A N 1
ATOM 3269 C CA . PRO A 1 423 ? 17.671 -6.412 -29.106 1.00 98.19 423 PRO A CA 1
ATOM 3270 C C . PRO A 1 423 ? 17.626 -7.869 -29.579 1.00 98.19 423 PRO A C 1
ATOM 3272 O O . PRO A 1 423 ? 16.622 -8.562 -29.409 1.00 98.19 423 PRO A O 1
ATOM 3275 N N . GLU A 1 424 ? 18.746 -8.352 -30.112 1.00 98.31 424 GLU A N 1
ATOM 3276 C CA . GLU A 1 424 ? 18.900 -9.669 -30.732 1.00 98.31 424 GLU A CA 1
ATOM 3277 C C . GLU A 1 424 ? 18.834 -10.780 -29.680 1.00 98.31 424 GLU A C 1
ATOM 3279 O O . GLU A 1 424 ? 18.239 -11.831 -29.912 1.00 98.31 424 GLU A O 1
ATOM 3284 N N . ILE A 1 425 ? 19.403 -10.533 -28.495 1.00 98.12 425 ILE A N 1
ATOM 3285 C CA . ILE A 1 425 ? 19.366 -11.464 -27.364 1.00 98.12 425 ILE A CA 1
ATOM 3286 C C . ILE A 1 425 ? 17.953 -11.542 -26.774 1.00 98.12 425 ILE A C 1
ATOM 3288 O O . ILE A 1 425 ? 17.489 -12.641 -26.477 1.00 98.12 425 ILE A O 1
ATOM 3292 N N . ILE A 1 426 ? 17.249 -10.412 -26.634 1.00 98.31 426 ILE A N 1
ATOM 3293 C CA . ILE A 1 426 ? 15.857 -10.382 -26.150 1.00 98.31 426 ILE A CA 1
ATOM 3294 C C . ILE A 1 426 ? 14.949 -11.135 -27.125 1.00 98.31 426 ILE A C 1
ATOM 3296 O O . ILE A 1 426 ? 14.137 -11.953 -26.695 1.00 98.31 426 ILE A O 1
ATOM 3300 N N . GLN A 1 427 ? 15.116 -10.908 -28.431 1.00 98.50 427 GLN A N 1
ATOM 3301 C CA . GLN A 1 427 ? 14.371 -11.622 -29.464 1.00 98.50 427 GLN A CA 1
ATOM 3302 C C . GLN A 1 427 ? 14.670 -13.131 -29.422 1.00 98.50 427 GLN A C 1
ATOM 3304 O O . GLN A 1 427 ? 13.754 -13.935 -29.275 1.00 98.50 427 GLN A O 1
ATOM 3309 N N . ALA A 1 428 ? 15.946 -13.528 -29.397 1.00 98.44 428 ALA A N 1
ATOM 3310 C CA . ALA A 1 428 ? 16.327 -14.937 -29.298 1.00 98.44 428 ALA A CA 1
ATOM 3311 C C . ALA A 1 428 ? 15.832 -15.619 -28.005 1.00 98.44 428 ALA A C 1
ATOM 3313 O O . ALA A 1 428 ? 15.518 -16.807 -28.027 1.00 98.44 428 ALA A O 1
ATOM 3314 N N . MET A 1 429 ? 15.731 -14.899 -26.882 1.00 98.19 429 MET A N 1
ATOM 3315 C CA . MET A 1 429 ? 15.089 -15.404 -25.659 1.00 98.19 429 MET A CA 1
ATOM 3316 C C . MET A 1 429 ? 13.576 -15.563 -25.826 1.00 98.19 429 MET A C 1
ATOM 3318 O O . MET A 1 429 ? 13.020 -16.588 -25.435 1.00 98.19 429 MET A O 1
ATOM 3322 N N . ASN A 1 430 ? 12.914 -14.568 -26.419 1.00 97.88 430 ASN A N 1
ATOM 3323 C CA . ASN A 1 430 ? 11.479 -14.582 -26.694 1.00 97.88 430 ASN A CA 1
ATOM 3324 C C . ASN A 1 430 ? 11.054 -15.759 -27.587 1.00 97.88 430 ASN A C 1
ATOM 3326 O O . ASN A 1 430 ? 9.940 -16.267 -27.411 1.00 97.88 430 ASN A O 1
ATOM 3330 N N . ASP A 1 431 ? 11.926 -16.172 -28.509 1.00 98.00 431 ASP A N 1
ATOM 3331 C CA . ASP A 1 431 ? 11.686 -17.232 -29.494 1.00 98.00 431 ASP A CA 1
ATOM 3332 C C . ASP A 1 431 ? 11.984 -18.648 -28.963 1.00 98.00 431 ASP A C 1
ATOM 3334 O O . ASP A 1 431 ? 11.464 -19.623 -29.498 1.00 98.00 431 ASP A O 1
ATOM 3338 N N . LEU A 1 432 ? 12.739 -18.789 -27.862 1.00 97.00 432 LEU A N 1
ATOM 3339 C CA . LEU A 1 432 ? 12.959 -20.083 -27.185 1.00 97.00 432 LEU A CA 1
ATOM 3340 C C . LEU A 1 432 ? 11.706 -20.641 -26.480 1.00 97.00 432 LEU A C 1
ATOM 3342 O O . LEU A 1 432 ? 11.720 -21.788 -26.030 1.00 97.00 432 LEU A O 1
ATOM 3346 N N . GLY A 1 433 ? 10.645 -19.838 -26.348 1.00 93.88 433 GLY A N 1
ATOM 3347 C CA . GLY A 1 433 ? 9.403 -20.213 -25.670 1.00 93.88 433 GLY A CA 1
ATOM 3348 C C . GLY A 1 433 ? 9.527 -20.301 -24.140 1.00 93.88 433 GLY A C 1
ATOM 3349 O O . GLY A 1 433 ? 10.563 -20.660 -23.577 1.00 93.88 433 GLY A O 1
ATOM 3350 N N . GLY A 1 434 ? 8.452 -19.949 -23.431 1.00 97.19 434 GLY A N 1
ATOM 3351 C CA . GLY A 1 434 ? 8.410 -19.969 -21.960 1.00 97.19 434 GLY A CA 1
ATOM 3352 C C . GLY A 1 434 ? 9.235 -18.880 -21.255 1.00 97.19 434 GLY A C 1
ATOM 3353 O O . GLY A 1 434 ? 9.160 -18.771 -20.034 1.00 97.19 434 GLY A O 1
ATOM 3354 N N . VAL A 1 435 ? 9.982 -18.048 -21.992 1.00 98.38 435 VAL A N 1
ATOM 3355 C CA . VAL A 1 435 ? 10.749 -16.926 -21.430 1.00 98.38 435 VAL A CA 1
ATOM 3356 C C . VAL A 1 435 ? 9.935 -15.630 -21.486 1.00 98.38 435 VAL A C 1
ATOM 3358 O O . VAL A 1 435 ? 9.494 -15.188 -22.552 1.00 98.38 435 VAL A O 1
ATOM 3361 N N . LEU A 1 436 ? 9.770 -15.004 -20.324 1.00 98.62 436 LEU A N 1
ATOM 3362 C CA . LEU A 1 436 ? 9.210 -13.675 -20.127 1.00 98.62 436 LEU A CA 1
ATOM 3363 C C . LEU A 1 436 ? 10.361 -12.672 -19.974 1.00 98.62 436 LEU A C 1
ATOM 3365 O O . LEU A 1 436 ? 10.953 -12.540 -18.903 1.00 98.62 436 LEU A O 1
ATOM 3369 N N . THR A 1 437 ? 10.701 -11.978 -21.059 1.00 98.50 437 THR A N 1
ATOM 3370 C CA . THR A 1 437 ? 11.787 -10.988 -21.073 1.00 98.50 437 THR A CA 1
ATOM 3371 C C . THR A 1 437 ? 11.364 -9.689 -20.387 1.00 98.50 437 THR A C 1
ATOM 3373 O O . THR A 1 437 ? 10.404 -9.033 -20.793 1.00 98.50 437 THR A O 1
ATOM 3376 N N . SER A 1 438 ? 12.090 -9.308 -19.340 1.00 98.19 438 SER A N 1
ATOM 3377 C CA . SER A 1 438 ? 11.867 -8.130 -18.500 1.00 98.19 438 SER A CA 1
ATOM 3378 C C . SER A 1 438 ? 13.167 -7.336 -18.330 1.00 98.19 438 SER A C 1
ATOM 3380 O O . SER A 1 438 ? 14.248 -7.764 -18.733 1.00 98.19 438 SER A O 1
ATOM 3382 N N . ARG A 1 439 ? 13.060 -6.167 -17.701 1.00 96.94 439 ARG A N 1
ATOM 3383 C CA . ARG A 1 439 ? 14.190 -5.409 -17.157 1.00 96.94 439 ARG A CA 1
ATOM 3384 C C . ARG A 1 439 ? 13.737 -4.534 -15.988 1.00 96.94 439 ARG A C 1
ATOM 3386 O O . ARG A 1 439 ? 12.592 -4.081 -15.968 1.00 96.94 439 ARG A O 1
ATOM 3393 N N . TYR A 1 440 ? 14.663 -4.268 -15.069 1.00 97.75 440 TYR A N 1
ATOM 3394 C CA . TYR A 1 440 ? 14.597 -3.176 -14.089 1.00 97.75 440 TYR A CA 1
ATOM 3395 C C . TYR A 1 440 ? 14.304 -1.823 -14.757 1.00 97.75 440 TYR A C 1
ATOM 3397 O O . TYR A 1 440 ? 14.846 -1.559 -15.831 1.00 97.75 440 TYR A O 1
ATOM 3405 N N . ASP A 1 441 ? 13.511 -0.957 -14.128 1.00 97.88 441 ASP A N 1
ATOM 3406 C CA . ASP A 1 441 ? 13.251 0.443 -14.500 1.00 97.88 441 ASP A CA 1
ATOM 3407 C C . ASP A 1 441 ? 12.818 1.227 -13.248 1.00 97.88 441 ASP A C 1
ATOM 3409 O O . ASP A 1 441 ? 12.208 0.649 -12.347 1.00 97.88 441 ASP A O 1
ATOM 3413 N N . ILE A 1 442 ? 13.112 2.529 -13.168 1.00 97.88 442 ILE A N 1
ATOM 3414 C CA . ILE A 1 442 ? 12.796 3.345 -11.982 1.00 97.88 442 ILE A CA 1
ATOM 3415 C C . ILE A 1 442 ? 12.354 4.767 -12.349 1.00 97.88 442 ILE A C 1
ATOM 3417 O O . ILE A 1 442 ? 12.921 5.426 -13.223 1.00 97.88 442 ILE A O 1
ATOM 3421 N N . TYR A 1 443 ? 11.338 5.245 -11.627 1.00 98.00 443 TYR A N 1
ATOM 3422 C CA . TYR A 1 443 ? 10.740 6.578 -11.779 1.00 98.00 443 TYR A CA 1
ATOM 3423 C C . TYR A 1 443 ? 10.655 7.345 -10.449 1.00 98.00 443 TYR A C 1
ATOM 3425 O O . TYR A 1 443 ? 9.879 8.284 -10.322 1.00 98.00 443 TYR A O 1
ATOM 3433 N N . GLN A 1 444 ? 11.454 6.951 -9.454 1.00 96.69 444 GLN A N 1
ATOM 3434 C CA . GLN A 1 444 ? 11.642 7.705 -8.212 1.00 96.69 444 GLN A CA 1
ATOM 3435 C C . GLN A 1 444 ? 12.952 8.503 -8.225 1.00 96.69 444 GLN A C 1
ATOM 3437 O O . GLN A 1 444 ? 12.963 9.648 -7.790 1.00 96.69 444 GLN A O 1
ATOM 3442 N N . ASP A 1 445 ? 14.047 7.931 -8.721 1.00 96.94 445 ASP A N 1
ATOM 3443 C CA . ASP A 1 445 ? 15.382 8.454 -8.424 1.00 96.94 445 ASP A CA 1
ATOM 3444 C C . ASP A 1 445 ? 15.993 9.294 -9.557 1.00 96.94 445 ASP A C 1
ATOM 3446 O O . ASP A 1 445 ? 15.919 8.954 -10.744 1.00 96.94 445 ASP A O 1
ATOM 3450 N N . LEU A 1 446 ? 16.639 10.392 -9.155 1.00 97.44 446 LEU A N 1
ATOM 3451 C CA . LEU A 1 446 ? 17.506 11.243 -9.969 1.00 97.44 446 LEU A CA 1
ATOM 3452 C C . LEU A 1 446 ? 18.541 11.953 -9.080 1.00 97.44 446 LEU A C 1
ATOM 3454 O O . LEU A 1 446 ? 18.331 12.098 -7.877 1.00 97.44 446 LEU A O 1
ATOM 3458 N N . MET A 1 447 ? 19.648 12.430 -9.652 1.00 97.50 447 MET A N 1
ATOM 3459 C CA . MET A 1 447 ? 20.735 13.049 -8.886 1.00 97.50 447 MET A CA 1
ATOM 3460 C C . MET A 1 447 ? 20.938 14.527 -9.246 1.00 97.50 447 MET A C 1
ATOM 3462 O O . MET A 1 447 ? 20.557 14.995 -10.315 1.00 97.50 447 MET A O 1
ATOM 3466 N N . ASP A 1 448 ? 21.567 15.266 -8.339 1.00 96.69 448 ASP A N 1
ATOM 3467 C CA . ASP A 1 448 ? 22.075 16.616 -8.582 1.00 96.69 448 ASP A CA 1
ATOM 3468 C C . ASP A 1 448 ? 23.184 16.582 -9.667 1.00 96.69 448 ASP A C 1
ATOM 3470 O O . ASP A 1 448 ? 24.176 15.867 -9.485 1.00 96.69 448 ASP A O 1
ATOM 3474 N N . PRO A 1 449 ? 23.068 17.317 -10.793 1.00 96.62 449 PRO A N 1
ATOM 3475 C CA . PRO A 1 449 ? 24.037 17.275 -11.891 1.00 96.62 449 PRO A CA 1
ATOM 3476 C C . PRO A 1 449 ? 25.477 17.624 -11.492 1.00 96.62 449 PRO A C 1
ATOM 3478 O O . PRO A 1 449 ? 26.417 17.115 -12.106 1.00 96.62 449 PRO A O 1
ATOM 3481 N N . ASN A 1 450 ? 25.677 18.436 -10.449 1.00 96.69 450 ASN A N 1
ATOM 3482 C CA . ASN A 1 450 ? 27.020 18.740 -9.951 1.00 96.69 450 ASN A CA 1
ATOM 3483 C C . ASN A 1 450 ? 27.606 17.530 -9.207 1.00 96.69 450 ASN A C 1
ATOM 3485 O O . ASN A 1 450 ? 28.748 17.139 -9.450 1.00 96.69 450 ASN A O 1
ATOM 3489 N N . VAL A 1 451 ? 26.788 16.849 -8.394 1.00 96.62 451 VAL A N 1
ATOM 3490 C CA . VAL A 1 451 ? 27.160 15.586 -7.730 1.00 96.62 451 VAL A CA 1
ATOM 3491 C C . VAL A 1 451 ? 27.438 14.483 -8.759 1.00 96.62 451 VAL A C 1
ATOM 3493 O O . VAL A 1 451 ? 28.418 13.753 -8.613 1.00 96.62 451 VAL A O 1
ATOM 3496 N N . VAL A 1 452 ? 26.648 14.399 -9.837 1.00 96.38 452 VAL A N 1
ATOM 3497 C CA . VAL A 1 452 ? 26.907 13.510 -10.987 1.00 96.38 452 VAL A CA 1
ATOM 3498 C C . VAL A 1 452 ? 28.285 13.770 -11.597 1.00 96.38 452 VAL A C 1
ATOM 3500 O O . VAL A 1 452 ? 29.086 12.844 -11.723 1.00 96.38 452 VAL A O 1
ATOM 3503 N N . LYS A 1 453 ? 28.561 15.025 -11.969 1.00 96.00 453 LYS A N 1
ATOM 3504 C CA . LYS A 1 453 ? 29.786 15.445 -12.662 1.00 96.00 453 LYS A CA 1
ATOM 3505 C C . LYS A 1 453 ? 31.034 15.219 -11.807 1.00 96.00 453 LYS A C 1
ATOM 3507 O O . LYS A 1 453 ? 32.018 14.633 -12.260 1.00 96.00 453 LYS A O 1
ATOM 3512 N N . GLU A 1 454 ? 30.998 15.687 -10.566 1.00 96.69 454 GLU A N 1
ATOM 3513 C CA . GLU A 1 454 ? 32.170 15.743 -9.698 1.00 96.69 454 GLU A CA 1
ATOM 3514 C C . GLU A 1 454 ? 32.346 14.455 -8.897 1.00 96.69 454 GLU A C 1
ATOM 3516 O O . GLU A 1 454 ? 33.416 13.846 -8.937 1.00 96.69 454 GLU A O 1
ATOM 3521 N N . GLN A 1 455 ? 31.293 14.008 -8.210 1.00 96.81 455 GLN A N 1
ATOM 3522 C CA . GLN A 1 455 ? 31.398 13.073 -7.088 1.00 96.81 455 GLN A CA 1
ATOM 3523 C C . GLN A 1 455 ? 31.073 11.627 -7.475 1.00 96.81 455 GLN A C 1
ATOM 3525 O O . GLN A 1 455 ? 31.709 10.705 -6.964 1.00 96.81 455 GLN A O 1
ATOM 3530 N N . LEU A 1 456 ? 30.131 11.383 -8.392 1.00 95.31 456 LEU A N 1
ATOM 3531 C CA . LEU A 1 456 ? 29.762 10.018 -8.783 1.00 95.31 456 LEU A CA 1
ATOM 3532 C C . LEU A 1 456 ? 30.763 9.379 -9.753 1.00 95.31 456 LEU A C 1
ATOM 3534 O O . LEU A 1 456 ? 31.440 10.054 -10.527 1.00 95.31 456 LEU A O 1
ATOM 3538 N N . ARG A 1 457 ? 30.855 8.045 -9.711 1.00 93.44 457 ARG A N 1
ATOM 3539 C CA . ARG A 1 457 ? 31.660 7.235 -10.649 1.00 93.44 457 ARG A CA 1
ATOM 3540 C C . ARG A 1 457 ? 30.933 6.985 -11.974 1.00 93.44 457 ARG A C 1
ATOM 3542 O O . ARG A 1 457 ? 31.575 6.884 -13.011 1.00 93.44 457 ARG A O 1
ATOM 3549 N N . SER A 1 458 ? 29.609 6.888 -11.914 1.00 92.56 458 SER A N 1
ATOM 3550 C CA . SER A 1 458 ? 28.689 6.669 -13.031 1.00 92.56 458 SER A CA 1
ATOM 3551 C C . SER A 1 458 ? 27.280 7.089 -12.606 1.00 92.56 458 SER A C 1
ATOM 3553 O O . SER A 1 458 ? 26.960 7.050 -11.418 1.00 92.56 458 SER A O 1
ATOM 3555 N N . VAL A 1 459 ? 26.432 7.446 -13.569 1.00 92.88 459 VAL A N 1
ATOM 3556 C CA . VAL A 1 459 ? 24.983 7.630 -13.371 1.00 92.88 459 VAL A CA 1
ATOM 3557 C C . VAL A 1 459 ? 24.295 6.279 -13.571 1.00 92.88 459 VAL A C 1
ATOM 3559 O O . VAL A 1 459 ? 24.722 5.511 -14.435 1.00 92.88 459 VAL A O 1
ATOM 3562 N N . HIS A 1 460 ? 23.244 5.965 -12.808 1.00 93.94 460 HIS A N 1
ATOM 3563 C CA . HIS A 1 460 ? 22.428 4.790 -13.121 1.00 93.94 460 HIS A CA 1
ATOM 3564 C C . HIS A 1 460 ? 21.592 5.068 -14.388 1.00 93.94 460 HIS A C 1
ATOM 3566 O O . HIS A 1 460 ? 20.898 6.085 -14.422 1.00 93.94 460 HIS A O 1
ATOM 3572 N N . PRO A 1 461 ? 21.611 4.206 -15.425 1.00 93.31 461 PRO A N 1
ATOM 3573 C CA . PRO A 1 461 ? 21.016 4.515 -16.734 1.00 93.31 461 PRO A CA 1
ATOM 3574 C C . PRO A 1 461 ? 19.481 4.609 -16.737 1.00 93.31 461 PRO A C 1
ATOM 3576 O O . PRO A 1 461 ? 18.904 4.987 -17.751 1.00 93.31 461 PRO A O 1
ATOM 3579 N N . ASP A 1 462 ? 18.831 4.267 -15.622 1.00 95.44 462 ASP A N 1
ATOM 3580 C CA . ASP A 1 462 ? 17.376 4.353 -15.436 1.00 95.44 462 ASP A CA 1
ATOM 3581 C C . ASP A 1 462 ? 16.925 5.508 -14.537 1.00 95.44 462 ASP A C 1
ATOM 3583 O O . ASP A 1 462 ? 15.725 5.732 -14.377 1.00 95.44 462 ASP A O 1
ATOM 3587 N N . TRP A 1 463 ? 17.859 6.274 -13.967 1.00 97.31 463 TRP A N 1
ATOM 3588 C CA . TRP A 1 463 ? 17.496 7.486 -13.240 1.00 97.31 463 TRP A CA 1
ATOM 3589 C C . TRP A 1 463 ? 16.853 8.508 -14.169 1.00 97.31 463 TRP A C 1
ATOM 3591 O O . TRP A 1 463 ? 17.281 8.725 -15.305 1.00 97.31 463 TRP A O 1
ATOM 3601 N N . THR A 1 464 ? 15.839 9.197 -13.658 1.00 96.88 464 THR A N 1
ATOM 3602 C CA . THR A 1 464 ? 15.044 10.151 -14.438 1.00 96.88 464 THR A CA 1
ATOM 3603 C C . THR A 1 464 ? 15.737 11.516 -14.446 1.00 96.88 464 THR A C 1
ATOM 3605 O O . THR A 1 464 ? 15.212 12.528 -14.004 1.00 96.88 464 THR A O 1
ATOM 3608 N N . GLN A 1 465 ? 16.983 11.541 -14.925 1.00 96.56 465 GLN A N 1
ATOM 3609 C CA . GLN A 1 465 ? 17.902 12.672 -14.775 1.00 96.56 465 GLN A CA 1
ATOM 3610 C C . GLN A 1 465 ? 17.432 13.953 -15.495 1.00 96.56 465 GLN A C 1
ATOM 3612 O O . GLN A 1 465 ? 17.781 15.054 -15.072 1.00 96.56 465 GLN A O 1
ATOM 3617 N N . ALA A 1 466 ? 16.596 13.809 -16.529 1.00 96.25 466 ALA A N 1
ATOM 3618 C CA . ALA A 1 466 ? 15.959 14.905 -17.266 1.00 96.25 466 ALA A CA 1
ATOM 3619 C C . ALA A 1 466 ? 14.869 15.662 -16.472 1.00 96.25 466 ALA A C 1
ATOM 3621 O O . ALA A 1 466 ? 14.394 16.695 -16.930 1.00 96.25 466 ALA A O 1
ATOM 3622 N N . ALA A 1 467 ? 14.476 15.178 -15.288 1.00 97.62 467 ALA A N 1
ATOM 3623 C CA . ALA A 1 467 ? 13.562 15.876 -14.379 1.00 97.62 467 ALA A CA 1
ATOM 3624 C C . ALA A 1 467 ? 14.247 16.918 -13.474 1.00 97.62 467 ALA A C 1
ATOM 3626 O O . ALA A 1 467 ? 13.577 17.604 -12.698 1.00 97.62 467 ALA A O 1
ATOM 3627 N N . TRP A 1 468 ? 15.578 17.044 -13.532 1.00 97.31 468 TRP A N 1
ATOM 3628 C CA . TRP A 1 468 ? 16.295 17.980 -12.671 1.00 97.31 468 TRP A CA 1
ATOM 3629 C C . TRP A 1 468 ? 16.258 19.428 -13.203 1.00 97.31 468 TRP A C 1
ATOM 3631 O O . TRP A 1 468 ? 16.649 19.646 -14.350 1.00 97.31 468 TRP A O 1
ATOM 3641 N N . PRO A 1 469 ? 15.937 20.447 -12.378 1.00 96.38 469 PRO A N 1
ATOM 3642 C CA . PRO A 1 469 ? 15.365 20.375 -11.028 1.00 96.38 469 PRO A CA 1
ATOM 3643 C C . PRO A 1 469 ? 13.826 20.416 -11.022 1.00 96.38 469 PRO A C 1
ATOM 3645 O O . PRO A 1 469 ? 13.230 20.193 -9.976 1.00 96.38 469 PRO A O 1
ATOM 3648 N N . ALA A 1 470 ? 13.189 20.738 -12.153 1.00 97.88 470 ALA A N 1
ATOM 3649 C CA . ALA A 1 470 ? 11.802 21.211 -12.218 1.00 97.88 470 ALA A CA 1
ATOM 3650 C C . ALA A 1 470 ? 10.747 20.237 -11.663 1.00 97.88 470 ALA A C 1
ATOM 3652 O O . ALA A 1 470 ? 9.690 20.671 -11.214 1.00 97.88 470 ALA A O 1
ATOM 3653 N N . ASP A 1 471 ? 11.021 18.931 -11.677 1.00 98.38 471 ASP A N 1
ATOM 3654 C CA . ASP A 1 471 ? 10.058 17.885 -11.321 1.00 98.38 471 ASP A CA 1
ATOM 3655 C C . ASP A 1 471 ? 10.406 17.142 -10.013 1.00 98.38 471 ASP A C 1
ATOM 3657 O O . ASP A 1 471 ? 9.781 16.130 -9.677 1.00 98.38 471 ASP A O 1
ATOM 3661 N N . ILE A 1 472 ? 11.381 17.641 -9.238 1.00 98.19 472 ILE A N 1
ATOM 3662 C CA . ILE A 1 472 ? 11.762 17.041 -7.948 1.00 98.19 472 ILE A CA 1
ATOM 3663 C C . ILE A 1 472 ? 10.735 17.331 -6.849 1.00 98.19 472 ILE A C 1
ATOM 3665 O O . ILE A 1 472 ? 10.169 18.418 -6.741 1.00 98.19 472 ILE A O 1
ATOM 3669 N N . MET A 1 473 ? 10.521 16.349 -5.982 1.00 98.38 473 MET A N 1
ATOM 3670 C CA . MET A 1 473 ? 9.628 16.454 -4.839 1.00 98.38 473 MET A CA 1
ATOM 3671 C C . MET A 1 473 ? 10.266 17.299 -3.728 1.00 98.38 473 MET A C 1
ATOM 3673 O O . MET A 1 473 ? 11.318 16.940 -3.192 1.00 98.38 473 MET A O 1
ATOM 3677 N N . LEU A 1 474 ? 9.598 18.387 -3.338 1.00 98.38 474 LEU A N 1
ATOM 3678 C CA . LEU A 1 474 ? 9.972 19.193 -2.170 1.00 98.38 474 LEU A CA 1
ATOM 3679 C C . LEU A 1 474 ? 9.165 18.789 -0.934 1.00 98.38 474 LEU A C 1
ATOM 3681 O O . LEU A 1 474 ? 7.994 18.411 -1.045 1.00 98.38 474 LEU A O 1
ATOM 3685 N N . ASP A 1 475 ? 9.781 18.889 0.241 1.00 96.88 475 ASP A N 1
ATOM 3686 C CA . ASP A 1 475 ? 9.112 18.718 1.528 1.00 96.88 475 ASP A CA 1
ATOM 3687 C C . ASP A 1 475 ? 8.508 20.017 2.085 1.00 96.88 475 ASP A C 1
ATOM 3689 O O . ASP A 1 475 ? 8.570 21.076 1.466 1.00 96.88 475 ASP A O 1
ATOM 3693 N N . GLN A 1 476 ? 7.901 19.926 3.270 1.00 95.25 476 GLN A N 1
ATOM 3694 C CA . GLN A 1 476 ? 7.202 21.027 3.940 1.00 95.25 476 GLN A CA 1
ATOM 3695 C C . GLN A 1 476 ? 8.066 22.261 4.269 1.00 95.25 476 GLN A C 1
ATOM 3697 O O . GLN A 1 476 ? 7.515 23.286 4.661 1.00 95.25 476 GLN A O 1
ATOM 3702 N N . ARG A 1 477 ? 9.397 22.176 4.146 1.00 96.44 477 ARG A N 1
ATOM 3703 C CA . ARG A 1 477 ? 10.344 23.295 4.305 1.00 96.44 477 ARG A CA 1
ATOM 3704 C C . ARG A 1 477 ? 10.773 23.908 2.969 1.00 96.44 477 ARG A C 1
ATOM 3706 O O . ARG A 1 477 ? 11.471 24.915 2.969 1.00 96.44 477 ARG A O 1
ATOM 3713 N N . GLY A 1 478 ? 10.389 23.296 1.847 1.00 96.25 478 GLY A N 1
ATOM 3714 C CA . GLY A 1 478 ? 10.952 23.571 0.524 1.00 96.25 478 GLY A CA 1
ATOM 3715 C C . GLY A 1 478 ? 12.244 22.797 0.231 1.00 96.25 478 GLY A C 1
ATOM 3716 O O . GLY A 1 478 ? 12.792 22.936 -0.860 1.00 96.25 478 GLY A O 1
ATOM 3717 N N . ASP A 1 479 ? 12.724 21.958 1.156 1.00 97.19 479 ASP A N 1
ATOM 3718 C CA . ASP A 1 479 ? 13.921 21.137 0.954 1.00 97.19 479 ASP A CA 1
ATOM 3719 C C . ASP A 1 479 ? 13.648 19.993 -0.038 1.00 97.19 479 ASP A C 1
ATOM 3721 O O . ASP A 1 479 ? 12.575 19.379 -0.037 1.00 97.19 479 ASP A O 1
ATOM 3725 N N . ARG A 1 480 ? 14.640 19.645 -0.871 1.00 96.56 480 ARG A N 1
ATOM 3726 C CA . ARG A 1 480 ? 14.526 18.496 -1.787 1.00 96.56 480 ARG A CA 1
ATOM 3727 C C . ARG A 1 480 ? 14.430 17.187 -0.996 1.00 96.56 480 ARG A C 1
ATOM 3729 O O . ARG A 1 480 ? 15.300 16.886 -0.174 1.00 96.56 480 ARG A O 1
ATOM 3736 N N . ARG A 1 481 ? 13.407 16.371 -1.271 1.00 97.00 481 ARG A N 1
ATOM 3737 C CA . ARG A 1 481 ? 13.258 15.039 -0.664 1.00 97.00 481 ARG A CA 1
ATOM 3738 C C . ARG A 1 481 ? 14.459 14.166 -1.027 1.00 97.00 481 ARG A C 1
ATOM 3740 O O . ARG A 1 481 ? 14.744 13.960 -2.204 1.00 97.00 481 ARG A O 1
ATOM 3747 N N . LYS A 1 482 ? 15.130 13.639 -0.003 1.00 96.00 482 LYS A N 1
ATOM 3748 C CA . LYS A 1 482 ? 16.254 12.704 -0.130 1.00 96.00 482 LYS A CA 1
ATOM 3749 C C . LYS A 1 482 ? 15.730 11.292 -0.423 1.00 96.00 482 LYS A C 1
ATOM 3751 O O . LYS A 1 482 ? 14.839 10.815 0.280 1.00 96.00 482 LYS A O 1
ATOM 3756 N N . GLY A 1 483 ? 16.251 10.678 -1.482 1.00 94.62 483 GLY A N 1
ATOM 3757 C CA . GLY A 1 483 ? 15.977 9.302 -1.905 1.00 94.62 483 GLY A CA 1
ATOM 3758 C C . GLY A 1 483 ? 17.088 8.341 -1.476 1.00 94.62 483 GLY A C 1
ATOM 3759 O O . GLY A 1 483 ? 17.699 8.533 -0.426 1.00 94.62 483 GLY A O 1
ATOM 3760 N N . TRP A 1 484 ? 17.357 7.325 -2.301 1.00 93.94 484 TRP A N 1
ATOM 3761 C CA . TRP A 1 484 ? 18.474 6.395 -2.108 1.00 93.94 484 TRP A CA 1
ATOM 3762 C C . TRP A 1 484 ? 19.824 7.127 -2.037 1.00 93.94 484 TRP A C 1
ATOM 3764 O O . TRP A 1 484 ? 20.015 8.148 -2.698 1.00 93.94 484 TRP A O 1
ATOM 3774 N N . GLU A 1 485 ? 20.787 6.605 -1.273 1.00 95.75 485 GLU A N 1
ATOM 3775 C CA . GLU A 1 485 ? 22.127 7.193 -1.185 1.00 95.75 485 GLU A CA 1
ATOM 3776 C C . GLU A 1 485 ? 23.166 6.420 -2.006 1.00 95.75 485 GLU A C 1
ATOM 3778 O O . GLU A 1 485 ? 23.334 5.209 -1.868 1.00 95.75 485 GLU A O 1
ATOM 3783 N N . VAL A 1 486 ? 23.939 7.137 -2.826 1.00 95.88 486 VAL A N 1
ATOM 3784 C CA . VAL A 1 486 ? 25.021 6.566 -3.638 1.00 95.88 486 VAL A CA 1
ATOM 3785 C C . VAL A 1 486 ? 26.382 7.016 -3.129 1.00 95.88 486 VAL A C 1
ATOM 3787 O O . VAL A 1 486 ? 26.600 8.186 -2.817 1.00 95.88 486 VAL A O 1
ATOM 3790 N N . ARG A 1 487 ? 27.327 6.074 -3.066 1.00 96.75 487 ARG A N 1
ATOM 3791 C CA . ARG A 1 487 ? 28.682 6.336 -2.582 1.00 96.75 487 ARG A CA 1
ATOM 3792 C C . ARG A 1 487 ? 29.545 7.034 -3.641 1.00 96.75 487 ARG A C 1
ATOM 3794 O O . ARG A 1 487 ? 29.761 6.496 -4.729 1.00 96.75 487 ARG A O 1
ATOM 3801 N N . GLY A 1 488 ? 30.070 8.208 -3.302 1.00 96.31 488 GLY A N 1
ATOM 3802 C CA . GLY A 1 488 ? 30.940 9.016 -4.154 1.00 96.31 488 GLY A CA 1
ATOM 3803 C C . GLY A 1 488 ? 32.356 8.451 -4.331 1.00 96.31 488 GLY A C 1
ATOM 3804 O O . GLY A 1 488 ? 32.774 7.482 -3.689 1.00 96.31 488 GLY A O 1
ATOM 3805 N N . LYS A 1 489 ? 33.130 9.091 -5.214 1.00 96.50 489 LYS A N 1
ATOM 3806 C CA . LYS A 1 489 ? 34.573 8.867 -5.420 1.00 96.50 489 LYS A CA 1
ATOM 3807 C C . LYS A 1 489 ? 35.365 9.072 -4.125 1.00 96.50 489 LYS A C 1
ATOM 3809 O O . LYS A 1 489 ? 36.257 8.277 -3.845 1.00 96.50 489 LYS A O 1
ATOM 3814 N N . ASP A 1 490 ? 34.989 10.082 -3.342 1.00 96.06 490 ASP A N 1
ATOM 3815 C CA . ASP A 1 490 ? 35.558 10.441 -2.036 1.00 96.06 490 ASP A CA 1
ATOM 3816 C C . ASP A 1 490 ? 35.118 9.513 -0.883 1.00 96.06 490 ASP A C 1
ATOM 3818 O O . ASP A 1 490 ? 35.575 9.652 0.249 1.00 96.06 490 ASP A O 1
ATOM 3822 N N . GLY A 1 491 ? 34.226 8.560 -1.165 1.00 95.44 491 GLY A N 1
ATOM 3823 C CA . GLY A 1 491 ? 33.725 7.584 -0.210 1.00 95.44 491 GLY A CA 1
ATOM 3824 C C . GLY A 1 491 ? 32.540 8.038 0.646 1.00 95.44 491 GLY A C 1
ATOM 3825 O O . GLY A 1 491 ? 32.043 7.184 1.388 1.00 95.44 491 GLY A O 1
ATOM 3826 N N . LYS A 1 492 ? 32.068 9.292 0.538 1.00 97.00 492 LYS A N 1
ATOM 3827 C CA . LYS A 1 492 ? 30.854 9.781 1.222 1.00 97.00 492 LYS A CA 1
ATOM 3828 C C . LYS A 1 492 ? 29.581 9.251 0.559 1.00 97.00 492 LYS A C 1
ATOM 3830 O O . LYS A 1 492 ? 29.608 8.823 -0.594 1.00 97.00 492 LYS A O 1
ATOM 3835 N N . MET A 1 493 ? 28.465 9.305 1.282 1.00 97.12 493 MET A N 1
ATOM 3836 C CA . MET A 1 493 ? 27.135 8.998 0.754 1.00 97.12 493 MET A CA 1
ATOM 3837 C C . MET A 1 493 ? 26.455 10.276 0.249 1.00 97.12 493 MET A C 1
ATOM 3839 O O . MET A 1 493 ? 26.510 11.313 0.910 1.00 97.12 493 MET A O 1
ATOM 3843 N N . TYR A 1 494 ? 25.838 10.201 -0.930 1.00 97.12 494 TYR A N 1
ATOM 3844 C CA . TYR A 1 494 ? 25.120 11.299 -1.571 1.00 97.12 494 TYR A CA 1
ATOM 3845 C C . TYR A 1 494 ? 23.673 10.874 -1.860 1.00 97.12 494 TYR A C 1
ATOM 3847 O O . TYR A 1 494 ? 23.479 9.970 -2.676 1.00 97.12 494 TYR A O 1
ATOM 3855 N N . PRO A 1 495 ? 22.658 11.502 -1.240 1.00 97.06 495 PRO A N 1
ATOM 3856 C CA . PRO A 1 495 ? 21.263 11.184 -1.512 1.00 97.06 495 PRO A CA 1
ATOM 3857 C C . PRO A 1 495 ? 20.828 11.688 -2.891 1.00 97.06 495 PRO A C 1
ATOM 3859 O O . PRO A 1 495 ? 21.005 12.868 -3.219 1.00 97.06 495 PRO A O 1
ATOM 3862 N N . CYS A 1 496 ? 20.181 10.807 -3.656 1.00 97.44 496 CYS A N 1
ATOM 3863 C CA . CYS A 1 496 ? 19.322 11.169 -4.778 1.00 97.44 496 CYS A CA 1
ATOM 3864 C C . CYS A 1 496 ? 18.279 12.210 -4.333 1.00 97.44 496 CYS A C 1
ATOM 3866 O O . CYS A 1 496 ? 17.885 12.263 -3.163 1.00 97.44 496 CYS A O 1
ATOM 3868 N N . ALA A 1 497 ? 17.772 13.001 -5.275 1.00 97.81 497 ALA A N 1
ATOM 3869 C CA . ALA A 1 497 ? 16.445 13.581 -5.121 1.00 97.81 497 ALA A CA 1
ATOM 3870 C C . ALA A 1 497 ? 15.376 12.533 -5.466 1.00 97.81 497 ALA A C 1
ATOM 3872 O O . ALA A 1 497 ? 15.636 11.564 -6.181 1.00 97.81 497 ALA A O 1
ATOM 3873 N N . VAL A 1 498 ? 14.166 12.757 -4.964 1.00 98.19 498 VAL A N 1
ATOM 3874 C CA . VAL A 1 498 ? 12.966 11.993 -5.318 1.00 98.19 498 VAL A CA 1
ATOM 3875 C C . VAL A 1 498 ? 12.173 12.765 -6.375 1.00 98.19 498 VAL A C 1
ATOM 3877 O O . VAL A 1 498 ? 11.910 13.952 -6.195 1.00 98.19 498 VAL A O 1
ATOM 3880 N N . LEU A 1 499 ? 11.771 12.107 -7.459 1.00 98.50 499 LEU A N 1
ATOM 3881 C CA . LEU A 1 499 ? 10.832 12.620 -8.457 1.00 98.50 499 LEU A CA 1
ATOM 3882 C C . LEU A 1 499 ? 9.441 12.779 -7.830 1.00 98.50 499 LEU A C 1
ATOM 3884 O O . LEU A 1 499 ? 8.993 11.923 -7.066 1.00 98.50 499 LEU A O 1
ATOM 3888 N N . CYS A 1 500 ? 8.720 13.847 -8.164 1.00 98.56 500 CYS A N 1
ATOM 3889 C CA . CYS A 1 500 ? 7.310 13.949 -7.803 1.00 98.56 500 CYS A CA 1
ATOM 3890 C C . CYS A 1 500 ? 6.497 12.889 -8.573 1.00 98.56 500 CYS A C 1
ATOM 3892 O O . CYS A 1 500 ? 6.507 12.892 -9.802 1.00 98.56 500 CYS A O 1
ATOM 3894 N N . ASP A 1 501 ? 5.769 11.996 -7.884 1.00 98.44 501 ASP A N 1
ATOM 3895 C CA . ASP A 1 501 ? 5.044 10.880 -8.531 1.00 98.44 501 ASP A CA 1
ATOM 3896 C C . ASP A 1 501 ? 4.088 11.358 -9.642 1.00 98.44 501 ASP A C 1
ATOM 3898 O O . ASP A 1 501 ? 3.962 10.714 -10.683 1.00 98.44 501 ASP A O 1
ATOM 3902 N N . LYS A 1 502 ? 3.495 12.547 -9.459 1.00 98.12 502 LYS A N 1
ATOM 3903 C CA . LYS A 1 502 ? 2.667 13.297 -10.426 1.00 98.12 502 LYS A CA 1
ATOM 3904 C C . LYS A 1 502 ? 3.319 13.504 -11.798 1.00 98.12 502 LYS A C 1
ATOM 3906 O O . LYS A 1 502 ? 2.614 13.726 -12.776 1.00 98.12 502 LYS A O 1
ATOM 3911 N N . GLN A 1 503 ? 4.644 13.412 -11.867 1.00 98.38 503 GLN A N 1
ATOM 3912 C CA . GLN A 1 503 ? 5.462 13.619 -13.059 1.00 98.38 503 GLN A CA 1
ATOM 3913 C C . GLN A 1 503 ? 6.000 12.303 -13.648 1.00 98.38 503 GLN A C 1
ATOM 3915 O O . GLN A 1 503 ? 6.436 12.289 -14.796 1.00 98.38 503 GLN A O 1
ATOM 3920 N N . ALA A 1 504 ? 5.948 11.181 -12.919 1.00 98.31 504 ALA A N 1
ATOM 3921 C CA . ALA A 1 504 ? 6.556 9.911 -13.334 1.00 98.31 504 ALA A CA 1
ATOM 3922 C C . ALA A 1 504 ? 6.023 9.385 -14.682 1.00 98.31 504 ALA A C 1
ATOM 3924 O O . ALA A 1 504 ? 6.790 8.908 -15.521 1.00 98.31 504 ALA A O 1
ATOM 3925 N N . VAL A 1 505 ? 4.713 9.520 -14.913 1.00 98.56 505 VAL A N 1
ATOM 3926 C CA . VAL A 1 505 ? 4.026 8.973 -16.096 1.00 98.56 505 VAL A CA 1
ATOM 3927 C C . VAL A 1 505 ? 4.533 9.598 -17.404 1.00 98.56 505 VAL A C 1
ATOM 3929 O O . VAL A 1 505 ? 4.645 8.891 -18.403 1.00 98.56 505 VAL A O 1
ATOM 3932 N N . LYS A 1 506 ? 4.918 10.887 -17.416 1.00 97.88 506 LYS A N 1
ATOM 3933 C CA . LYS A 1 506 ? 5.398 11.551 -18.646 1.00 97.88 506 LYS A CA 1
ATOM 3934 C C . LYS A 1 506 ? 6.739 10.977 -19.121 1.00 97.88 506 LYS A C 1
ATOM 3936 O O . LYS A 1 506 ? 6.905 10.698 -20.304 1.00 97.88 506 LYS A O 1
ATOM 3941 N N . TYR A 1 507 ? 7.643 10.679 -18.186 1.00 98.44 507 TYR A N 1
ATOM 3942 C CA . TYR A 1 507 ? 8.932 10.046 -18.485 1.00 98.44 507 TYR A CA 1
ATOM 3943 C C . TYR A 1 507 ? 8.795 8.571 -18.861 1.00 98.44 507 TYR A C 1
ATOM 3945 O O . TYR A 1 507 ? 9.573 8.072 -19.671 1.00 98.44 507 TYR A O 1
ATOM 3953 N N . ALA A 1 508 ? 7.807 7.865 -18.307 1.00 98.44 508 ALA A N 1
ATOM 3954 C CA . ALA A 1 508 ? 7.459 6.520 -18.754 1.00 98.44 508 ALA A CA 1
ATOM 3955 C C . ALA A 1 508 ? 6.949 6.514 -20.203 1.00 98.44 508 ALA A C 1
ATOM 3957 O O . ALA A 1 508 ? 7.394 5.685 -20.999 1.00 98.44 508 ALA A O 1
ATOM 3958 N N . ALA A 1 509 ? 6.074 7.464 -20.547 1.00 98.31 509 ALA A N 1
ATOM 3959 C CA . ALA A 1 509 ? 5.492 7.598 -21.879 1.00 98.31 509 ALA A CA 1
ATOM 3960 C C . ALA A 1 509 ? 6.495 8.033 -22.961 1.00 98.31 509 ALA A C 1
ATOM 3962 O O . ALA A 1 509 ? 6.321 7.690 -24.128 1.00 98.31 509 ALA A O 1
ATOM 3963 N N . GLU A 1 510 ? 7.570 8.725 -22.582 1.00 97.31 510 GLU A N 1
ATOM 3964 C CA . GLU A 1 510 ? 8.715 8.982 -23.458 1.00 97.31 510 GLU A CA 1
ATOM 3965 C C . GLU A 1 510 ? 9.634 7.746 -23.565 1.00 97.31 510 GLU A C 1
ATOM 3967 O O . GLU A 1 510 ? 9.873 7.230 -24.659 1.00 97.31 510 GLU A O 1
ATOM 3972 N N . ARG A 1 511 ? 10.126 7.237 -22.423 1.00 96.94 511 ARG A N 1
ATOM 3973 C CA . ARG A 1 511 ? 11.187 6.213 -22.349 1.00 96.94 511 ARG A CA 1
ATOM 3974 C C . ARG A 1 511 ? 10.760 4.863 -22.920 1.00 96.94 511 ARG A C 1
ATOM 3976 O O . ARG A 1 511 ? 11.480 4.288 -23.737 1.00 96.94 511 ARG A O 1
ATOM 3983 N N . VAL A 1 512 ? 9.628 4.321 -22.468 1.00 98.25 512 VAL A N 1
ATOM 3984 C CA . VAL A 1 512 ? 9.294 2.908 -22.717 1.00 98.25 512 VAL A CA 1
ATOM 3985 C C . VAL A 1 512 ? 8.832 2.671 -24.161 1.00 98.25 512 VAL A C 1
ATOM 3987 O O . VAL A 1 512 ? 9.399 1.786 -24.804 1.00 98.25 512 VAL A O 1
ATOM 3990 N N . PRO A 1 513 ? 7.920 3.470 -24.752 1.00 98.12 513 PRO A N 1
ATOM 3991 C CA . PRO A 1 513 ? 7.563 3.324 -26.165 1.00 98.12 513 PRO A CA 1
ATOM 3992 C C . PRO A 1 513 ? 8.722 3.611 -27.130 1.00 98.12 513 PRO A C 1
ATOM 3994 O O . PRO A 1 513 ? 8.700 3.131 -28.262 1.00 98.12 513 PRO A O 1
ATOM 3997 N N . ALA A 1 514 ? 9.734 4.387 -26.722 1.00 97.62 514 ALA A N 1
ATOM 3998 C CA . ALA A 1 514 ? 10.948 4.577 -27.512 1.00 97.62 514 ALA A CA 1
ATOM 3999 C C . ALA A 1 514 ? 11.858 3.336 -27.482 1.00 97.62 514 ALA A C 1
ATOM 4001 O O . ALA A 1 514 ? 12.315 2.899 -28.536 1.00 97.62 514 ALA A O 1
ATOM 4002 N N . GLU A 1 515 ? 12.078 2.736 -26.307 1.00 97.50 515 GLU A N 1
ATOM 4003 C CA . GLU A 1 515 ? 12.896 1.524 -26.153 1.00 97.50 515 GLU A CA 1
ATOM 4004 C C . GLU A 1 515 ? 12.259 0.295 -26.829 1.00 97.50 515 GLU A C 1
ATOM 4006 O O . GLU A 1 515 ? 12.948 -0.456 -27.523 1.00 97.50 515 GLU A O 1
ATOM 4011 N N . LEU A 1 516 ? 10.939 0.111 -26.693 1.00 98.25 516 LEU A N 1
ATOM 4012 C CA . LEU A 1 516 ? 10.217 -1.045 -27.248 1.00 98.25 516 LEU A CA 1
ATOM 4013 C C . LEU A 1 516 ? 10.202 -1.106 -28.788 1.00 98.25 516 LEU A C 1
ATOM 4015 O O . LEU A 1 516 ? 9.900 -2.158 -29.344 1.00 98.25 516 LEU A O 1
ATOM 4019 N N . LYS A 1 517 ? 10.570 -0.023 -29.490 1.00 98.06 517 LYS A N 1
ATOM 4020 C CA . LYS A 1 517 ? 10.772 -0.034 -30.955 1.00 98.06 517 LYS A CA 1
ATOM 4021 C C . LYS A 1 517 ? 11.940 -0.920 -31.390 1.00 98.06 517 LYS A C 1
ATOM 4023 O O . LYS A 1 517 ? 11.991 -1.313 -32.550 1.00 98.06 517 LYS A O 1
ATOM 4028 N N . THR A 1 518 ? 12.888 -1.186 -30.492 1.00 97.50 518 THR A N 1
ATOM 4029 C CA . THR A 1 518 ? 14.093 -1.981 -30.776 1.00 97.50 518 THR A CA 1
ATOM 4030 C C . THR A 1 518 ? 14.287 -3.135 -29.802 1.00 97.50 518 THR A C 1
ATOM 4032 O O . THR A 1 518 ? 14.799 -4.167 -30.207 1.00 97.50 518 THR A O 1
ATOM 4035 N N . HIS A 1 519 ? 13.861 -3.012 -28.544 1.00 98.19 519 HIS A N 1
ATOM 4036 C CA . HIS A 1 519 ? 14.032 -4.052 -27.530 1.00 98.19 519 HIS A CA 1
ATOM 4037 C C . HIS A 1 519 ? 12.676 -4.709 -27.216 1.00 98.19 519 HIS A C 1
ATOM 4039 O O . HIS A 1 519 ? 11.888 -4.119 -26.473 1.00 98.19 519 HIS A O 1
ATOM 4045 N N . PRO A 1 520 ? 12.376 -5.918 -27.734 1.00 97.50 520 PRO A N 1
ATOM 4046 C CA . PRO A 1 520 ? 11.048 -6.533 -27.641 1.00 97.50 520 PRO A CA 1
ATOM 4047 C C . PRO A 1 520 ? 10.762 -7.165 -26.261 1.00 97.50 520 PRO A C 1
ATOM 4049 O O . PRO A 1 520 ? 10.368 -8.327 -26.160 1.00 97.50 520 PRO A O 1
ATOM 4052 N N . TYR A 1 521 ? 10.972 -6.419 -25.173 1.00 98.50 521 TYR A N 1
ATOM 4053 C CA . TYR A 1 521 ? 10.628 -6.863 -23.821 1.00 98.50 521 TYR A CA 1
ATOM 4054 C C . TYR A 1 521 ? 9.120 -7.125 -23.708 1.00 98.50 521 TYR A C 1
ATOM 4056 O O . TYR A 1 521 ? 8.305 -6.270 -24.048 1.00 98.50 521 TYR A O 1
ATOM 4064 N N . ARG A 1 522 ? 8.745 -8.285 -23.163 1.00 98.44 522 ARG A N 1
ATOM 4065 C CA . ARG A 1 522 ? 7.344 -8.642 -22.855 1.00 98.44 522 ARG A CA 1
ATOM 4066 C C . ARG A 1 522 ? 6.913 -8.197 -21.447 1.00 98.44 522 ARG A C 1
ATOM 4068 O O . ARG A 1 522 ? 5.736 -8.294 -21.094 1.00 98.44 522 ARG A O 1
ATOM 4075 N N . CYS A 1 523 ? 7.856 -7.724 -20.634 1.00 98.69 523 CYS A N 1
ATOM 4076 C CA . CYS A 1 523 ? 7.675 -7.408 -19.222 1.00 98.69 523 CYS A CA 1
ATOM 4077 C C . CYS A 1 523 ? 8.502 -6.181 -18.780 1.00 98.69 523 CYS A C 1
ATOM 4079 O O . CYS A 1 523 ? 9.433 -5.740 -19.462 1.00 98.69 523 CYS A O 1
ATOM 4081 N N . ARG A 1 524 ? 8.153 -5.614 -17.622 1.00 98.56 524 ARG A N 1
ATOM 4082 C CA . ARG A 1 524 ? 8.857 -4.507 -16.967 1.00 98.56 524 ARG A CA 1
ATOM 4083 C C . ARG A 1 524 ? 8.772 -4.640 -15.447 1.00 98.56 524 ARG A C 1
ATOM 4085 O O . ARG A 1 524 ? 7.689 -4.869 -14.910 1.00 98.56 524 ARG A O 1
ATOM 4092 N N . PHE A 1 525 ? 9.893 -4.456 -14.757 1.00 98.56 525 PHE A N 1
ATOM 4093 C CA . PHE A 1 525 ? 9.920 -4.287 -13.306 1.00 98.56 525 PHE A CA 1
ATOM 4094 C C . PHE A 1 525 ? 10.026 -2.795 -12.982 1.00 98.56 525 PHE A C 1
ATOM 4096 O O . PHE A 1 525 ? 10.949 -2.140 -13.458 1.00 98.56 525 PHE A O 1
ATOM 4103 N N . ILE A 1 526 ? 9.074 -2.261 -12.215 1.00 98.44 526 ILE A N 1
ATOM 4104 C CA . ILE A 1 526 ? 9.028 -0.852 -11.810 1.00 98.44 526 ILE A CA 1
ATOM 4105 C C . ILE A 1 526 ? 9.449 -0.753 -10.346 1.00 98.44 526 ILE A C 1
ATOM 4107 O O . ILE A 1 526 ? 8.664 -1.038 -9.441 1.00 98.44 526 ILE A O 1
ATOM 4111 N N . ASP A 1 527 ? 10.689 -0.351 -10.117 1.00 97.06 527 ASP A N 1
ATOM 4112 C CA . ASP A 1 527 ? 11.302 -0.342 -8.792 1.00 97.06 527 ASP A CA 1
ATOM 4113 C C . ASP A 1 527 ? 10.689 0.707 -7.848 1.00 97.06 527 ASP A C 1
ATOM 4115 O O . ASP A 1 527 ? 10.107 1.704 -8.301 1.00 97.06 527 ASP A O 1
ATOM 4119 N N . THR A 1 528 ? 10.804 0.502 -6.531 1.00 95.06 528 THR A N 1
ATOM 4120 C CA . THR A 1 528 ? 10.325 1.383 -5.437 1.00 95.06 528 THR A CA 1
ATOM 4121 C C . THR A 1 528 ? 8.834 1.738 -5.408 1.00 95.06 528 THR A C 1
ATOM 4123 O O . THR A 1 528 ? 8.358 2.331 -4.441 1.00 95.06 528 THR A O 1
ATOM 4126 N N . THR A 1 529 ? 8.053 1.410 -6.438 1.00 97.44 529 THR A N 1
ATOM 4127 C CA . THR A 1 529 ? 6.738 2.038 -6.655 1.00 97.44 529 THR A CA 1
ATOM 4128 C C . THR A 1 529 ? 5.634 1.478 -5.755 1.00 97.44 529 THR A C 1
ATOM 4130 O O . THR A 1 529 ? 4.700 2.215 -5.436 1.00 97.44 529 THR A O 1
ATOM 4133 N N . THR A 1 530 ? 5.766 0.242 -5.264 1.00 97.06 530 THR A N 1
ATOM 4134 C CA . THR A 1 530 ? 4.934 -0.287 -4.165 1.00 97.06 530 THR A CA 1
ATOM 4135 C C . THR A 1 530 ? 5.641 -0.384 -2.815 1.00 97.06 530 THR A C 1
ATOM 4137 O O . THR A 1 530 ? 4.972 -0.303 -1.788 1.00 97.06 530 THR A O 1
ATOM 4140 N N . ALA A 1 531 ? 6.971 -0.478 -2.795 1.00 95.25 531 ALA A N 1
ATOM 4141 C CA . ALA A 1 531 ? 7.768 -0.526 -1.573 1.00 95.25 531 ALA A CA 1
ATOM 4142 C C . ALA A 1 531 ? 7.851 0.824 -0.846 1.00 95.25 531 ALA A C 1
ATOM 4144 O O . ALA A 1 531 ? 7.580 0.912 0.357 1.00 95.25 531 ALA A O 1
ATOM 4145 N N . ALA A 1 532 ? 8.214 1.888 -1.569 1.00 95.25 532 ALA A N 1
ATOM 4146 C CA . ALA A 1 532 ? 8.479 3.189 -0.974 1.00 95.25 532 ALA A CA 1
ATOM 4147 C C . ALA A 1 532 ? 7.179 3.912 -0.573 1.00 95.25 532 ALA A C 1
ATOM 4149 O O . ALA A 1 532 ? 6.169 3.803 -1.277 1.00 95.25 532 ALA A O 1
ATOM 4150 N N . PRO A 1 533 ? 7.199 4.717 0.509 1.00 96.12 533 PRO A N 1
ATOM 4151 C CA . PRO A 1 533 ? 6.015 5.434 0.957 1.00 96.12 533 PRO A CA 1
ATOM 4152 C C . PRO A 1 533 ? 5.416 6.355 -0.111 1.00 96.12 533 PRO A C 1
ATOM 4154 O O . PRO A 1 533 ? 6.131 6.956 -0.927 1.00 96.12 533 PRO A O 1
ATOM 4157 N N . TRP A 1 534 ? 4.101 6.534 -0.039 1.00 97.94 534 TRP A N 1
ATOM 4158 C CA . TRP A 1 534 ? 3.396 7.651 -0.652 1.00 97.94 534 TRP A CA 1
ATOM 4159 C C . TRP A 1 534 ? 3.808 8.928 0.085 1.00 97.94 534 TRP A C 1
ATOM 4161 O O . TRP A 1 534 ? 3.888 8.958 1.317 1.00 97.94 534 TRP A O 1
ATOM 4171 N N . ARG A 1 535 ? 4.145 9.979 -0.662 1.00 96.19 535 ARG A N 1
ATOM 4172 C CA . ARG A 1 535 ? 4.799 11.176 -0.118 1.00 96.19 535 ARG A CA 1
ATOM 4173 C C . ARG A 1 535 ? 4.100 12.443 -0.576 1.00 96.19 535 ARG A C 1
ATOM 4175 O O . ARG A 1 535 ? 3.589 12.533 -1.685 1.00 96.19 535 ARG A O 1
ATOM 4182 N N . GLU A 1 536 ? 4.141 13.452 0.279 1.00 98.00 536 GLU A N 1
ATOM 4183 C CA . GLU A 1 536 ? 3.640 14.778 -0.056 1.00 98.00 536 GLU A CA 1
ATOM 4184 C C . GLU A 1 536 ? 4.703 15.603 -0.781 1.00 98.00 536 GLU A C 1
ATOM 4186 O O . GLU A 1 536 ? 5.845 15.692 -0.311 1.00 98.00 536 GLU A O 1
ATOM 4191 N N . CYS A 1 537 ? 4.286 16.255 -1.870 1.00 98.50 537 CYS A N 1
ATOM 4192 C CA . CYS A 1 537 ? 5.051 17.285 -2.564 1.00 98.50 537 CYS A CA 1
ATOM 4193 C C . CYS A 1 537 ? 4.540 18.677 -2.172 1.00 98.50 537 CYS A C 1
ATOM 4195 O O . CYS A 1 537 ? 3.327 18.906 -2.076 1.00 98.50 537 CYS A O 1
ATOM 4197 N N . TYR A 1 538 ? 5.468 19.605 -1.962 1.00 98.19 538 TYR A N 1
ATOM 4198 C CA . TYR A 1 538 ? 5.219 21.021 -1.677 1.00 98.19 538 TYR A CA 1
ATOM 4199 C C . TYR A 1 538 ? 5.783 21.959 -2.762 1.00 98.19 538 TYR A C 1
ATOM 4201 O O . TYR A 1 538 ? 5.779 23.172 -2.579 1.00 98.19 538 TYR A O 1
ATOM 4209 N N . HIS A 1 539 ? 6.244 21.421 -3.898 1.00 98.19 539 HIS A N 1
ATOM 4210 C CA . HIS A 1 539 ? 6.642 22.232 -5.052 1.00 98.19 539 HIS A CA 1
ATOM 4211 C C . HIS A 1 539 ? 5.431 23.027 -5.578 1.00 98.19 539 HIS A C 1
ATOM 4213 O O . HIS A 1 539 ? 4.367 22.421 -5.736 1.00 98.19 539 HIS A O 1
ATOM 4219 N N . PRO A 1 540 ? 5.548 24.339 -5.866 1.00 97.00 540 PRO A N 1
ATOM 4220 C CA . PRO A 1 540 ? 4.400 25.186 -6.213 1.00 97.00 540 PRO A CA 1
ATOM 4221 C C . PRO A 1 540 ? 3.672 24.739 -7.489 1.00 97.00 540 PRO A C 1
ATOM 4223 O O . PRO A 1 540 ? 2.445 24.759 -7.528 1.00 97.00 540 PRO A O 1
ATOM 4226 N N . ASP A 1 541 ? 4.409 24.263 -8.497 1.00 98.00 541 ASP A N 1
ATOM 4227 C CA . ASP A 1 541 ? 3.831 23.851 -9.789 1.00 98.00 541 ASP A CA 1
ATOM 4228 C C . ASP A 1 541 ? 3.217 22.438 -9.774 1.00 98.00 541 ASP A C 1
ATOM 4230 O O . ASP A 1 541 ? 2.424 22.076 -10.645 1.00 98.00 541 ASP A O 1
ATOM 4234 N N . HIS A 1 542 ? 3.578 21.603 -8.794 1.00 97.69 542 HIS A N 1
ATOM 4235 C CA . HIS A 1 542 ? 3.070 20.230 -8.668 1.00 97.69 542 HIS A CA 1
ATOM 4236 C C . HIS A 1 542 ? 2.898 19.785 -7.206 1.00 97.69 542 HIS A C 1
ATOM 4238 O O . HIS A 1 542 ? 3.421 18.742 -6.801 1.00 97.69 542 HIS A O 1
ATOM 4244 N N . PRO A 1 543 ? 2.095 20.518 -6.409 1.00 98.00 543 PRO A N 1
ATOM 4245 C CA . PRO A 1 543 ? 1.742 20.095 -5.064 1.00 98.00 543 PRO A CA 1
ATOM 4246 C C . PRO A 1 543 ? 0.969 18.775 -5.129 1.00 98.00 543 PRO A C 1
ATOM 4248 O O . PRO A 1 543 ? 0.266 18.487 -6.111 1.00 98.00 543 PRO A O 1
ATOM 4251 N N . MET A 1 544 ? 1.149 17.961 -4.088 1.00 98.19 544 MET A N 1
ATOM 4252 C CA . MET A 1 544 ? 0.625 16.600 -4.026 1.00 98.19 544 MET A CA 1
ATOM 4253 C C . MET A 1 544 ? 0.458 16.143 -2.568 1.00 98.19 544 MET A C 1
ATOM 4255 O O . MET A 1 544 ? 1.347 16.358 -1.740 1.00 98.19 544 MET A O 1
ATOM 4259 N N . THR A 1 545 ? -0.668 15.503 -2.265 1.00 98.50 545 THR A N 1
ATOM 4260 C CA . THR A 1 545 ? -0.965 14.768 -1.017 1.00 98.50 545 THR A CA 1
ATOM 4261 C C . THR A 1 545 ? -0.503 13.303 -1.094 1.00 98.50 545 THR A C 1
ATOM 4263 O O . THR A 1 545 ? -0.214 12.802 -2.183 1.00 98.50 545 THR A O 1
ATOM 4266 N N . ARG A 1 546 ? -0.483 12.559 0.027 1.00 98.56 546 ARG A N 1
ATOM 4267 C CA . ARG A 1 546 ? -0.198 11.106 -0.011 1.00 98.56 546 ARG A CA 1
ATOM 4268 C C . ARG A 1 546 ? -1.221 10.333 -0.857 1.00 98.56 546 ARG A C 1
ATOM 4270 O O . ARG A 1 546 ? -0.832 9.467 -1.636 1.00 98.56 546 ARG A O 1
ATOM 4277 N N . GLY A 1 547 ? -2.506 10.692 -0.787 1.00 98.56 547 GLY A N 1
ATOM 4278 C CA . GLY A 1 547 ? -3.565 10.068 -1.596 1.00 98.56 547 GLY A CA 1
ATOM 4279 C C . GLY A 1 547 ? -3.424 10.308 -3.106 1.00 98.56 547 GLY A C 1
ATOM 4280 O O . GLY A 1 547 ? -3.738 9.427 -3.913 1.00 98.56 547 GLY A O 1
ATOM 4281 N N . GLU A 1 548 ? -2.879 11.460 -3.511 1.00 98.69 548 GLU A N 1
ATOM 4282 C CA . GLU A 1 548 ? -2.483 11.712 -4.902 1.00 98.69 548 GLU A CA 1
ATOM 4283 C C . GLU A 1 548 ? -1.184 10.993 -5.287 1.00 98.69 548 GLU A C 1
ATOM 4285 O O . GLU A 1 548 ? -1.108 10.477 -6.399 1.00 98.69 548 GLU A O 1
ATOM 4290 N N . SER A 1 549 ? -0.190 10.908 -4.394 1.00 98.75 549 SER A N 1
ATOM 4291 C CA . SER A 1 549 ? 1.033 10.115 -4.611 1.00 98.75 549 SER A CA 1
ATOM 4292 C C . SER A 1 549 ? 0.688 8.646 -4.863 1.00 98.75 549 SER A C 1
ATOM 4294 O O . SER A 1 549 ? 1.121 8.086 -5.870 1.00 98.75 549 SER A O 1
ATOM 4296 N N . ARG A 1 550 ? -0.216 8.062 -4.059 1.00 98.62 550 ARG A N 1
ATOM 4297 C CA . ARG A 1 550 ? -0.844 6.761 -4.340 1.00 98.62 550 ARG A CA 1
ATOM 4298 C C . ARG A 1 550 ? -1.446 6.735 -5.743 1.00 98.62 550 ARG A C 1
ATOM 4300 O O . ARG A 1 550 ? -1.104 5.852 -6.524 1.00 98.62 550 ARG A O 1
ATOM 4307 N N . ARG A 1 551 ? -2.325 7.691 -6.082 1.00 98.69 551 ARG A N 1
ATOM 4308 C CA . ARG A 1 551 ? -3.002 7.723 -7.392 1.00 98.69 551 ARG A CA 1
ATOM 4309 C C . ARG A 1 551 ? -2.001 7.733 -8.547 1.00 98.69 551 ARG A C 1
ATOM 4311 O O . ARG A 1 551 ? -2.195 6.990 -9.500 1.00 98.69 551 ARG A O 1
ATOM 4318 N N . TRP A 1 552 ? -0.941 8.532 -8.470 1.00 98.81 552 TRP A N 1
ATOM 4319 C CA . TRP A 1 552 ? 0.047 8.651 -9.542 1.00 98.81 552 TRP A CA 1
ATOM 4320 C C . TRP A 1 552 ? 1.021 7.470 -9.619 1.00 98.81 552 TRP A C 1
ATOM 4322 O O . TRP A 1 552 ? 1.334 7.029 -10.723 1.00 98.81 552 TRP A O 1
ATOM 4332 N N . LYS A 1 553 ? 1.416 6.879 -8.483 1.00 98.69 553 LYS A N 1
ATOM 4333 C CA . LYS A 1 553 ? 2.134 5.593 -8.460 1.00 98.69 553 LYS A CA 1
ATOM 4334 C C . LYS A 1 553 ? 1.297 4.476 -9.090 1.00 98.69 553 LYS A C 1
ATOM 4336 O O . LYS A 1 553 ? 1.812 3.696 -9.886 1.00 98.69 553 LYS A O 1
ATOM 4341 N N . MET A 1 554 ? -0.004 4.426 -8.795 1.00 98.69 554 MET A N 1
ATOM 4342 C CA . MET A 1 554 ? -0.909 3.456 -9.419 1.00 98.69 554 MET A CA 1
ATOM 4343 C C . MET A 1 554 ? -1.151 3.757 -10.902 1.00 98.69 554 MET A C 1
ATOM 4345 O O . MET A 1 554 ? -1.215 2.823 -11.693 1.00 98.69 554 MET A O 1
ATOM 4349 N N . GLU A 1 555 ? -1.203 5.027 -11.306 1.00 98.88 555 GLU A N 1
ATOM 4350 C CA . GLU A 1 555 ? -1.323 5.432 -12.713 1.00 98.88 555 GLU A CA 1
ATOM 4351 C C . GLU A 1 555 ? -0.080 5.054 -13.537 1.00 98.88 555 GLU A C 1
ATOM 4353 O O . GLU A 1 555 ? -0.219 4.579 -14.660 1.00 98.88 555 GLU A O 1
ATOM 4358 N N . LEU A 1 556 ? 1.127 5.154 -12.967 1.00 98.88 556 LEU A N 1
ATOM 4359 C CA . LEU A 1 556 ? 2.355 4.634 -13.581 1.00 98.88 556 LEU A CA 1
ATOM 4360 C C . LEU A 1 556 ? 2.261 3.117 -13.826 1.00 98.88 556 LEU A C 1
ATOM 4362 O O . LEU A 1 556 ? 2.569 2.639 -14.917 1.00 98.88 556 LEU A O 1
ATOM 4366 N N . LEU A 1 557 ? 1.794 2.354 -12.833 1.00 98.81 557 LEU A N 1
ATOM 4367 C CA . LEU A 1 557 ? 1.609 0.905 -12.962 1.00 98.81 557 LEU A CA 1
ATOM 4368 C C . LEU A 1 557 ? 0.469 0.556 -13.937 1.00 98.81 557 LEU A C 1
ATOM 4370 O O . LEU A 1 557 ? 0.582 -0.416 -14.687 1.00 98.81 557 LEU A O 1
ATOM 4374 N N . ARG A 1 558 ? -0.605 1.358 -13.981 1.00 98.69 558 ARG A N 1
ATOM 4375 C CA . ARG A 1 558 ? -1.710 1.244 -14.948 1.00 98.69 558 ARG A CA 1
ATOM 4376 C C . ARG A 1 558 ? -1.212 1.471 -16.376 1.00 98.69 558 ARG A C 1
ATOM 4378 O O . ARG A 1 558 ? -1.490 0.645 -17.239 1.00 98.69 558 ARG A O 1
ATOM 4385 N N . TYR A 1 559 ? -0.427 2.524 -16.599 1.00 98.81 559 TYR A N 1
ATOM 4386 C CA . TYR A 1 559 ? 0.178 2.847 -17.889 1.00 98.81 559 TYR A CA 1
ATOM 4387 C C . TYR A 1 559 ? 1.011 1.672 -18.428 1.00 98.81 559 TYR A C 1
ATOM 4389 O O . TYR A 1 559 ? 0.740 1.167 -19.519 1.00 98.81 559 TYR A O 1
ATOM 4397 N N . MET A 1 560 ? 1.948 1.149 -17.627 1.00 98.69 560 MET A N 1
ATOM 4398 C CA . MET A 1 560 ? 2.801 0.013 -18.020 1.00 98.69 560 MET A CA 1
ATOM 4399 C C . MET A 1 560 ? 2.001 -1.259 -18.349 1.00 98.69 560 MET A C 1
ATOM 4401 O O . MET A 1 560 ? 2.314 -1.960 -19.313 1.00 98.69 560 MET A O 1
ATOM 4405 N N . SER A 1 561 ? 0.965 -1.554 -17.556 1.00 98.50 561 SER A N 1
ATOM 4406 C CA . SER A 1 561 ? 0.206 -2.809 -17.644 1.00 98.50 561 SER A CA 1
ATOM 4407 C C . SER A 1 561 ? -0.931 -2.805 -18.670 1.00 98.50 561 SER A C 1
ATOM 4409 O O . SER A 1 561 ? -1.288 -3.869 -19.177 1.00 98.50 561 SER A O 1
ATOM 4411 N N . GLN A 1 562 ? -1.520 -1.643 -18.971 1.00 97.56 562 GLN A N 1
ATOM 4412 C CA . GLN A 1 562 ? -2.760 -1.532 -19.758 1.00 97.56 562 GLN A CA 1
ATOM 4413 C C . GLN A 1 562 ? -2.565 -0.759 -21.065 1.00 97.56 562 GLN A C 1
ATOM 4415 O O . GLN A 1 562 ? -3.082 -1.190 -22.097 1.00 97.56 562 GLN A O 1
ATOM 4420 N N . ASP A 1 563 ? -1.778 0.321 -21.040 1.00 98.06 563 ASP A N 1
ATOM 4421 C CA . ASP A 1 563 ? -1.563 1.175 -22.214 1.00 98.06 563 ASP A CA 1
ATOM 4422 C C . ASP A 1 563 ? -0.375 0.657 -23.037 1.00 98.06 563 ASP A C 1
ATOM 4424 O O . ASP A 1 563 ? -0.500 0.435 -24.240 1.00 98.06 563 ASP A O 1
ATOM 4428 N N . VAL A 1 564 ? 0.751 0.361 -22.373 1.00 98.19 564 VAL A N 1
ATOM 4429 C CA . VAL A 1 564 ? 1.932 -0.285 -22.986 1.00 98.19 564 VAL A CA 1
ATOM 4430 C C . VAL A 1 564 ? 1.771 -1.814 -23.077 1.00 98.19 564 VAL A C 1
ATOM 4432 O O . VAL A 1 564 ? 2.457 -2.467 -23.859 1.00 98.19 564 VAL A O 1
ATOM 4435 N N . ARG A 1 565 ? 0.831 -2.395 -22.315 1.00 97.44 565 ARG A N 1
ATOM 4436 C CA . ARG A 1 565 ? 0.491 -3.837 -22.301 1.00 97.44 565 ARG A CA 1
ATOM 4437 C C . ARG A 1 565 ? 1.665 -4.777 -21.994 1.00 97.44 565 ARG A C 1
ATOM 4439 O O . ARG A 1 565 ? 1.700 -5.915 -22.466 1.00 97.44 565 ARG A O 1
ATOM 4446 N N . LEU A 1 566 ? 2.609 -4.343 -21.164 1.00 98.56 566 LEU A N 1
ATOM 4447 C CA . LEU A 1 566 ? 3.647 -5.228 -20.637 1.00 98.56 566 LEU A CA 1
ATOM 4448 C C . LEU A 1 566 ? 3.093 -6.070 -19.480 1.00 98.56 566 LEU A C 1
ATOM 4450 O O . LEU A 1 566 ? 2.150 -5.674 -18.792 1.00 98.56 566 LEU A O 1
ATOM 4454 N N . VAL A 1 567 ? 3.704 -7.226 -19.214 1.00 98.75 567 VAL A N 1
ATOM 4455 C CA . VAL A 1 567 ? 3.630 -7.791 -17.858 1.00 98.75 567 VAL A CA 1
ATOM 4456 C C . VAL A 1 567 ? 4.388 -6.835 -16.927 1.00 98.75 567 VAL A C 1
ATOM 4458 O O . VAL A 1 567 ? 5.382 -6.229 -17.320 1.00 98.75 567 VAL A O 1
ATOM 4461 N N . THR A 1 568 ? 3.898 -6.626 -15.710 1.00 98.75 568 THR A N 1
ATOM 4462 C CA . THR A 1 568 ? 4.404 -5.561 -14.823 1.00 98.75 568 THR A CA 1
ATOM 4463 C C . THR A 1 568 ? 4.608 -6.099 -13.418 1.00 98.75 568 THR A C 1
ATOM 4465 O O . THR A 1 568 ? 3.662 -6.635 -12.841 1.00 98.75 568 THR A O 1
ATOM 4468 N N . GLY A 1 569 ? 5.810 -5.941 -12.873 1.00 98.38 569 GLY A N 1
ATOM 4469 C CA . GLY A 1 569 ? 6.116 -6.186 -11.462 1.00 98.38 569 GLY A CA 1
ATOM 4470 C C . GLY A 1 569 ? 6.579 -4.920 -10.749 1.00 98.38 569 GLY A C 1
ATOM 4471 O O . GLY A 1 569 ? 6.890 -3.921 -11.400 1.00 98.38 569 GLY A O 1
ATOM 4472 N N . SER A 1 570 ? 6.625 -4.959 -9.419 1.00 97.69 570 SER A N 1
ATOM 4473 C CA . SER A 1 570 ? 7.172 -3.881 -8.586 1.00 97.69 570 SER A CA 1
ATOM 4474 C C . SER A 1 570 ? 7.736 -4.429 -7.266 1.00 97.69 570 SER A C 1
ATOM 4476 O O . SER A 1 570 ? 7.471 -5.579 -6.905 1.00 97.69 570 SER A O 1
ATOM 4478 N N . GLU A 1 571 ? 8.547 -3.616 -6.592 1.00 95.81 571 GLU A N 1
ATOM 4479 C CA . GLU A 1 571 ? 9.254 -3.933 -5.344 1.00 95.81 571 GLU A CA 1
ATOM 4480 C C . GLU A 1 571 ? 8.299 -4.020 -4.137 1.00 95.81 571 GLU A C 1
ATOM 4482 O O . GLU A 1 571 ? 7.341 -3.243 -4.027 1.00 95.81 571 GLU A O 1
ATOM 4487 N N . THR A 1 572 ? 8.575 -4.948 -3.218 1.00 93.12 572 THR A N 1
ATOM 4488 C CA . THR A 1 572 ? 7.725 -5.322 -2.077 1.00 93.12 572 THR A CA 1
ATOM 4489 C C . THR A 1 572 ? 6.299 -5.570 -2.575 1.00 93.12 572 THR A C 1
ATOM 4491 O O . THR A 1 572 ? 6.123 -6.377 -3.484 1.00 93.12 572 THR A O 1
ATOM 4494 N N . GLY A 1 573 ? 5.279 -4.895 -2.046 1.00 93.75 573 GLY A N 1
ATOM 4495 C CA . GLY A 1 573 ? 3.925 -4.933 -2.584 1.00 93.75 573 GLY A CA 1
ATOM 4496 C C . GLY A 1 573 ? 2.974 -4.009 -1.831 1.00 93.75 573 GLY A C 1
ATOM 4497 O O . GLY A 1 573 ? 3.332 -3.442 -0.804 1.00 93.75 573 GLY A O 1
ATOM 4498 N N . HIS A 1 574 ? 1.770 -3.819 -2.371 1.00 97.31 574 HIS A N 1
ATOM 4499 C CA . HIS A 1 574 ? 0.682 -3.079 -1.719 1.00 97.31 574 HIS A CA 1
ATOM 4500 C C . HIS A 1 574 ? -0.658 -3.469 -2.351 1.00 97.31 574 HIS A C 1
ATOM 4502 O O . HIS A 1 574 ? -0.745 -3.634 -3.572 1.00 97.31 574 HIS A O 1
ATOM 4508 N N . ASP A 1 575 ? -1.720 -3.558 -1.554 1.00 97.25 575 ASP A N 1
ATOM 4509 C CA . ASP A 1 575 ? -3.086 -3.833 -2.023 1.00 97.25 575 ASP A CA 1
ATOM 4510 C C . ASP A 1 575 ? -3.558 -2.892 -3.152 1.00 97.25 575 ASP A C 1
ATOM 4512 O O . ASP A 1 575 ? -4.131 -3.352 -4.140 1.00 97.25 575 ASP A O 1
ATOM 4516 N N . ALA A 1 576 ? -3.237 -1.598 -3.059 1.00 97.94 576 ALA A N 1
ATOM 4517 C CA . ALA A 1 576 ? -3.565 -0.571 -4.045 1.00 97.94 576 ALA A CA 1
ATOM 4518 C C . ALA A 1 576 ? -3.053 -0.899 -5.461 1.00 97.94 576 ALA A C 1
ATOM 4520 O O . ALA A 1 576 ? -3.659 -0.477 -6.446 1.00 97.94 576 ALA A O 1
ATOM 4521 N N . ALA A 1 577 ? -1.969 -1.676 -5.573 1.00 98.31 577 ALA A N 1
ATOM 4522 C CA . ALA A 1 577 ? -1.370 -2.071 -6.845 1.00 98.31 577 ALA A CA 1
ATOM 4523 C C . ALA A 1 577 ? -1.942 -3.369 -7.434 1.00 98.31 577 ALA A C 1
ATOM 4525 O O . ALA A 1 577 ? -1.687 -3.673 -8.602 1.00 98.31 577 ALA A O 1
ATOM 4526 N N . VAL A 1 578 ? -2.753 -4.122 -6.680 1.00 97.88 578 VAL A N 1
ATOM 4527 C CA . VAL A 1 578 ? -3.367 -5.384 -7.130 1.00 97.88 578 VAL A CA 1
ATOM 4528 C C . VAL A 1 578 ? -4.160 -5.251 -8.446 1.00 97.88 578 VAL A C 1
ATOM 4530 O O . VAL A 1 578 ? -4.102 -6.196 -9.235 1.00 97.88 578 VAL A O 1
ATOM 4533 N N . PRO A 1 579 ? -4.829 -4.130 -8.792 1.00 98.25 579 PRO A N 1
ATOM 4534 C CA . PRO A 1 579 ? -5.456 -3.960 -10.111 1.00 98.25 579 PRO A CA 1
ATOM 4535 C C . PRO A 1 579 ? -4.486 -3.805 -11.302 1.00 98.25 579 PRO A C 1
ATOM 4537 O O . PRO A 1 579 ? -4.913 -3.943 -12.457 1.00 98.25 579 PRO A O 1
ATOM 4540 N N . PHE A 1 580 ? -3.204 -3.520 -11.043 1.00 98.38 580 PHE A N 1
ATOM 4541 C CA . PHE A 1 580 ? -2.244 -3.012 -12.034 1.00 98.38 580 PHE A CA 1
ATOM 4542 C C . PHE A 1 580 ? -0.996 -3.897 -12.201 1.00 98.38 580 PHE A C 1
ATOM 4544 O O . PHE A 1 580 ? -0.560 -4.118 -13.327 1.00 98.38 580 PHE A O 1
ATOM 4551 N N . VAL A 1 581 ? -0.443 -4.466 -11.125 1.00 97.94 581 VAL A N 1
ATOM 4552 C CA . VAL A 1 581 ? 0.711 -5.382 -11.223 1.00 97.94 581 VAL A CA 1
ATOM 4553 C C . VAL A 1 581 ? 0.302 -6.839 -11.448 1.00 97.94 581 VAL A C 1
ATOM 4555 O O . VAL A 1 581 ? -0.833 -7.254 -11.202 1.00 97.94 581 VAL A O 1
ATOM 4558 N N . HIS A 1 582 ? 1.264 -7.636 -11.892 1.00 98.31 582 HIS A N 1
ATOM 4559 C CA . HIS A 1 582 ? 1.143 -9.061 -12.184 1.00 98.31 582 HIS A CA 1
ATOM 4560 C C . HIS A 1 582 ? 1.976 -9.918 -11.225 1.00 98.31 582 HIS A C 1
ATOM 4562 O O . HIS A 1 582 ? 1.549 -11.015 -10.880 1.00 98.31 582 HIS A O 1
ATOM 4568 N N . TYR A 1 583 ? 3.113 -9.400 -10.754 1.00 97.56 583 TYR A N 1
ATOM 4569 C CA . TYR A 1 583 ? 3.910 -9.987 -9.679 1.00 97.56 583 TYR A CA 1
ATOM 4570 C C . TYR A 1 583 ? 4.455 -8.911 -8.736 1.00 97.56 583 TYR A C 1
ATOM 4572 O O . TYR A 1 583 ? 4.396 -7.714 -9.025 1.00 97.56 583 TYR A O 1
ATOM 4580 N N . PHE A 1 584 ? 4.988 -9.378 -7.616 1.00 96.38 584 PHE A N 1
ATOM 4581 C CA . PHE A 1 584 ? 5.640 -8.604 -6.571 1.00 96.38 584 PHE A CA 1
ATOM 4582 C C . PHE A 1 584 ? 6.983 -9.263 -6.258 1.00 96.38 584 PHE A C 1
ATOM 4584 O O . PHE A 1 584 ? 7.077 -10.492 -6.292 1.00 96.38 584 PHE A O 1
ATOM 4591 N N . GLU A 1 585 ? 8.013 -8.473 -5.964 1.00 94.00 585 GLU A N 1
ATOM 4592 C CA . GLU A 1 585 ? 9.337 -8.985 -5.603 1.00 94.00 585 GLU A CA 1
ATOM 4593 C C . GLU A 1 585 ? 9.767 -8.437 -4.240 1.00 94.00 585 GLU A C 1
ATOM 4595 O O . GLU A 1 585 ? 9.894 -7.230 -4.074 1.00 94.00 585 GLU A O 1
ATOM 4600 N N . GLY A 1 586 ? 9.980 -9.327 -3.264 1.00 88.44 586 GLY A N 1
ATOM 4601 C CA . GLY A 1 586 ? 10.470 -8.968 -1.926 1.00 88.44 586 GLY A CA 1
ATOM 4602 C C . GLY A 1 586 ? 9.492 -9.175 -0.762 1.00 88.44 586 GLY A C 1
ATOM 4603 O O . GLY A 1 586 ? 9.922 -9.149 0.385 1.00 88.44 586 GLY A O 1
ATOM 4604 N N . MET A 1 587 ? 8.206 -9.471 -1.010 1.00 89.50 587 MET A N 1
ATOM 4605 C CA . MET A 1 587 ? 7.179 -9.631 0.050 1.00 89.50 587 MET A CA 1
ATOM 4606 C C . MET A 1 587 ? 7.437 -10.740 1.096 1.00 89.50 587 MET A C 1
ATOM 4608 O O . MET A 1 587 ? 6.677 -10.851 2.052 1.00 89.50 587 MET A O 1
ATOM 4612 N N . LEU A 1 588 ? 8.478 -11.560 0.937 1.00 86.12 588 LEU A N 1
ATOM 4613 C CA . LEU A 1 588 ? 8.868 -12.625 1.872 1.00 86.12 588 LEU A CA 1
ATOM 4614 C C . LEU A 1 588 ? 10.291 -12.443 2.442 1.00 86.12 588 LEU A C 1
ATOM 4616 O O . LEU A 1 588 ? 10.785 -13.340 3.120 1.00 86.12 588 LEU A O 1
ATOM 4620 N N . SER A 1 589 ? 10.994 -11.350 2.115 1.00 68.38 589 SER A N 1
ATOM 4621 C CA . SER A 1 589 ? 12.463 -11.302 2.221 1.00 68.38 589 SER A CA 1
ATOM 4622 C C . SER A 1 589 ? 13.067 -9.926 2.540 1.00 68.38 589 SER A C 1
ATOM 4624 O O . SER A 1 589 ? 14.230 -9.701 2.198 1.00 68.38 589 SER A O 1
ATOM 4626 N N . LEU A 1 590 ? 12.293 -9.005 3.124 1.00 55.78 590 LEU A N 1
ATOM 4627 C CA . LEU A 1 590 ? 12.686 -7.613 3.401 1.00 55.78 590 LEU A CA 1
ATOM 4628 C C . LEU A 1 590 ? 12.362 -7.214 4.847 1.00 55.78 590 LEU A C 1
ATOM 4630 O O . LEU A 1 590 ? 11.179 -7.355 5.223 1.00 55.78 590 LEU A O 1
#